Protein AF-A0A7S1YZ85-F1 (afdb_monomer)

Sequence (649 aa):
MCQRPRIKEAPLPTIPVNKAEPKKLIAPTHSHERNTDYDLLFFLAPALMWWATPVFPVYAVGIARILCTHLILTLHYIFVDKDNYHNKLSQKQLKREKDDYLVGTVLHMWSQVALQIIFPTMFFSDNSEIGSCALEAFIAHIAIVEPLYYAVHRWLHIPHQMKKMHGFHHLSINTLPSTSLVQNFHEHFIYIATFGPAFLVPFLLTQRQHWIVVGAYLVIFDAVNAWGHTNIKIRHWLFTHKYSPFTYLFYTPEFHLGHHAYFQANYGLFMPVWDHLLGTYREYKKPDLKLAPAKQQDFVFIGHNGGLGHILTCPEFSVYNVYDNYKRTFLPLEVEFLIMHILGNLAKIVMKWYRCSRFLVNDELVARIICTCRTPWDFGSPKSYGAMNKEIVELIKDQYKECGTRYFGLGNLNKMKQLNDGGAVVAKMVAEDPFLKDKNIRVWTGDTMTSASVYNQILDIPDLDELFYIGATGKIGVAVCEKLVQARPNLKIRIFSKNRAFNHPNISYSSDLKDITKYKVAVVGKILPERFYNKAFSGSAPCRTRYILDYTVPFIPITAAQKHRDPIQHIHIGLLRTNPNNTFLKGPFDVCMSHDQNHIYPCHFGCLMNAVAKRETNETGEVDQDDMDKMWKRAVSYGFENKLISYSL

Solvent-accessible surface area (backbone atoms only — not comparable to full-atom values): 35424 Å² total; per-residue (Å²): 136,83,87,80,85,83,82,84,80,79,82,79,87,79,77,84,75,80,76,73,73,81,78,79,76,76,77,89,75,81,84,73,84,78,83,66,90,52,51,68,53,62,62,55,50,59,60,78,44,50,90,72,38,82,38,62,65,43,51,54,35,41,50,50,40,52,52,50,55,51,50,51,46,23,50,45,35,69,76,59,46,35,72,42,30,64,87,71,80,50,62,70,56,35,52,56,43,61,76,30,45,56,51,54,51,47,52,48,35,54,52,48,54,55,47,39,60,78,40,46,56,50,40,63,43,63,80,86,47,44,66,60,36,42,52,42,26,51,51,30,31,63,74,45,26,37,61,50,37,24,54,52,46,54,53,34,58,38,71,70,39,16,61,73,32,45,41,64,39,66,69,48,82,75,52,43,33,57,48,64,43,26,62,27,80,70,39,50,56,54,47,49,68,42,52,46,48,22,53,51,52,42,22,75,75,69,70,44,22,32,45,67,46,55,36,51,49,52,42,49,48,51,51,55,44,16,50,32,21,50,67,49,88,73,80,52,60,62,52,64,31,91,87,32,66,41,35,32,63,35,62,43,18,32,42,44,49,27,16,77,72,61,69,77,33,42,50,34,66,53,34,37,43,58,14,61,75,70,72,31,60,58,96,43,80,80,78,84,80,91,70,76,59,92,54,60,36,51,34,38,37,37,37,59,50,82,39,55,30,40,55,61,14,30,45,70,78,29,67,59,27,20,51,40,62,68,42,79,64,99,60,56,69,71,56,40,34,49,53,37,40,54,52,26,57,58,44,52,77,81,36,77,61,49,74,55,42,32,22,36,37,66,82,76,40,31,32,32,42,37,23,45,53,53,32,60,53,48,79,74,32,77,86,43,32,66,57,51,48,50,51,54,52,49,51,51,51,49,41,30,73,69,38,64,31,34,39,37,26,33,34,71,78,69,29,30,60,91,60,27,44,21,33,41,52,48,47,49,51,41,59,68,30,91,81,44,45,87,60,70,64,35,44,27,37,16,51,34,29,30,24,28,44,41,37,50,62,59,67,69,47,78,91,67,54,53,38,28,27,34,35,39,81,39,62,46,30,42,50,28,49,57,53,44,45,70,76,36,78,77,38,33,39,38,30,54,40,89,72,86,81,74,92,49,96,49,55,46,74,34,83,56,67,47,58,50,32,74,23,47,34,33,39,33,58,50,92,72,65,66,70,56,48,39,67,33,60,73,59,91,65,84,65,49,39,36,37,37,40,29,51,36,88,77,76,72,88,59,62,46,49,67,70,38,92,62,79,40,47,78,40,86,38,48,38,31,34,42,55,93,81,46,67,48,63,36,38,64,76,32,52,53,66,50,36,50,78,52,32,43,48,26,33,60,51,33,32,52,51,36,56,77,66,61,54,90,62,69,45,46,49,73,61,54,70,79,51,14,60,55,44,45,55,50,41,45,76,68,54,36,42,70,67,88,78,85,88,84,122

Nearest PDB structures (foldseek):
  2fmu-assembly1_A  TM=5.540E-01  e=6.048E-02  Mus musculus
  5tx7-assembly1_B  TM=3.974E-01  e=7.385E-03  Nitratidesulfovibrio vulgaris
  3iup-assembly1_B  TM=4.482E-01  e=2.136E-01  Cupriavidus pinatubonensis JMP134
  2a35-assembly1_A  TM=4.084E-01  e=1.137E-01  Pseudomonas aeruginosa PAO1
  4mun-assembly2_A  TM=4.058E-01  e=7.624E+00  Mycobacterium tuberculosis

Foldseek 3Di:
DDDDDDDDDDDDDDDDDPPDDPPPPLPDPPPDDDDCPCVVVLQCVLVVCVVQAPLPLLNVLLVLQVVLLQQQQLVLCVPPAFADLPDDDALVRLQLLVSFLSVLSSVVSVVVSVCCNVQVQLADDDPVCAVVQLVQLVCQCVPQLFVLQLVVLLVCLPSVNVSVWVVQLLVCLQFALSSLRGTDPVVSVVVCVSSVSSRVVCCVVPVHHHSVSVSVVVSVLSNLSSQLRSCDFDDDCCCPPPPHLNVFQAHHVQLSNVCSVPVQANRTSGGCVVRVVVVRGDGGGDDDDPRDPPLAAQEEEEAADPWPQLVCQAVSRPVSSFQAARDDDPDDRVVRQVVLVVVLVVVVVPDQKDWGGWKDFPNPHIYTYIYGSDTPVLLVDLVNLVVLLVSVLVVVVVSCVRRVHQFYEYDDSSQDCSRQQRCVNSVVCQCPPPVRVPSLHAYEQLLLLLLLQVLVVVVPDPPAQEEEEEPLLDQSSVLSVVVCCVVPVRHAYEYQDPDDNDDDPRYHYDVQLLCNQVDQEYEAPDDDDLVSLCVSQVDPDHGNHAEYEYQDFPDDDNVSQVPHPDHHDYDDWQKKAADPPQPRMGRSQRTSRSHGPRIDHSRVVSSSVCSVVVPSHYHGRHHDSVVSVVSNVVCVVSRIHIPDDDPPD

Organism: Trieres chinensis (NCBI:txid1514140)

InterPro domains:
  IPR006694 Fatty acid hydroxylase [PF04116] (139-280)
  IPR050307 Sterol desaturase-related [PTHR11863] (63-289)

Radius of gyration: 29.99 Å; Cα contacts (8 Å, |Δi|>4): 1056; chains: 1; bounding box: 104×65×80 Å

Secondary structure (DSSP, 8-state):
--PPPPP-PPPPPPP-----------------PPP-TTHHHHHHGGGGGTTTS--HHHHHHHHHHHHHHHHHHHHHIIIIITT--SSPPPHHHHHHHHTTTTHHHHHHHHHHHHHHHH-GGGTB--GGGHHHHHHHHHHHIIIIIHHHHHHHHHHHTSHHHIIIIIHHHHT-SS--GGGGG---HHHHHHHHHHHTHHHHHHHHHHS--BHHHHHHHHHHHHHHHHHHHS------HHHH-TT-THHHHS--HHHHHHHHHHSSS---SS-THHHHHTT------PPPP-PPPTT---EEEEE----HHHHTTSTTT-GGGTTSPP---SS-HHHHHHHHHHHHHHHHHH-SEEEEEEEEETTTEEEEEEEES--HHHHT-GGGHHHHHHHHHHHHHHHHHHH---EEEEPGGGG-HHHHTTTHHHHHHHHH-TTTTTTT-EEE--HHHHHHHHHHHHHTSTT--EEEEESTTSHHHHHHHHHHHHH-TT-EEEEE-SS-----TTEEEES-GGGGGG-SEEEE-S---HHHHHHHH-SSS-----EEEE--SS----HHHHT-SS--EEEE-S-EEE-TT-SSEESSTTSSSSS-TTEE-HHHHHHHHHHHTT--S-B-SS--HHHHHHHHHHHHHTTEEEPP-----

Structure (mmCIF, N/CA/C/O backbone):
data_AF-A0A7S1YZ85-F1
#
_entry.id   AF-A0A7S1YZ85-F1
#
loop_
_atom_site.group_PDB
_atom_site.id
_atom_site.type_symbol
_atom_site.label_atom_id
_atom_site.label_alt_id
_atom_site.label_comp_id
_atom_site.label_asym_id
_atom_site.label_entity_id
_atom_site.label_seq_id
_atom_site.pdbx_PDB_ins_code
_atom_site.Cartn_x
_atom_site.Cartn_y
_atom_site.Cartn_z
_atom_site.occupancy
_atom_site.B_iso_or_equiv
_atom_site.auth_seq_id
_atom_site.auth_comp_id
_atom_site.auth_asym_id
_atom_site.auth_atom_id
_atom_site.pdbx_PDB_model_num
ATOM 1 N N . MET A 1 1 ? -62.776 -35.829 -33.913 1.00 34.84 1 MET A N 1
ATOM 2 C CA . MET A 1 1 ? -62.603 -34.933 -35.079 1.00 34.84 1 MET A CA 1
ATOM 3 C C . MET A 1 1 ? -62.452 -33.500 -34.588 1.00 34.84 1 MET A C 1
ATOM 5 O O . MET A 1 1 ? -63.159 -33.123 -33.666 1.00 34.84 1 MET A O 1
ATOM 9 N N . CYS A 1 2 ? -61.528 -32.754 -35.203 1.00 29.00 2 CYS A N 1
ATOM 10 C CA . CYS A 1 2 ? -61.259 -31.313 -35.049 1.00 29.00 2 CYS A CA 1
ATOM 11 C C . CYS A 1 2 ? -60.629 -30.815 -33.731 1.00 29.00 2 CYS A C 1
ATOM 13 O O . CYS A 1 2 ? -61.292 -30.216 -32.890 1.00 29.00 2 CYS A O 1
ATOM 15 N N . GLN A 1 3 ? -59.297 -30.931 -33.634 1.00 25.66 3 GLN A N 1
ATOM 16 C CA . GLN A 1 3 ? -58.480 -29.973 -32.878 1.00 25.66 3 GLN A CA 1
ATOM 17 C C . GLN A 1 3 ? -58.361 -28.664 -33.679 1.00 25.66 3 GLN A C 1
ATOM 19 O O . GLN A 1 3 ? -58.010 -28.684 -34.859 1.00 25.66 3 GLN A O 1
ATOM 24 N N . ARG A 1 4 ? -58.681 -27.533 -33.039 1.00 28.52 4 ARG A N 1
ATOM 25 C CA . ARG A 1 4 ? -58.482 -26.169 -33.562 1.00 28.52 4 ARG A CA 1
ATOM 26 C C . ARG A 1 4 ? -57.025 -25.702 -33.347 1.00 28.52 4 ARG A C 1
ATOM 28 O O . ARG A 1 4 ? -56.366 -26.204 -32.436 1.00 28.52 4 ARG A O 1
ATOM 35 N N . PRO A 1 5 ? -56.509 -24.771 -34.172 1.00 29.41 5 PRO A N 1
ATOM 36 C CA . PRO A 1 5 ? -55.077 -24.525 -34.337 1.00 29.41 5 PRO A CA 1
ATOM 37 C C . PRO A 1 5 ? -54.475 -23.631 -33.242 1.00 29.41 5 PRO A C 1
ATOM 39 O O . PRO A 1 5 ? -55.087 -22.651 -32.820 1.00 29.41 5 PRO A O 1
ATOM 42 N N . ARG A 1 6 ? -53.235 -23.944 -32.831 1.00 29.36 6 ARG A N 1
ATOM 43 C CA . ARG A 1 6 ? -52.387 -23.088 -31.983 1.00 29.36 6 ARG A CA 1
ATOM 44 C C . ARG A 1 6 ? -51.872 -21.890 -32.781 1.00 29.36 6 ARG A C 1
ATOM 46 O O . ARG A 1 6 ? -51.229 -22.055 -33.816 1.00 29.36 6 ARG A O 1
ATOM 53 N N . ILE A 1 7 ? -52.118 -20.701 -32.244 1.00 31.36 7 ILE A N 1
ATOM 54 C CA . ILE A 1 7 ? -51.520 -19.433 -32.663 1.00 31.36 7 ILE A CA 1
ATOM 55 C C . ILE A 1 7 ? -50.016 -19.492 -32.346 1.00 31.36 7 ILE A C 1
ATOM 57 O O . ILE A 1 7 ? -49.627 -19.859 -31.238 1.00 31.36 7 ILE A O 1
ATOM 61 N N . LYS A 1 8 ? -49.170 -19.187 -33.337 1.00 28.69 8 LYS A N 1
ATOM 62 C CA . LYS A 1 8 ? -47.716 -19.050 -33.171 1.00 28.69 8 LYS A CA 1
ATOM 63 C C . LYS A 1 8 ? -47.414 -17.680 -32.562 1.00 28.69 8 LYS A C 1
ATOM 65 O O . LYS A 1 8 ? -47.589 -16.671 -33.239 1.00 28.69 8 LYS A O 1
ATOM 70 N N . GLU A 1 9 ? -46.928 -17.650 -31.328 1.00 31.22 9 GLU A N 1
ATOM 71 C CA . GLU A 1 9 ? -46.241 -16.478 -30.779 1.00 31.22 9 GLU A CA 1
ATOM 72 C C . GLU A 1 9 ? -44.813 -16.430 -31.343 1.00 31.22 9 GLU A C 1
ATOM 74 O O . GLU A 1 9 ? -44.086 -17.427 -31.332 1.00 31.22 9 GLU A O 1
ATOM 79 N N . ALA A 1 10 ? -44.438 -15.285 -31.914 1.00 29.83 10 ALA A N 1
ATOM 80 C 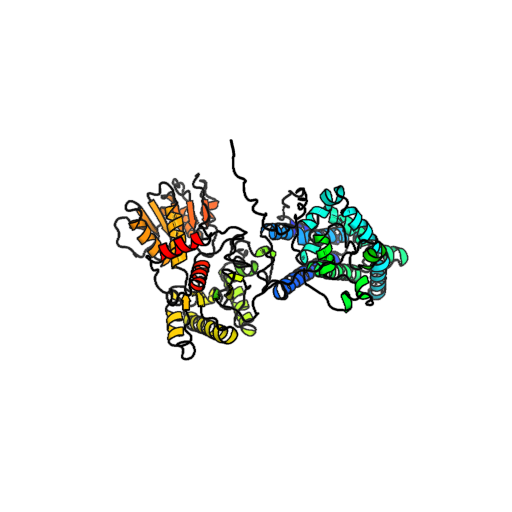CA . ALA A 1 10 ? -43.108 -15.048 -32.460 1.00 29.83 10 ALA A CA 1
ATOM 81 C C . ALA A 1 10 ? -42.075 -14.888 -31.322 1.00 29.83 10 ALA A C 1
ATOM 83 O O . ALA A 1 10 ? -42.393 -14.258 -30.311 1.00 29.83 10 ALA A O 1
ATOM 84 N N . PRO A 1 11 ? -40.838 -15.401 -31.460 1.00 30.34 11 PRO A N 1
ATOM 85 C CA . PRO A 1 11 ? -39.810 -15.211 -30.444 1.00 30.34 11 PRO A CA 1
ATOM 86 C C . PRO A 1 11 ? -39.319 -13.757 -30.415 1.00 30.34 11 PRO A C 1
ATOM 88 O O . PRO A 1 11 ? -39.037 -13.164 -31.457 1.00 30.34 11 PRO A O 1
ATOM 91 N N . LEU A 1 12 ? -39.170 -13.210 -29.206 1.00 31.20 12 LEU A N 1
ATOM 92 C CA . LEU A 1 12 ? -38.487 -11.942 -28.936 1.00 31.20 12 LEU A CA 1
ATOM 93 C C . LEU A 1 12 ? -37.037 -11.968 -29.469 1.00 31.20 12 LEU A C 1
ATOM 95 O O . LEU A 1 12 ? -36.371 -13.003 -29.370 1.00 31.20 12 LEU A O 1
ATOM 99 N N . PRO A 1 13 ? -36.513 -10.848 -30.001 1.00 28.09 13 PRO A N 1
ATOM 100 C CA . PRO A 1 13 ? -35.173 -10.801 -30.571 1.00 28.09 13 PRO A CA 1
ATOM 101 C C . PRO A 1 13 ? -34.106 -10.960 -29.481 1.00 28.09 13 PRO A C 1
ATOM 103 O O . PRO A 1 13 ? -34.002 -10.163 -28.549 1.00 28.09 13 PRO A O 1
ATOM 106 N N . THR A 1 14 ? -33.286 -12.000 -29.614 1.00 28.34 14 THR A N 1
ATOM 107 C CA . THR A 1 14 ? -32.110 -12.243 -28.776 1.00 28.34 14 THR A CA 1
ATOM 108 C C . THR A 1 14 ? -31.020 -11.219 -29.082 1.00 28.34 14 THR A C 1
ATOM 110 O O . THR A 1 14 ? -30.484 -11.184 -30.190 1.00 28.34 14 THR A O 1
ATOM 113 N N . ILE A 1 15 ? -30.666 -10.410 -28.084 1.00 31.84 15 ILE A N 1
ATOM 114 C CA . ILE A 1 15 ? -29.478 -9.549 -28.088 1.00 31.84 15 ILE A CA 1
ATOM 115 C C . ILE A 1 15 ? -28.237 -10.454 -28.226 1.00 31.84 15 ILE A C 1
ATOM 117 O O . ILE A 1 15 ? -28.118 -11.417 -27.462 1.00 31.84 15 ILE A O 1
ATOM 121 N N . PRO A 1 16 ? -27.307 -10.197 -29.164 1.00 25.59 16 PRO A N 1
ATOM 122 C CA . PRO A 1 16 ? -26.131 -11.037 -29.320 1.00 25.59 16 PRO A CA 1
ATOM 123 C C . PRO A 1 16 ? -25.209 -10.862 -28.110 1.00 25.59 16 PRO A C 1
ATOM 125 O O . PRO A 1 16 ? -24.559 -9.833 -27.929 1.00 25.59 16 PRO A O 1
ATOM 128 N N . VAL A 1 17 ? -25.151 -11.896 -27.271 1.00 30.33 17 VAL A N 1
ATOM 129 C CA . VAL A 1 17 ? -24.104 -12.060 -26.265 1.00 30.33 17 VAL A CA 1
ATOM 130 C C . VAL A 1 17 ? -22.805 -12.301 -27.026 1.00 30.33 17 VAL A C 1
ATOM 132 O O . VAL A 1 17 ? -22.602 -13.375 -27.595 1.00 30.33 17 VAL A O 1
ATOM 135 N N . ASN A 1 18 ? -21.927 -11.297 -27.056 1.00 29.25 18 ASN A N 1
ATOM 136 C CA . ASN A 1 18 ? -20.541 -11.484 -27.470 1.00 29.25 18 ASN A CA 1
ATOM 137 C C . ASN A 1 18 ? -19.943 -12.599 -26.605 1.00 29.25 18 ASN A C 1
ATOM 139 O O . ASN A 1 18 ? -19.711 -12.415 -25.409 1.00 29.25 18 ASN A O 1
ATOM 143 N N . LYS A 1 19 ? -19.719 -13.772 -27.207 1.00 27.80 19 LYS A N 1
ATOM 144 C CA . LYS A 1 19 ? -18.922 -14.838 -26.608 1.00 27.80 19 LYS A CA 1
ATOM 145 C C . LYS A 1 19 ? -17.517 -14.279 -26.413 1.00 27.80 19 LYS A C 1
ATOM 147 O O . LYS A 1 19 ? -16.758 -14.173 -27.370 1.00 27.80 19 LYS A O 1
ATOM 152 N N . ALA A 1 20 ? -17.194 -13.892 -25.184 1.00 33.44 20 ALA A N 1
ATOM 153 C CA . ALA A 1 20 ? -15.813 -13.701 -24.787 1.00 33.44 20 ALA A CA 1
ATOM 154 C C . ALA A 1 20 ? -15.076 -15.016 -25.072 1.00 33.44 20 ALA A C 1
ATOM 156 O O . ALA A 1 20 ? -15.474 -16.070 -24.569 1.00 33.44 20 ALA A O 1
ATOM 157 N N . GLU A 1 21 ? -14.049 -14.963 -25.918 1.00 29.39 21 GLU A N 1
ATOM 158 C CA . GLU A 1 21 ? -13.127 -16.081 -26.083 1.00 29.39 21 GLU A CA 1
ATOM 159 C C . GLU A 1 21 ? -12.620 -16.518 -24.701 1.00 29.39 21 GLU A C 1
ATOM 161 O O . GLU A 1 21 ? -12.354 -15.666 -23.841 1.00 29.39 21 GLU A O 1
ATOM 166 N N . PRO A 1 22 ? -12.495 -17.829 -24.441 1.00 30.97 22 PRO A N 1
ATOM 167 C CA . PRO A 1 22 ? -11.969 -18.293 -23.173 1.00 30.97 22 PRO A CA 1
ATOM 168 C C . PRO A 1 22 ? -10.540 -17.767 -23.032 1.00 30.97 22 PRO A C 1
ATOM 170 O O . PRO A 1 22 ? -9.657 -18.142 -23.805 1.00 30.97 22 PRO A O 1
ATOM 173 N N . LYS A 1 23 ? -10.309 -16.898 -22.037 1.00 34.41 23 LYS A N 1
ATOM 174 C CA . LYS A 1 23 ? -8.962 -16.530 -21.586 1.00 34.41 23 LYS A CA 1
ATOM 175 C C . LYS A 1 23 ? -8.194 -17.833 -21.370 1.00 34.41 23 LYS A C 1
ATOM 177 O O . LYS A 1 23 ? -8.490 -18.561 -20.422 1.00 34.41 23 LYS A O 1
ATOM 182 N N . LYS A 1 24 ? -7.242 -18.148 -22.255 1.00 33.16 24 LYS A N 1
ATOM 183 C CA . LYS A 1 24 ? -6.304 -19.255 -22.052 1.00 33.16 24 LYS A CA 1
ATOM 184 C C . LYS A 1 24 ? -5.557 -18.963 -20.755 1.00 33.16 24 LYS A C 1
ATOM 186 O O . LYS A 1 24 ? -4.674 -18.113 -20.720 1.00 33.16 24 LYS A O 1
ATOM 191 N N . LEU A 1 25 ? -5.966 -19.630 -19.680 1.00 36.09 25 LEU A N 1
ATOM 192 C CA . LEU A 1 25 ? -5.253 -19.641 -18.413 1.00 36.09 25 LEU A CA 1
ATOM 193 C C . LEU A 1 25 ? -3.856 -20.198 -18.687 1.00 36.09 25 LEU A C 1
ATOM 195 O O . LEU A 1 25 ? -3.692 -21.388 -18.958 1.00 36.09 25 LEU A O 1
ATOM 199 N N . ILE A 1 26 ? -2.859 -19.316 -18.665 1.00 40.31 26 ILE A N 1
ATOM 200 C CA . ILE A 1 26 ? -1.450 -19.697 -18.645 1.00 40.31 26 ILE A CA 1
ATOM 201 C C . ILE A 1 26 ? -1.274 -20.582 -17.405 1.00 40.31 26 ILE A C 1
ATOM 203 O O . ILE A 1 26 ? -1.572 -20.161 -16.286 1.00 40.31 26 ILE A O 1
ATOM 207 N N . ALA A 1 27 ? -0.873 -21.837 -17.611 1.00 33.56 27 ALA A N 1
ATOM 208 C CA . ALA A 1 27 ? -0.640 -22.778 -16.522 1.00 33.56 27 ALA A CA 1
ATOM 209 C C . ALA A 1 27 ? 0.416 -22.200 -15.556 1.00 33.56 27 ALA A C 1
ATOM 211 O O . ALA A 1 27 ? 1.459 -21.740 -16.025 1.00 33.56 27 ALA A O 1
ATOM 212 N N . PRO A 1 28 ? 0.189 -22.214 -14.231 1.00 40.53 28 PRO A N 1
ATOM 213 C CA . PRO A 1 28 ? 1.136 -21.652 -13.280 1.00 40.53 28 PRO A CA 1
ATOM 214 C C . PRO A 1 28 ? 2.352 -22.581 -13.162 1.00 40.53 28 PRO A C 1
ATOM 216 O O . PRO A 1 28 ? 2.259 -23.648 -12.567 1.00 40.53 28 PRO A O 1
ATOM 219 N N . THR A 1 29 ? 3.495 -22.193 -13.730 1.00 44.19 29 THR A N 1
ATOM 220 C CA . THR A 1 29 ? 4.779 -22.909 -13.565 1.00 44.19 29 THR A CA 1
ATOM 221 C C . THR A 1 29 ? 5.810 -22.171 -12.719 1.00 44.19 29 THR A C 1
ATOM 223 O O . THR A 1 29 ? 6.970 -22.562 -12.680 1.00 44.19 29 THR A O 1
ATOM 226 N N . HIS A 1 30 ? 5.406 -21.144 -11.976 1.00 51.44 30 HIS A N 1
ATOM 227 C CA . HIS A 1 30 ? 6.311 -20.414 -11.088 1.00 51.44 30 HIS A CA 1
ATOM 228 C C . HIS A 1 30 ? 5.813 -20.534 -9.647 1.00 51.44 30 HIS A C 1
ATOM 230 O O . HIS A 1 30 ? 5.169 -19.636 -9.116 1.00 51.44 30 HIS A O 1
ATOM 236 N N . SER A 1 31 ? 6.038 -21.710 -9.055 1.00 43.66 31 SER A N 1
ATOM 237 C CA . SER A 1 31 ? 5.624 -22.075 -7.693 1.00 43.66 31 SER A CA 1
ATOM 238 C C . SER A 1 31 ? 6.792 -22.152 -6.707 1.00 43.66 31 SER A C 1
ATOM 240 O O . SER A 1 31 ? 6.699 -22.862 -5.709 1.00 43.66 31 SER A O 1
ATOM 242 N N . HIS A 1 32 ? 7.903 -21.468 -6.975 1.00 54.94 32 HIS A N 1
ATOM 243 C CA . HIS A 1 32 ? 8.970 -21.347 -5.988 1.00 54.94 32 HIS A CA 1
ATOM 244 C C . HIS A 1 32 ? 8.793 -20.017 -5.261 1.00 54.94 32 HIS A C 1
ATOM 246 O O . HIS A 1 32 ? 9.018 -18.960 -5.845 1.00 54.94 32 HIS A O 1
ATOM 252 N N . GLU A 1 33 ? 8.340 -20.072 -4.005 1.00 64.00 33 GLU A N 1
ATOM 253 C CA . GLU A 1 33 ? 8.496 -18.937 -3.096 1.00 64.00 33 GLU A CA 1
ATOM 254 C C . GLU A 1 33 ? 10.002 -18.683 -2.942 1.00 64.00 33 GLU A C 1
ATOM 256 O O . GLU A 1 33 ? 10.757 -19.569 -2.534 1.00 64.00 33 GLU A O 1
ATOM 261 N N . ARG A 1 34 ? 10.455 -17.499 -3.359 1.00 75.31 34 ARG A N 1
ATOM 262 C CA . ARG A 1 34 ? 11.854 -17.091 -3.245 1.00 75.31 34 ARG A CA 1
ATOM 263 C C . ARG A 1 34 ? 12.166 -16.815 -1.776 1.00 75.31 34 ARG A C 1
ATOM 265 O O . ARG A 1 34 ? 11.424 -16.101 -1.111 1.00 75.31 34 ARG A O 1
ATOM 272 N N . ASN A 1 35 ? 13.285 -17.341 -1.284 1.00 80.69 35 ASN A N 1
ATOM 273 C CA . ASN A 1 35 ? 13.798 -16.955 0.025 1.00 80.69 35 ASN A CA 1
ATOM 274 C C . ASN A 1 35 ? 14.514 -15.596 -0.084 1.00 80.69 35 ASN A C 1
ATOM 276 O O . ASN A 1 35 ? 15.518 -15.490 -0.789 1.00 80.69 35 ASN A O 1
ATOM 280 N N . THR A 1 36 ? 13.998 -14.584 0.616 1.00 83.88 36 THR A N 1
ATOM 281 C CA . THR A 1 36 ? 14.533 -13.213 0.641 1.00 83.88 36 THR A CA 1
ATOM 282 C C . THR A 1 36 ? 15.493 -12.941 1.807 1.00 83.88 36 THR A C 1
ATOM 284 O O . THR A 1 36 ? 16.034 -11.841 1.913 1.00 83.88 36 THR A O 1
ATOM 287 N N . ASP A 1 37 ? 15.716 -13.908 2.704 1.00 85.44 37 ASP A N 1
ATOM 288 C CA . ASP A 1 37 ? 16.505 -13.738 3.938 1.00 85.44 37 ASP A CA 1
ATOM 289 C C . ASP A 1 37 ? 17.968 -13.352 3.663 1.00 85.44 37 ASP A C 1
ATOM 291 O O . ASP A 1 37 ? 18.637 -12.749 4.503 1.00 85.44 37 ASP A O 1
ATOM 295 N N . TYR A 1 38 ? 18.464 -13.674 2.467 1.00 88.62 38 TYR A N 1
ATOM 296 C CA . TYR A 1 38 ? 19.845 -13.440 2.053 1.00 88.62 38 TYR A CA 1
ATOM 297 C C . TYR A 1 38 ? 20.013 -12.225 1.133 1.00 88.62 38 TYR A C 1
ATOM 299 O O . TYR A 1 38 ? 21.132 -11.935 0.720 1.00 88.62 38 TYR A O 1
ATOM 307 N N . ASP A 1 39 ? 18.950 -11.484 0.816 1.00 90.06 39 ASP A N 1
ATOM 308 C CA . ASP A 1 39 ? 18.989 -10.397 -0.176 1.00 90.06 39 ASP A CA 1
ATOM 309 C C . ASP A 1 39 ? 19.996 -9.309 0.181 1.00 90.06 39 ASP A C 1
ATOM 311 O O . ASP A 1 39 ? 20.800 -8.888 -0.653 1.00 90.06 39 ASP A O 1
ATOM 315 N N . LEU A 1 40 ? 19.999 -8.897 1.451 1.00 91.50 40 LEU A N 1
ATOM 316 C CA . LEU A 1 40 ? 20.958 -7.919 1.950 1.00 91.50 40 LEU A CA 1
ATOM 317 C C . LEU A 1 40 ? 22.395 -8.449 1.850 1.00 91.50 40 LEU A C 1
ATOM 319 O O . LEU A 1 40 ? 23.302 -7.696 1.506 1.00 91.50 40 LEU A O 1
ATOM 323 N N . LEU A 1 41 ? 22.609 -9.743 2.101 1.00 93.56 41 LEU A N 1
ATOM 324 C CA . LEU A 1 41 ? 23.926 -10.363 1.960 1.00 93.56 41 LEU A CA 1
ATOM 325 C C . LEU A 1 41 ? 24.363 -10.394 0.494 1.00 93.56 41 LEU A C 1
ATOM 327 O O . LEU A 1 41 ? 25.490 -10.009 0.206 1.00 93.56 41 LEU A O 1
ATOM 331 N N . PHE A 1 42 ? 23.483 -10.760 -0.442 1.00 93.38 42 PHE A N 1
ATOM 332 C CA . PHE A 1 42 ? 23.790 -10.731 -1.876 1.00 93.38 42 PHE A CA 1
ATOM 333 C C . PHE A 1 42 ? 24.074 -9.321 -2.403 1.00 93.38 42 PHE A C 1
ATOM 335 O O . PHE A 1 42 ? 24.888 -9.176 -3.314 1.00 93.38 42 PHE A O 1
ATOM 342 N N . PHE A 1 43 ? 23.449 -8.296 -1.822 1.00 95.88 43 PHE A N 1
ATOM 343 C CA . PHE A 1 43 ? 23.749 -6.895 -2.112 1.00 95.88 43 PHE A CA 1
ATOM 344 C C . PHE A 1 43 ? 25.109 -6.450 -1.539 1.00 95.88 43 PHE A C 1
ATOM 346 O O . PHE A 1 43 ? 25.856 -5.728 -2.199 1.00 95.88 43 PHE A O 1
ATOM 353 N N . LEU A 1 44 ? 25.467 -6.877 -0.323 1.00 96.81 44 LEU A N 1
ATOM 354 C CA . LEU A 1 44 ? 26.720 -6.494 0.350 1.00 96.81 44 LEU A CA 1
ATOM 355 C C . LEU A 1 44 ? 27.942 -7.326 -0.075 1.00 96.81 44 LEU A C 1
ATOM 357 O O . LEU A 1 44 ? 29.075 -6.875 0.060 1.00 96.81 44 LEU A O 1
ATOM 361 N N . ALA A 1 45 ? 27.742 -8.535 -0.588 1.00 96.56 45 ALA A N 1
ATOM 362 C CA . ALA A 1 45 ? 28.822 -9.466 -0.896 1.00 96.56 45 ALA A CA 1
ATOM 363 C C . ALA A 1 45 ? 29.766 -9.054 -2.052 1.00 96.56 45 ALA A C 1
ATOM 365 O O . ALA A 1 45 ? 30.945 -9.398 -1.956 1.00 96.56 45 ALA A O 1
ATOM 366 N N . PRO A 1 46 ? 29.363 -8.272 -3.080 1.00 97.00 46 PRO A N 1
ATOM 367 C CA . PRO A 1 46 ? 30.300 -7.708 -4.056 1.00 97.00 46 PRO A CA 1
ATOM 368 C C . PRO A 1 46 ? 31.465 -6.931 -3.432 1.00 97.00 46 PRO A C 1
ATOM 370 O O . PRO A 1 46 ? 32.554 -6.919 -4.000 1.00 97.00 46 PRO A O 1
ATOM 373 N N . ALA A 1 47 ? 31.292 -6.344 -2.241 1.00 96.81 47 ALA A N 1
ATOM 374 C CA . ALA A 1 47 ? 32.368 -5.672 -1.514 1.00 96.81 47 ALA A CA 1
ATOM 375 C C . ALA A 1 47 ? 33.564 -6.592 -1.223 1.00 96.81 47 ALA A C 1
ATOM 377 O O . ALA A 1 47 ? 34.690 -6.109 -1.161 1.00 96.81 47 ALA A O 1
ATOM 378 N N . LEU A 1 48 ? 33.359 -7.909 -1.105 1.00 96.88 48 LEU A N 1
ATOM 379 C CA . LEU A 1 48 ? 34.434 -8.887 -0.891 1.00 96.88 48 LEU A CA 1
ATOM 380 C C . LEU A 1 48 ? 35.398 -8.991 -2.083 1.00 96.88 48 LEU A C 1
ATOM 382 O O . LEU A 1 48 ? 36.503 -9.503 -1.928 1.00 96.88 48 LEU A O 1
ATOM 386 N N . MET A 1 49 ? 35.007 -8.476 -3.251 1.00 97.31 49 MET A N 1
ATOM 387 C CA . MET A 1 49 ? 35.790 -8.509 -4.488 1.00 97.31 49 MET A CA 1
ATOM 388 C C . MET A 1 49 ? 36.668 -7.262 -4.680 1.00 97.31 49 MET A C 1
ATOM 390 O O . MET A 1 49 ? 37.261 -7.090 -5.743 1.00 97.31 49 MET A O 1
ATOM 394 N N . TRP A 1 50 ? 36.792 -6.411 -3.652 1.00 96.44 50 TRP A N 1
ATOM 395 C CA . TRP A 1 50 ? 37.579 -5.168 -3.681 1.00 96.44 50 TRP A CA 1
ATOM 396 C C . TRP A 1 50 ? 39.049 -5.362 -4.071 1.00 96.44 50 TRP A C 1
ATOM 398 O O . TRP A 1 50 ? 39.658 -4.455 -4.633 1.00 96.44 50 TRP A O 1
ATOM 408 N N . TRP A 1 51 ? 39.617 -6.534 -3.778 1.00 96.00 51 TRP A N 1
ATOM 409 C CA . TRP A 1 51 ? 40.999 -6.880 -4.110 1.00 96.00 51 TRP A CA 1
ATOM 410 C C . TRP A 1 51 ? 41.179 -7.271 -5.585 1.00 96.00 51 TRP A C 1
ATOM 412 O O . TRP A 1 51 ? 42.301 -7.247 -6.080 1.00 96.00 51 TRP A O 1
ATOM 422 N N . ALA A 1 52 ? 40.095 -7.631 -6.284 1.00 96.56 52 ALA A N 1
ATOM 423 C CA . ALA A 1 52 ? 40.118 -8.075 -7.678 1.00 96.56 52 ALA A CA 1
ATOM 424 C C . ALA A 1 52 ? 39.692 -6.974 -8.664 1.00 96.56 52 ALA A C 1
ATOM 426 O O . ALA A 1 52 ? 40.166 -6.946 -9.796 1.00 96.56 52 ALA A O 1
ATOM 427 N N . THR A 1 53 ? 38.789 -6.075 -8.258 1.00 96.94 53 THR A N 1
ATOM 428 C CA . THR A 1 53 ? 38.285 -4.978 -9.099 1.00 96.94 53 THR A CA 1
ATOM 429 C C . THR A 1 53 ? 37.766 -3.810 -8.249 1.00 96.94 53 THR A C 1
ATOM 431 O O . THR A 1 53 ? 37.308 -4.035 -7.123 1.00 96.94 53 THR A O 1
ATOM 434 N N . PRO A 1 54 ? 37.764 -2.556 -8.752 1.00 97.12 54 PRO A N 1
ATOM 435 C CA . PRO A 1 54 ? 37.073 -1.453 -8.093 1.00 97.12 54 PRO A CA 1
ATOM 436 C C . PRO A 1 54 ? 35.576 -1.742 -7.887 1.00 97.12 54 PRO A C 1
ATOM 438 O O . PRO A 1 54 ? 34.779 -1.738 -8.824 1.00 97.12 54 PRO A O 1
ATOM 441 N N . VAL A 1 55 ? 35.173 -1.926 -6.627 1.00 97.25 55 VAL A N 1
ATOM 442 C CA . VAL A 1 55 ? 33.775 -2.218 -6.247 1.00 97.25 55 VAL A CA 1
ATOM 443 C C . VAL A 1 55 ? 32.890 -0.974 -6.168 1.00 97.25 55 VAL A C 1
ATOM 445 O O . VAL A 1 55 ? 31.668 -1.082 -6.243 1.00 97.25 55 VAL A O 1
ATOM 448 N N . PHE A 1 56 ? 33.475 0.223 -6.052 1.00 97.56 56 PHE A N 1
ATOM 449 C CA . PHE A 1 56 ? 32.712 1.473 -5.967 1.00 97.56 56 PHE A CA 1
ATOM 450 C C . PHE A 1 56 ? 31.747 1.674 -7.156 1.00 97.56 56 PHE A C 1
ATOM 452 O O . PHE A 1 56 ? 30.563 1.889 -6.896 1.00 97.56 56 PHE A O 1
ATOM 459 N N . PRO A 1 57 ? 32.166 1.526 -8.432 1.00 97.56 57 PRO A N 1
ATOM 460 C CA . PRO A 1 57 ? 31.252 1.565 -9.576 1.00 97.56 57 PRO A CA 1
ATOM 461 C C . PRO A 1 57 ? 30.079 0.587 -9.477 1.00 97.56 57 PRO A C 1
ATOM 463 O O . PRO A 1 57 ? 28.972 0.922 -9.882 1.00 97.56 57 PRO A O 1
ATOM 466 N N . VAL A 1 58 ? 30.300 -0.616 -8.939 1.00 97.94 58 VAL A N 1
ATOM 467 C CA . VAL A 1 58 ? 29.255 -1.644 -8.801 1.00 97.94 58 VAL A CA 1
ATOM 468 C C . VAL A 1 58 ? 28.162 -1.158 -7.849 1.00 97.94 58 VAL A C 1
ATOM 470 O O . VAL A 1 58 ? 26.976 -1.209 -8.176 1.00 97.94 58 VAL A O 1
ATOM 473 N N . TYR A 1 59 ? 28.559 -0.616 -6.695 1.00 98.31 59 TYR A N 1
ATOM 474 C CA . TYR A 1 59 ? 27.626 -0.049 -5.722 1.00 98.31 59 TYR A CA 1
ATOM 475 C C . TYR A 1 59 ? 26.974 1.241 -6.207 1.00 98.31 59 TYR A C 1
ATOM 477 O O . TYR A 1 59 ? 25.769 1.402 -6.031 1.00 98.31 59 TYR A O 1
ATOM 485 N N . ALA A 1 60 ? 27.732 2.139 -6.839 1.00 98.25 60 ALA A N 1
ATOM 486 C CA . ALA A 1 60 ? 27.204 3.390 -7.371 1.00 98.25 60 ALA A CA 1
ATOM 487 C C . ALA A 1 60 ? 26.075 3.127 -8.380 1.00 98.25 60 ALA A C 1
ATOM 489 O O . ALA A 1 60 ? 24.999 3.711 -8.265 1.00 98.25 60 ALA A O 1
ATOM 490 N N . VAL A 1 61 ? 26.285 2.190 -9.311 1.00 97.69 61 VAL A N 1
ATOM 491 C CA . VAL A 1 61 ? 25.271 1.792 -10.296 1.00 97.69 61 VAL A CA 1
ATOM 492 C C . VAL A 1 61 ? 24.094 1.079 -9.630 1.00 97.69 61 VAL A C 1
ATOM 494 O O . VAL A 1 61 ? 22.949 1.465 -9.857 1.00 97.69 61 VAL A O 1
ATOM 497 N N . GLY A 1 62 ? 24.345 0.082 -8.774 1.00 97.50 62 GLY A N 1
ATOM 498 C CA . GLY A 1 62 ? 23.282 -0.659 -8.087 1.00 97.50 62 GLY A CA 1
ATOM 499 C C . GLY A 1 62 ? 22.371 0.245 -7.250 1.00 97.50 62 GLY A C 1
ATOM 500 O O . GLY A 1 62 ? 21.148 0.188 -7.377 1.00 97.50 62 GLY A O 1
ATOM 501 N N . ILE A 1 63 ? 22.955 1.140 -6.448 1.00 97.94 63 ILE A N 1
ATOM 502 C CA . ILE A 1 63 ? 22.211 2.103 -5.625 1.00 97.94 63 ILE A CA 1
ATOM 503 C C . ILE A 1 63 ? 21.444 3.092 -6.508 1.00 97.94 63 ILE A C 1
ATOM 505 O O . ILE A 1 63 ? 20.270 3.340 -6.241 1.00 97.94 63 ILE A O 1
ATOM 509 N N . ALA A 1 64 ? 22.054 3.623 -7.574 1.00 98.00 64 ALA A N 1
ATOM 510 C CA . ALA A 1 64 ? 21.375 4.550 -8.480 1.00 98.00 64 ALA A CA 1
ATOM 511 C C . ALA A 1 64 ? 20.128 3.922 -9.127 1.00 98.00 64 ALA A C 1
ATOM 513 O O . ALA A 1 64 ? 19.080 4.565 -9.187 1.00 98.00 64 ALA A O 1
ATOM 514 N N . ARG A 1 65 ? 20.202 2.650 -9.538 1.00 97.00 65 ARG A N 1
ATOM 515 C CA . ARG A 1 65 ? 19.058 1.899 -10.086 1.00 97.00 65 ARG A CA 1
ATOM 516 C C . ARG A 1 65 ? 17.949 1.680 -9.055 1.00 97.00 65 ARG A C 1
ATOM 518 O O . ARG A 1 65 ? 16.775 1.900 -9.361 1.00 97.00 65 ARG A O 1
ATOM 525 N N . ILE A 1 66 ? 18.307 1.310 -7.820 1.00 96.00 66 ILE A N 1
ATOM 526 C CA . ILE A 1 66 ? 17.349 1.164 -6.708 1.00 96.00 66 ILE A CA 1
ATOM 527 C C . ILE A 1 66 ? 16.646 2.502 -6.448 1.00 96.00 66 ILE A C 1
ATOM 529 O O . ILE A 1 66 ? 15.417 2.557 -6.429 1.00 96.00 66 ILE A O 1
ATOM 533 N N . LEU A 1 67 ? 17.406 3.591 -6.301 1.00 95.94 67 LEU A N 1
ATOM 534 C CA . LEU A 1 67 ? 16.856 4.927 -6.061 1.00 95.94 67 LEU A CA 1
ATOM 535 C C . LEU A 1 67 ? 15.950 5.387 -7.208 1.00 95.94 67 LEU A C 1
ATOM 537 O O . LEU A 1 67 ? 14.866 5.900 -6.942 1.00 95.94 67 LEU A O 1
ATOM 541 N N . CYS A 1 68 ? 16.355 5.159 -8.461 1.00 95.94 68 CYS A N 1
ATOM 542 C CA . CYS A 1 68 ? 15.545 5.455 -9.643 1.00 95.94 68 CYS A CA 1
ATOM 543 C C . CYS A 1 68 ? 14.204 4.707 -9.601 1.00 95.94 68 CYS A C 1
ATOM 545 O O . CYS A 1 68 ? 13.144 5.324 -9.701 1.00 95.94 68 CYS A O 1
ATOM 547 N N . THR A 1 69 ? 14.240 3.395 -9.353 1.00 94.81 69 THR A N 1
ATOM 548 C CA . THR A 1 69 ? 13.041 2.546 -9.276 1.00 94.81 69 THR A CA 1
ATOM 549 C C . THR A 1 69 ? 12.091 3.013 -8.175 1.00 94.81 69 THR A C 1
ATOM 551 O O . THR A 1 69 ? 10.895 3.186 -8.415 1.00 94.81 69 THR A O 1
ATOM 554 N N . HIS A 1 70 ? 12.615 3.262 -6.972 1.00 93.75 70 HIS A N 1
ATOM 555 C CA . HIS A 1 70 ? 11.817 3.752 -5.850 1.00 93.75 70 HIS A CA 1
ATOM 556 C C . HIS A 1 70 ? 11.219 5.132 -6.137 1.00 93.75 70 HIS A C 1
ATOM 558 O O . HIS A 1 70 ? 10.028 5.330 -5.909 1.00 93.75 70 HIS A O 1
ATOM 564 N N . LEU A 1 71 ? 12.003 6.061 -6.692 1.00 94.44 71 LEU A N 1
ATOM 565 C CA . LEU A 1 71 ? 11.523 7.394 -7.045 1.00 94.44 71 LEU A CA 1
ATOM 566 C C . LEU A 1 71 ? 10.391 7.324 -8.076 1.00 94.44 71 LEU A C 1
ATOM 568 O O . LEU A 1 71 ? 9.351 7.949 -7.878 1.00 94.44 71 LEU A O 1
ATOM 572 N N . ILE A 1 72 ? 10.554 6.539 -9.143 1.00 95.19 72 ILE A N 1
ATOM 573 C CA . ILE A 1 72 ? 9.522 6.376 -10.174 1.00 95.19 72 ILE A CA 1
ATOM 574 C C . ILE A 1 72 ? 8.255 5.762 -9.579 1.00 95.19 72 ILE A C 1
ATOM 576 O O . ILE A 1 72 ? 7.167 6.257 -9.861 1.00 95.19 72 ILE A O 1
ATOM 580 N N . LEU A 1 73 ? 8.368 4.735 -8.730 1.00 93.81 73 LEU A N 1
ATOM 581 C CA . LEU A 1 73 ? 7.210 4.139 -8.061 1.00 93.81 73 LEU A CA 1
ATOM 582 C C . LEU A 1 73 ? 6.478 5.131 -7.160 1.00 93.81 73 LEU A C 1
ATOM 584 O O . LEU A 1 73 ? 5.253 5.227 -7.226 1.00 93.81 73 LEU A O 1
ATOM 588 N N . THR A 1 74 ? 7.215 5.894 -6.353 1.00 92.81 74 THR A N 1
ATOM 589 C CA . THR A 1 74 ? 6.647 6.927 -5.484 1.00 92.81 74 THR A CA 1
ATOM 590 C C . THR A 1 74 ? 5.918 7.993 -6.300 1.00 92.81 74 THR A C 1
ATOM 592 O O . THR A 1 74 ? 4.769 8.317 -6.002 1.00 92.81 74 THR A O 1
ATOM 595 N N . LEU A 1 75 ? 6.551 8.524 -7.351 1.00 93.88 75 LEU A N 1
ATOM 596 C CA . LEU A 1 75 ? 5.945 9.544 -8.210 1.00 93.88 75 LEU A CA 1
ATOM 597 C C . LEU A 1 75 ? 4.726 8.987 -8.951 1.00 93.88 75 LEU A C 1
ATOM 599 O O . LEU A 1 75 ? 3.684 9.638 -8.997 1.00 93.88 75 LEU A O 1
ATOM 603 N N . HIS A 1 76 ? 4.828 7.769 -9.483 1.00 93.44 76 HIS A N 1
ATOM 604 C CA . HIS A 1 76 ? 3.722 7.095 -10.150 1.00 93.44 76 HIS A CA 1
ATOM 605 C C . HIS A 1 76 ? 2.525 6.935 -9.215 1.00 93.44 76 HIS A C 1
ATOM 607 O O . HIS A 1 76 ? 1.413 7.329 -9.564 1.00 93.44 76 HIS A O 1
ATOM 613 N N . TYR A 1 77 ? 2.758 6.460 -7.992 1.00 91.62 77 TYR A N 1
ATOM 614 C CA . TYR A 1 77 ? 1.699 6.344 -7.007 1.00 91.62 77 TYR A CA 1
ATOM 615 C C . TYR A 1 77 ? 1.054 7.705 -6.705 1.00 91.62 77 TYR A C 1
ATOM 617 O O . TYR A 1 77 ? -0.166 7.837 -6.786 1.00 91.62 77 TYR A O 1
ATOM 625 N N . ILE A 1 78 ? 1.858 8.734 -6.411 1.00 90.81 78 ILE A N 1
ATOM 626 C CA . ILE A 1 78 ? 1.368 10.071 -6.040 1.00 90.81 78 ILE A CA 1
ATOM 627 C C . ILE A 1 78 ? 0.521 10.702 -7.151 1.00 90.81 78 ILE A C 1
ATOM 629 O O . ILE A 1 78 ? -0.516 11.297 -6.851 1.00 90.81 78 ILE A O 1
ATOM 633 N N . PHE A 1 79 ? 0.957 10.598 -8.408 1.00 90.56 79 PHE A N 1
ATOM 634 C CA . PHE A 1 79 ? 0.348 11.323 -9.527 1.00 90.56 79 PHE A CA 1
ATOM 635 C C . PHE A 1 79 ? -0.657 10.508 -10.344 1.00 90.56 79 PHE A C 1
ATOM 637 O O . PHE A 1 79 ? -1.433 11.103 -11.091 1.00 90.56 79 PHE A O 1
ATOM 644 N N . VAL A 1 80 ? -0.659 9.178 -10.224 1.00 88.31 80 VAL A N 1
ATOM 645 C CA . VAL A 1 80 ? -1.499 8.296 -11.050 1.00 88.31 80 VAL A CA 1
ATOM 646 C C . VAL A 1 80 ? -2.438 7.449 -10.199 1.00 88.31 80 VAL A C 1
ATOM 648 O O . VAL A 1 80 ? -3.651 7.501 -10.403 1.00 88.31 80 VAL A O 1
ATOM 651 N N . ASP A 1 81 ? -1.910 6.701 -9.229 1.00 88.94 81 ASP A N 1
ATOM 652 C CA . ASP A 1 81 ? -2.703 5.677 -8.534 1.00 88.94 81 ASP A CA 1
ATOM 653 C C . ASP A 1 81 ? -3.462 6.193 -7.313 1.00 88.94 81 ASP A C 1
ATOM 655 O O . ASP A 1 81 ? -4.544 5.696 -7.006 1.00 88.94 81 ASP A O 1
ATOM 659 N N . LYS A 1 82 ? -2.932 7.201 -6.618 1.00 89.06 82 LYS A N 1
ATOM 660 C CA . LYS A 1 82 ? -3.458 7.677 -5.331 1.00 89.06 82 LYS A CA 1
ATOM 661 C C . LYS A 1 82 ? -4.954 7.998 -5.368 1.00 89.06 82 LYS A C 1
ATOM 663 O O . LYS A 1 82 ? -5.697 7.623 -4.467 1.00 89.06 82 LYS A O 1
ATOM 668 N N . ASP A 1 83 ? -5.419 8.653 -6.425 1.00 89.06 83 ASP A N 1
ATOM 669 C CA . ASP A 1 83 ? -6.832 9.023 -6.572 1.00 89.06 83 ASP A CA 1
ATOM 670 C C . ASP A 1 83 ? -7.614 8.089 -7.500 1.00 89.06 83 ASP A C 1
ATOM 672 O O . ASP A 1 83 ? -8.815 8.284 -7.715 1.00 89.06 83 ASP A O 1
ATOM 676 N N . ASN A 1 84 ? -6.951 7.051 -8.010 1.00 88.69 84 ASN A N 1
ATOM 677 C CA . ASN A 1 84 ? -7.549 6.027 -8.837 1.00 88.69 84 ASN A CA 1
ATOM 678 C C . ASN A 1 84 ? -8.062 4.870 -7.967 1.00 88.69 84 ASN A C 1
ATOM 680 O O . ASN A 1 84 ? -7.329 3.975 -7.557 1.00 88.69 84 ASN A O 1
ATOM 684 N N . TYR A 1 85 ? -9.370 4.856 -7.728 1.00 88.31 85 TYR A N 1
ATOM 685 C CA . TYR A 1 85 ? -10.043 3.766 -7.019 1.00 88.31 85 TYR A CA 1
ATOM 686 C C . TYR A 1 85 ? -10.487 2.609 -7.932 1.00 88.31 85 TYR A C 1
ATOM 688 O O . TYR A 1 85 ? -11.179 1.692 -7.486 1.00 88.31 85 TYR A O 1
ATOM 696 N N . HIS A 1 86 ? -10.073 2.629 -9.201 1.00 81.31 86 HIS A N 1
ATOM 697 C CA . HIS A 1 86 ? -10.183 1.513 -10.139 1.00 81.31 86 HIS A CA 1
ATOM 698 C C . HIS A 1 86 ? -8.810 0.846 -10.328 1.00 81.31 86 HIS A C 1
ATOM 700 O O . HIS A 1 86 ? -7.772 1.445 -10.071 1.00 81.31 86 HIS A O 1
ATOM 706 N N . ASN A 1 87 ? -8.781 -0.390 -10.830 1.00 70.56 87 ASN A N 1
ATOM 707 C CA . ASN A 1 87 ? -7.536 -1.127 -11.128 1.00 70.56 87 ASN A CA 1
ATOM 708 C C . ASN A 1 87 ? -6.645 -1.414 -9.907 1.00 70.56 87 ASN A C 1
ATOM 710 O O . ASN A 1 87 ? -5.421 -1.369 -9.990 1.00 70.56 87 ASN A O 1
ATOM 714 N N . LYS A 1 88 ? -7.263 -1.760 -8.775 1.00 77.62 88 LYS A N 1
ATOM 715 C CA . LYS A 1 88 ? -6.548 -2.180 -7.568 1.00 77.62 88 LYS A CA 1
ATOM 716 C C . LYS A 1 88 ? -5.640 -3.382 -7.848 1.00 77.62 88 LYS A C 1
ATOM 718 O O . LYS A 1 88 ? -6.100 -4.422 -8.326 1.00 77.62 88 LYS A O 1
ATOM 723 N N . LEU A 1 89 ? -4.367 -3.257 -7.486 1.00 83.75 89 LEU A N 1
ATOM 724 C CA . LEU A 1 89 ? -3.433 -4.378 -7.491 1.00 83.75 89 LEU A CA 1
ATOM 725 C C . LEU A 1 89 ? -3.765 -5.337 -6.351 1.00 83.75 89 LEU A C 1
ATOM 727 O O . LEU A 1 89 ? -4.018 -4.924 -5.215 1.00 83.75 89 LEU A O 1
ATOM 731 N N . SER A 1 90 ? -3.780 -6.633 -6.660 1.00 87.81 90 SER A N 1
ATOM 732 C CA . SER A 1 90 ? -4.020 -7.647 -5.635 1.00 87.81 90 SER A CA 1
ATOM 733 C C . SER A 1 90 ? -2.818 -7.766 -4.702 1.00 87.81 90 SER A C 1
ATOM 735 O O . SER A 1 90 ? -1.674 -7.674 -5.147 1.00 87.81 90 SER A O 1
ATOM 737 N N . GLN A 1 91 ? -3.062 -8.053 -3.421 1.00 89.62 91 GLN A N 1
ATOM 738 C CA . GLN A 1 91 ? -1.997 -8.351 -2.456 1.00 89.62 91 GLN A CA 1
ATOM 739 C C . GLN A 1 91 ? -1.125 -9.514 -2.937 1.00 89.62 91 GLN A C 1
ATOM 741 O O . GLN A 1 91 ? 0.088 -9.487 -2.761 1.00 89.62 91 GLN A O 1
ATOM 746 N N . LYS A 1 92 ? -1.724 -10.502 -3.619 1.00 88.81 92 LYS A N 1
ATOM 747 C CA . LYS A 1 92 ? -0.996 -11.616 -4.240 1.00 88.81 92 LYS A CA 1
ATOM 748 C C . LYS A 1 92 ? 0.014 -11.137 -5.287 1.00 88.81 92 LYS A C 1
ATOM 750 O O . LYS A 1 92 ? 1.141 -11.619 -5.297 1.00 88.81 92 LYS A O 1
ATOM 755 N N . GLN A 1 93 ? -0.385 -10.213 -6.161 1.00 89.94 93 GLN A N 1
ATOM 756 C CA . GLN A 1 93 ? 0.518 -9.637 -7.156 1.00 89.94 93 GLN A CA 1
ATOM 757 C C . GLN A 1 93 ? 1.601 -8.786 -6.489 1.00 89.94 93 GLN A C 1
ATOM 759 O O . GLN A 1 93 ? 2.773 -8.996 -6.776 1.00 89.94 93 GLN A O 1
ATOM 764 N N . LEU A 1 94 ? 1.231 -7.896 -5.560 1.00 90.94 94 LEU A N 1
ATOM 765 C CA . LEU A 1 94 ? 2.199 -7.056 -4.849 1.00 90.94 94 LEU A CA 1
ATOM 766 C C . LEU A 1 94 ? 3.242 -7.889 -4.099 1.00 90.94 94 LEU A C 1
ATOM 768 O O . LEU A 1 94 ? 4.420 -7.578 -4.200 1.00 90.94 94 LEU A O 1
ATOM 772 N N . LYS A 1 95 ? 2.837 -8.965 -3.407 1.00 89.88 95 LYS A N 1
ATOM 773 C CA . LYS A 1 95 ? 3.768 -9.877 -2.723 1.00 89.88 95 LYS A CA 1
ATOM 774 C C . LYS A 1 95 ? 4.737 -10.523 -3.717 1.00 89.88 95 LYS A C 1
ATOM 776 O O . LYS A 1 95 ? 5.939 -10.471 -3.510 1.00 89.88 95 LYS A O 1
ATOM 781 N N . ARG A 1 96 ? 4.223 -11.068 -4.825 1.00 89.56 96 ARG A N 1
ATOM 782 C CA . ARG A 1 96 ? 5.059 -11.688 -5.865 1.00 89.56 96 ARG A CA 1
ATOM 783 C C . ARG A 1 96 ? 6.077 -10.705 -6.450 1.00 89.56 96 ARG A C 1
ATOM 785 O O . ARG A 1 96 ? 7.236 -11.058 -6.597 1.00 89.56 96 ARG A O 1
ATOM 792 N N . GLU A 1 97 ? 5.640 -9.503 -6.821 1.00 91.62 97 GLU A N 1
ATOM 793 C CA . GLU A 1 97 ? 6.518 -8.498 -7.436 1.00 91.62 97 GLU A CA 1
ATOM 794 C C . GLU A 1 97 ? 7.531 -7.923 -6.439 1.00 91.62 97 GLU A C 1
ATOM 796 O O . GLU A 1 97 ? 8.681 -7.685 -6.802 1.00 91.62 97 GLU A O 1
ATOM 801 N N . LYS A 1 98 ? 7.135 -7.753 -5.171 1.00 90.75 98 LYS A N 1
ATOM 802 C CA . LYS A 1 98 ? 8.020 -7.339 -4.073 1.00 90.75 98 LYS A CA 1
ATOM 803 C C . LYS A 1 98 ? 9.221 -8.263 -3.922 1.00 90.75 98 LYS A C 1
ATOM 805 O O . LYS A 1 98 ? 10.324 -7.783 -3.680 1.00 90.75 98 LYS A O 1
ATOM 810 N N . ASP A 1 99 ? 8.994 -9.563 -4.072 1.00 88.88 99 ASP A N 1
ATOM 811 C CA . ASP A 1 99 ? 10.042 -10.565 -3.926 1.00 88.88 99 ASP A CA 1
ATOM 812 C C . ASP A 1 99 ? 11.011 -10.565 -5.119 1.00 88.88 99 ASP A C 1
ATOM 814 O O . ASP A 1 99 ? 12.040 -11.221 -5.036 1.00 88.88 99 ASP A O 1
ATOM 818 N N . ASP A 1 100 ? 10.738 -9.843 -6.211 1.00 89.50 100 ASP A N 1
ATOM 819 C CA . ASP A 1 100 ? 11.516 -9.970 -7.450 1.00 89.50 100 ASP A CA 1
ATOM 820 C C . ASP A 1 100 ? 12.067 -8.649 -8.010 1.00 89.50 100 ASP A C 1
ATOM 822 O O . ASP A 1 100 ? 13.139 -8.638 -8.606 1.00 89.50 100 ASP A O 1
ATOM 826 N N . TYR A 1 101 ? 11.419 -7.505 -7.764 1.00 91.00 101 TYR A N 1
ATOM 827 C CA . TYR A 1 101 ? 11.731 -6.243 -8.461 1.00 91.00 101 TYR A CA 1
ATOM 828 C C . TYR A 1 101 ? 13.174 -5.716 -8.297 1.00 91.00 101 TYR A C 1
ATOM 830 O O . TYR A 1 101 ? 13.592 -4.845 -9.059 1.00 91.00 101 TYR A O 1
ATOM 838 N N . LEU A 1 102 ? 13.939 -6.212 -7.314 1.00 92.12 102 LEU A N 1
ATOM 839 C CA . LEU A 1 102 ? 15.361 -5.886 -7.119 1.00 92.12 102 LEU A CA 1
ATOM 840 C C . LEU A 1 102 ? 16.328 -7.002 -7.536 1.00 92.12 102 LEU A C 1
ATOM 842 O O . LEU A 1 102 ? 17.537 -6.761 -7.578 1.00 92.12 102 LEU A O 1
ATOM 846 N N . VAL A 1 103 ? 15.831 -8.199 -7.861 1.00 91.56 103 VAL A N 1
ATOM 847 C CA . VAL A 1 103 ? 16.651 -9.365 -8.226 1.00 91.56 103 VAL A CA 1
ATOM 848 C C . VAL A 1 103 ? 17.525 -9.040 -9.424 1.00 91.56 103 VAL A C 1
ATOM 850 O O . VAL A 1 103 ? 18.741 -9.227 -9.362 1.00 91.56 103 VAL A O 1
ATOM 853 N N . GLY A 1 104 ? 16.932 -8.458 -10.470 1.00 90.62 104 GLY A N 1
ATOM 854 C CA . GLY A 1 104 ? 17.664 -7.981 -11.635 1.00 90.62 104 GLY A CA 1
ATOM 855 C C . GLY A 1 104 ? 18.820 -7.063 -11.235 1.00 90.62 104 GLY A C 1
ATOM 856 O O . GLY A 1 104 ? 19.960 -7.320 -11.610 1.00 90.62 104 GLY A O 1
ATOM 857 N N . THR A 1 105 ? 18.575 -6.037 -10.419 1.00 93.62 105 THR A N 1
ATOM 858 C CA . THR A 1 105 ? 19.620 -5.095 -9.983 1.00 93.62 105 THR A CA 1
ATOM 859 C C . THR A 1 105 ? 20.772 -5.787 -9.255 1.00 93.62 105 THR A C 1
ATOM 861 O O . THR A 1 105 ? 21.932 -5.542 -9.589 1.00 93.62 105 THR A O 1
ATOM 864 N N . VAL A 1 106 ? 20.473 -6.699 -8.326 1.00 94.00 106 VAL A N 1
ATOM 865 C CA . VAL A 1 106 ? 21.495 -7.451 -7.579 1.00 94.00 106 VAL A CA 1
ATOM 866 C C . VAL A 1 106 ? 22.285 -8.391 -8.498 1.00 94.00 106 VAL A C 1
ATOM 868 O O . VAL A 1 106 ? 23.511 -8.439 -8.418 1.00 94.00 106 VAL A O 1
ATOM 871 N N . LEU A 1 107 ? 21.632 -9.094 -9.428 1.00 92.94 107 LEU A N 1
ATOM 872 C CA . LEU A 1 107 ? 22.319 -9.961 -10.396 1.00 92.94 107 LEU A CA 1
ATOM 873 C C . LEU A 1 107 ? 23.235 -9.180 -11.343 1.00 92.94 107 LEU A C 1
ATOM 875 O O . LEU A 1 107 ? 24.323 -9.650 -11.688 1.00 92.94 107 LEU A O 1
ATOM 879 N N . HIS A 1 108 ? 22.832 -7.973 -11.738 1.00 92.25 108 HIS A N 1
ATOM 880 C CA . HIS A 1 108 ? 23.675 -7.105 -12.555 1.00 92.25 108 HIS A CA 1
ATOM 881 C C . HIS A 1 108 ? 24.914 -6.632 -11.791 1.00 92.25 108 HIS A C 1
ATOM 883 O O . HIS A 1 108 ? 25.970 -6.539 -12.405 1.00 92.25 108 HIS A O 1
ATOM 889 N N . MET A 1 109 ? 24.834 -6.401 -10.473 1.00 96.31 109 MET A N 1
ATOM 890 C CA . MET A 1 109 ? 26.023 -6.077 -9.670 1.00 96.31 109 MET A CA 1
ATOM 891 C C . MET A 1 109 ? 27.071 -7.195 -9.759 1.00 96.31 109 MET A C 1
ATOM 893 O O . MET A 1 109 ? 28.241 -6.929 -10.024 1.00 96.31 109 MET A O 1
ATOM 897 N N . TRP A 1 110 ? 26.650 -8.453 -9.621 1.00 95.75 110 TRP A N 1
ATOM 898 C CA . TRP A 1 110 ? 27.540 -9.611 -9.756 1.00 95.75 110 TRP A CA 1
ATOM 899 C C . TRP A 1 110 ? 28.066 -9.804 -11.177 1.00 95.75 110 TRP A C 1
ATOM 901 O O . TRP A 1 110 ? 29.248 -10.088 -11.371 1.00 95.75 110 TRP A O 1
ATOM 911 N N . SER A 1 111 ? 27.209 -9.597 -12.174 1.00 93.94 111 SER A N 1
ATOM 912 C CA . SER A 1 111 ? 27.610 -9.657 -13.582 1.00 93.94 111 SER A CA 1
ATOM 913 C C . SER A 1 111 ? 28.636 -8.570 -13.908 1.00 93.94 111 SER A C 1
ATOM 915 O O . SER A 1 111 ? 29.616 -8.834 -14.596 1.00 93.94 111 SER A O 1
ATOM 917 N N . GLN A 1 112 ? 28.467 -7.365 -13.357 1.00 95.06 112 GLN A N 1
ATOM 918 C CA . GLN A 1 112 ? 29.418 -6.269 -13.500 1.00 95.06 112 GLN A CA 1
ATOM 919 C C . GLN A 1 112 ? 30.759 -6.597 -12.837 1.00 95.06 112 GLN A C 1
ATOM 921 O O . GLN A 1 112 ? 31.788 -6.360 -13.458 1.00 95.06 112 GLN A O 1
ATOM 926 N N . VAL A 1 113 ? 30.772 -7.180 -11.632 1.00 97.12 113 VAL A N 1
ATOM 927 C CA . VAL A 1 113 ? 32.017 -7.650 -10.994 1.00 97.12 113 VAL A CA 1
ATOM 928 C C . VAL A 1 113 ? 32.751 -8.637 -11.902 1.00 97.12 113 VAL A C 1
ATOM 930 O O . VAL A 1 113 ? 33.934 -8.451 -12.177 1.00 97.12 113 VAL A O 1
ATOM 933 N N . ALA A 1 114 ? 32.054 -9.661 -12.403 1.00 95.81 114 ALA A N 1
ATOM 934 C CA . ALA A 1 114 ? 32.654 -10.659 -13.285 1.00 95.81 114 ALA A CA 1
ATOM 935 C C . ALA A 1 114 ? 33.215 -10.020 -14.566 1.00 95.81 114 ALA A C 1
ATOM 937 O O . ALA A 1 114 ? 34.354 -10.285 -14.948 1.00 95.81 114 ALA A O 1
ATOM 938 N N . LEU A 1 115 ? 32.449 -9.129 -15.200 1.00 94.44 115 LEU A N 1
ATOM 939 C CA . LEU A 1 115 ? 32.875 -8.441 -16.415 1.00 94.44 115 LEU A CA 1
ATOM 940 C C . LEU A 1 115 ? 34.037 -7.474 -16.172 1.00 94.44 115 LEU A C 1
ATOM 942 O O . LEU A 1 115 ? 34.888 -7.361 -17.043 1.00 94.44 115 LEU A O 1
ATOM 946 N N . GLN A 1 116 ? 34.116 -6.804 -15.021 1.00 96.25 116 GLN A N 1
ATOM 947 C CA . GLN A 1 116 ? 35.257 -5.942 -14.695 1.00 96.25 116 GLN A CA 1
ATOM 948 C C . GLN A 1 116 ? 36.551 -6.739 -14.509 1.00 96.25 116 GLN A C 1
ATOM 950 O O . GLN A 1 116 ? 37.615 -6.260 -14.885 1.00 96.25 116 GLN A O 1
ATOM 955 N N . ILE A 1 117 ? 36.462 -7.954 -13.960 1.00 96.25 117 ILE A N 1
ATOM 956 C CA . ILE A 1 117 ? 37.619 -8.845 -13.807 1.00 96.25 117 ILE A CA 1
ATOM 957 C C . ILE A 1 117 ? 38.089 -9.354 -15.176 1.00 96.25 117 ILE A C 1
ATOM 959 O O . ILE A 1 117 ? 39.288 -9.396 -15.437 1.00 96.25 117 ILE A O 1
ATOM 963 N N . ILE A 1 118 ? 37.155 -9.731 -16.054 1.00 95.06 118 ILE A N 1
ATOM 964 C CA . ILE A 1 118 ? 37.477 -10.289 -17.378 1.00 95.06 118 ILE A CA 1
ATOM 965 C C . ILE A 1 118 ? 37.905 -9.188 -18.366 1.00 95.06 118 ILE A C 1
ATOM 967 O O . ILE A 1 118 ? 38.826 -9.392 -19.154 1.00 95.06 118 ILE A O 1
ATOM 971 N N . PHE A 1 119 ? 37.259 -8.020 -18.322 1.00 94.50 119 PHE A N 1
ATOM 972 C CA . PHE A 1 119 ? 37.438 -6.905 -19.260 1.00 94.50 119 PHE A CA 1
ATOM 973 C C . PHE A 1 119 ? 37.635 -5.565 -18.526 1.00 94.50 119 PHE A C 1
ATOM 975 O O . PHE A 1 119 ? 36.811 -4.658 -18.664 1.00 94.50 119 PHE A O 1
ATOM 982 N N . PRO A 1 120 ? 38.719 -5.381 -17.752 1.00 93.75 120 PRO A N 1
ATOM 983 C CA . PRO A 1 120 ? 38.908 -4.169 -16.950 1.00 93.75 120 PRO A CA 1
ATOM 984 C C . PRO A 1 120 ? 38.930 -2.889 -17.801 1.00 93.75 120 PRO A C 1
ATOM 986 O O . PRO A 1 120 ? 38.331 -1.878 -17.433 1.00 93.75 120 PRO A O 1
ATOM 989 N N . THR A 1 121 ? 39.537 -2.936 -18.988 1.00 92.06 121 THR A N 1
ATOM 990 C CA . THR A 1 121 ? 39.617 -1.789 -19.909 1.00 92.06 121 THR A CA 1
ATOM 991 C C . THR A 1 121 ? 38.258 -1.358 -20.473 1.00 92.06 121 THR A C 1
ATOM 993 O O . THR A 1 121 ? 38.107 -0.201 -20.857 1.00 92.06 121 THR A O 1
ATOM 996 N N . MET A 1 122 ? 37.240 -2.229 -20.442 1.00 94.62 122 MET A N 1
ATOM 997 C CA . MET A 1 122 ? 35.864 -1.886 -20.830 1.00 94.62 122 MET A CA 1
ATOM 998 C C . MET A 1 122 ? 35.168 -0.982 -19.798 1.00 94.62 122 MET A C 1
ATOM 1000 O O . MET A 1 122 ? 34.169 -0.341 -20.106 1.00 94.62 122 MET A O 1
ATOM 1004 N N . PHE A 1 123 ? 35.649 -0.924 -18.557 1.00 96.62 123 PHE A N 1
ATOM 1005 C CA . PHE A 1 123 ? 35.010 -0.124 -17.506 1.00 96.62 123 PHE A CA 1
ATOM 1006 C C . PHE A 1 123 ? 35.810 1.120 -17.129 1.00 96.62 123 PHE A C 1
ATOM 1008 O O . PHE A 1 123 ? 35.229 2.071 -16.603 1.00 96.62 123 PHE A O 1
ATOM 1015 N N . PHE A 1 124 ? 37.118 1.120 -17.378 1.00 96.38 124 PHE A N 1
ATOM 1016 C CA . PHE A 1 124 ? 38.049 2.098 -16.818 1.00 96.38 124 PHE A CA 1
ATOM 1017 C C . PHE A 1 124 ? 38.869 2.818 -17.896 1.00 96.38 124 PHE A C 1
ATOM 1019 O O . PHE A 1 124 ? 40.079 2.975 -17.757 1.00 96.38 124 PHE A O 1
ATOM 1026 N N . SER A 1 125 ? 38.211 3.245 -18.980 1.00 95.69 125 SER A N 1
ATOM 1027 C CA . SER A 1 125 ? 38.796 4.222 -19.913 1.00 95.69 125 SER A CA 1
ATOM 1028 C C . SER A 1 125 ? 38.937 5.609 -19.264 1.00 95.69 125 SER A C 1
ATOM 1030 O O . SER A 1 125 ? 38.391 5.853 -18.190 1.00 95.69 125 SER A O 1
ATOM 1032 N N . ASP A 1 126 ? 39.667 6.525 -19.904 1.00 96.06 126 ASP A N 1
ATOM 1033 C CA . ASP A 1 126 ? 39.858 7.891 -19.399 1.00 96.06 126 ASP A CA 1
ATOM 1034 C C . ASP A 1 126 ? 38.535 8.686 -19.342 1.00 96.06 126 ASP A C 1
ATOM 1036 O O . ASP A 1 126 ? 37.638 8.499 -20.168 1.00 96.06 126 ASP A O 1
ATOM 1040 N N . ASN A 1 127 ? 38.414 9.612 -18.384 1.00 96.44 127 ASN A N 1
ATOM 1041 C CA . ASN A 1 127 ? 37.213 10.439 -18.213 1.00 96.44 127 ASN A CA 1
ATOM 1042 C C . ASN A 1 127 ? 36.900 11.315 -19.443 1.00 96.44 127 ASN A C 1
ATOM 1044 O O . ASN A 1 127 ? 35.737 11.644 -19.680 1.00 96.44 127 ASN A O 1
ATOM 1048 N N . SER A 1 128 ? 37.908 11.697 -20.231 1.00 97.12 128 SER A N 1
ATOM 1049 C CA . SER A 1 128 ? 37.724 12.457 -21.476 1.00 97.12 128 SER A CA 1
ATOM 1050 C C . SER A 1 128 ? 36.940 11.682 -22.545 1.00 97.12 128 SER A C 1
ATOM 1052 O O . SER A 1 128 ? 36.286 12.293 -23.389 1.00 97.12 128 SER A O 1
ATOM 1054 N N . GLU A 1 129 ? 36.913 10.349 -22.464 1.00 96.75 129 GLU A N 1
ATOM 1055 C CA . GLU A 1 129 ? 36.243 9.473 -23.431 1.00 96.75 129 GLU A CA 1
ATOM 1056 C C . GLU A 1 129 ? 34.753 9.248 -23.132 1.00 96.75 129 GLU A C 1
ATOM 1058 O O . GLU A 1 129 ? 34.046 8.653 -23.948 1.00 96.75 129 GLU A O 1
ATOM 1063 N N . ILE A 1 130 ? 34.239 9.734 -21.993 1.00 97.56 130 ILE A N 1
ATOM 1064 C CA . ILE A 1 130 ? 32.849 9.502 -21.555 1.00 97.56 130 ILE A CA 1
ATOM 1065 C C . ILE A 1 130 ? 31.835 9.933 -22.624 1.00 97.56 130 ILE A C 1
ATOM 1067 O O . ILE A 1 130 ? 30.875 9.207 -22.882 1.00 97.56 130 ILE A O 1
ATOM 1071 N N . GLY A 1 131 ? 32.044 11.089 -23.264 1.00 97.75 131 GLY A N 1
ATOM 1072 C CA . GLY A 1 131 ? 31.141 11.597 -24.302 1.00 97.75 131 GLY A CA 1
ATOM 1073 C C . GLY A 1 131 ? 31.087 10.691 -25.535 1.00 97.75 131 GLY A C 1
ATOM 1074 O O . GLY A 1 131 ? 29.999 10.340 -25.995 1.00 97.75 131 GLY A O 1
ATOM 1075 N N . SER A 1 132 ? 32.253 10.259 -26.025 1.00 97.56 132 SER A N 1
ATOM 1076 C CA . SER A 1 132 ? 32.370 9.321 -27.149 1.00 97.56 132 SER A CA 1
ATOM 1077 C C . SER A 1 132 ? 31.728 7.977 -26.813 1.00 97.56 132 SER A C 1
ATOM 1079 O O . SER A 1 132 ? 30.892 7.486 -27.565 1.00 97.56 132 SER A O 1
ATOM 1081 N N . CYS A 1 133 ? 32.040 7.430 -25.635 1.00 98.12 133 CYS A N 1
ATOM 1082 C CA . CYS A 1 133 ? 31.488 6.167 -25.153 1.00 98.12 133 CYS A CA 1
ATOM 1083 C C . CYS A 1 133 ? 29.953 6.215 -25.037 1.00 98.12 133 CYS A C 1
ATOM 1085 O O . CYS A 1 133 ? 29.277 5.246 -25.383 1.00 98.12 133 CYS A O 1
ATOM 1087 N N . ALA A 1 134 ? 29.389 7.341 -24.582 1.00 98.19 134 ALA A N 1
ATOM 1088 C CA . ALA A 1 134 ? 27.942 7.533 -24.488 1.00 98.19 134 ALA A CA 1
ATOM 1089 C C . ALA A 1 134 ? 27.267 7.561 -25.866 1.00 98.19 134 ALA A C 1
ATOM 1091 O O . ALA A 1 134 ? 26.237 6.912 -26.056 1.00 98.19 134 ALA A O 1
ATOM 1092 N N . LEU A 1 135 ? 27.856 8.270 -26.834 1.00 98.06 135 LEU A N 1
ATOM 1093 C CA . LEU A 1 135 ? 27.356 8.297 -28.209 1.00 98.06 135 LEU A CA 1
ATOM 1094 C C . LEU A 1 135 ? 27.430 6.908 -28.858 1.00 98.06 135 LEU A C 1
ATOM 1096 O O . LEU A 1 135 ? 26.462 6.462 -29.472 1.00 98.06 135 LEU A O 1
ATOM 1100 N N . GLU A 1 136 ? 28.551 6.209 -28.695 1.00 97.81 136 GLU A N 1
ATOM 1101 C CA . GLU A 1 136 ? 28.746 4.858 -29.225 1.00 97.81 136 GLU A CA 1
ATOM 1102 C C . GLU A 1 136 ? 27.748 3.862 -28.619 1.00 97.81 136 GLU A C 1
ATOM 1104 O O . GLU A 1 136 ? 27.133 3.090 -29.355 1.00 97.81 136 GLU A O 1
ATOM 1109 N N . ALA A 1 137 ? 27.518 3.918 -27.302 1.00 98.12 137 ALA A N 1
ATOM 1110 C CA . ALA A 1 137 ? 26.528 3.078 -26.630 1.00 98.12 137 ALA A CA 1
ATOM 1111 C C . ALA A 1 137 ? 25.095 3.375 -27.100 1.00 98.12 137 ALA A C 1
ATOM 1113 O O . ALA A 1 137 ? 24.302 2.454 -27.291 1.00 98.12 137 ALA A O 1
ATOM 1114 N N . PHE A 1 138 ? 24.762 4.647 -27.340 1.00 97.69 138 PHE A N 1
ATOM 1115 C CA . PHE A 1 138 ? 23.467 5.044 -27.895 1.00 97.69 138 PHE A CA 1
ATOM 1116 C C . PHE A 1 138 ? 23.263 4.527 -29.327 1.00 97.69 138 PHE A C 1
ATOM 1118 O O . PHE A 1 138 ? 22.206 3.980 -29.647 1.00 97.69 138 PHE A O 1
ATOM 1125 N N . ILE A 1 139 ? 24.284 4.631 -30.183 1.00 98.06 139 ILE A N 1
ATOM 1126 C CA . ILE A 1 139 ? 24.238 4.084 -31.546 1.00 98.06 139 ILE A CA 1
ATOM 1127 C C . ILE A 1 139 ? 24.094 2.558 -31.503 1.00 98.06 139 ILE A C 1
ATOM 1129 O O . ILE A 1 139 ? 23.241 2.006 -32.198 1.00 98.06 139 ILE A O 1
ATOM 1133 N N . ALA A 1 140 ? 24.879 1.875 -30.664 1.00 98.19 140 ALA A N 1
ATOM 1134 C CA . ALA A 1 140 ? 24.794 0.427 -30.493 1.00 98.19 140 ALA A CA 1
ATOM 1135 C C . ALA A 1 140 ? 23.422 -0.010 -29.956 1.00 98.19 140 ALA A C 1
ATOM 1137 O O . ALA A 1 140 ? 22.891 -1.034 -30.385 1.00 98.19 140 ALA A O 1
ATOM 1138 N N . HIS A 1 141 ? 22.804 0.777 -29.075 1.00 97.81 141 HIS A N 1
ATOM 1139 C CA . HIS A 1 141 ? 21.449 0.513 -28.604 1.00 97.81 141 HIS A CA 1
ATOM 1140 C C . HIS A 1 141 ? 20.441 0.478 -29.762 1.00 97.81 141 HIS A C 1
ATOM 1142 O O . HIS A 1 141 ? 19.742 -0.518 -29.946 1.00 97.81 141 HIS A O 1
ATOM 1148 N N . ILE A 1 142 ? 20.423 1.526 -30.589 1.00 97.00 142 ILE A N 1
ATOM 1149 C CA . ILE A 1 142 ? 19.488 1.643 -31.717 1.00 97.00 142 ILE A CA 1
ATOM 1150 C C . ILE A 1 142 ? 19.766 0.582 -32.788 1.00 97.00 142 ILE A C 1
ATOM 1152 O O . ILE A 1 142 ? 18.845 -0.058 -33.292 1.00 97.00 142 ILE A O 1
ATOM 1156 N N . ALA A 1 143 ? 21.033 0.411 -33.168 1.00 97.25 143 ALA A N 1
ATOM 1157 C CA . ALA A 1 143 ? 21.402 -0.412 -34.316 1.00 97.25 143 ALA A CA 1
ATOM 1158 C C . ALA A 1 143 ? 21.473 -1.913 -33.998 1.00 97.25 143 ALA A C 1
ATOM 1160 O O . ALA A 1 143 ? 21.337 -2.730 -34.907 1.00 97.25 143 ALA A O 1
ATOM 1161 N N . ILE A 1 144 ? 21.711 -2.281 -32.735 1.00 97.62 144 ILE A N 1
ATOM 1162 C CA . ILE A 1 144 ? 21.993 -3.666 -32.334 1.00 97.62 144 ILE A CA 1
ATOM 1163 C C . ILE A 1 144 ? 20.979 -4.145 -31.304 1.00 97.62 144 ILE A C 1
ATOM 1165 O O . ILE A 1 144 ? 20.325 -5.162 -31.526 1.00 97.62 144 ILE A O 1
ATOM 1169 N N . VAL A 1 145 ? 20.831 -3.429 -30.187 1.00 98.25 145 VAL A N 1
ATOM 1170 C CA . VAL A 1 145 ? 20.011 -3.908 -29.063 1.00 98.25 145 VAL A CA 1
ATOM 1171 C C . VAL A 1 145 ? 18.527 -3.937 -29.407 1.00 98.25 145 VAL A C 1
ATOM 1173 O O . VAL A 1 145 ? 17.877 -4.940 -29.139 1.00 98.25 145 VAL A O 1
ATOM 1176 N N . GLU A 1 146 ? 17.989 -2.888 -30.022 1.00 98.00 146 GLU A N 1
ATOM 1177 C CA . GLU A 1 146 ? 16.577 -2.813 -30.420 1.00 98.00 146 GLU A CA 1
ATOM 1178 C C . GLU A 1 146 ? 16.134 -3.972 -31.345 1.00 98.00 146 GLU A C 1
ATOM 1180 O O . GLU A 1 146 ? 15.206 -4.702 -30.975 1.00 98.00 146 GLU A O 1
ATOM 1185 N N . PRO A 1 147 ? 16.793 -4.238 -32.496 1.00 97.50 147 PRO A N 1
ATOM 1186 C CA . PRO A 1 147 ? 16.428 -5.380 -33.338 1.00 97.50 147 PRO A CA 1
ATOM 1187 C C . PRO A 1 147 ? 16.690 -6.733 -32.669 1.00 97.50 147 PRO A C 1
ATOM 1189 O O . PRO A 1 147 ? 15.901 -7.667 -32.843 1.00 97.50 147 PRO A O 1
ATOM 1192 N N . LEU A 1 148 ? 17.778 -6.858 -31.896 1.00 98.12 148 LEU A N 1
ATOM 1193 C CA . LEU A 1 148 ? 18.090 -8.092 -31.175 1.00 98.12 148 LEU A CA 1
ATOM 1194 C C . LEU A 1 148 ? 17.013 -8.402 -30.132 1.00 98.12 148 LEU A C 1
ATOM 1196 O O . LEU A 1 148 ? 16.518 -9.529 -30.084 1.00 98.12 148 LEU A O 1
ATOM 1200 N N . TYR A 1 149 ? 16.610 -7.408 -29.338 1.00 97.81 149 TYR A N 1
ATOM 1201 C CA . TYR A 1 149 ? 15.540 -7.558 -28.363 1.00 97.81 149 TYR A CA 1
ATOM 1202 C C . TYR A 1 149 ? 14.233 -7.933 -29.043 1.00 97.81 149 TYR A C 1
ATOM 1204 O O . TYR A 1 149 ? 13.599 -8.879 -28.595 1.00 97.81 149 TYR A O 1
ATOM 1212 N N . TYR A 1 150 ? 13.849 -7.274 -30.141 1.00 98.25 150 TYR A N 1
ATOM 1213 C CA . TYR A 1 150 ? 12.636 -7.639 -30.878 1.00 98.25 150 TYR A CA 1
ATOM 1214 C C . TYR A 1 150 ? 12.622 -9.139 -31.237 1.00 98.25 150 TYR A C 1
ATOM 1216 O O . TYR A 1 150 ? 11.638 -9.843 -30.987 1.00 98.25 150 TYR A O 1
ATOM 1224 N N . ALA A 1 151 ? 13.731 -9.654 -31.780 1.00 97.94 151 ALA A N 1
ATOM 1225 C CA . ALA A 1 151 ? 13.848 -11.061 -32.158 1.00 97.94 151 ALA A CA 1
ATOM 1226 C C . ALA A 1 151 ? 13.792 -12.001 -30.940 1.00 97.94 151 ALA A C 1
ATOM 1228 O O . ALA A 1 151 ? 13.052 -12.990 -30.951 1.00 97.94 151 ALA A O 1
ATOM 1229 N N . VAL A 1 152 ? 14.540 -11.681 -29.879 1.00 97.50 152 VAL A N 1
ATOM 1230 C CA . VAL A 1 152 ? 14.580 -12.459 -28.631 1.00 97.50 152 VAL A CA 1
ATOM 1231 C C . VAL A 1 152 ? 13.224 -12.450 -27.933 1.00 97.50 152 VAL A C 1
ATOM 1233 O O . VAL A 1 152 ? 12.747 -13.499 -27.509 1.00 97.50 152 VAL A O 1
ATOM 1236 N N . HIS A 1 153 ? 12.565 -11.299 -27.855 1.00 96.75 153 HIS A N 1
ATOM 1237 C CA . HIS A 1 153 ? 11.261 -11.149 -27.230 1.00 96.75 153 HIS A CA 1
ATOM 1238 C C . HIS A 1 153 ? 10.215 -11.973 -27.983 1.00 96.75 153 HIS A C 1
ATOM 1240 O O . HIS A 1 153 ? 9.514 -12.785 -27.384 1.00 96.75 153 HIS A O 1
ATOM 1246 N N . ARG A 1 154 ? 10.187 -11.906 -29.318 1.00 96.25 154 ARG A N 1
ATOM 1247 C CA . ARG A 1 154 ? 9.308 -12.767 -30.120 1.00 96.25 154 ARG A CA 1
ATOM 1248 C C . ARG A 1 154 ? 9.588 -14.263 -29.903 1.00 96.25 154 ARG A C 1
ATOM 1250 O O . ARG A 1 154 ? 8.645 -15.053 -29.843 1.00 96.25 154 ARG A O 1
ATOM 1257 N N . TRP A 1 155 ? 10.853 -14.660 -29.737 1.00 96.44 155 TRP A N 1
ATOM 1258 C CA . TRP A 1 155 ? 11.227 -16.034 -29.373 1.00 96.44 155 TRP A CA 1
ATOM 1259 C C . TRP A 1 155 ? 10.749 -16.428 -27.965 1.00 96.44 155 TRP A C 1
ATOM 1261 O O . TRP A 1 155 ? 10.229 -17.532 -27.787 1.00 96.44 155 TRP A O 1
ATOM 1271 N N . LEU A 1 156 ? 10.845 -15.526 -26.983 1.00 95.38 156 LEU A N 1
ATOM 1272 C CA . LEU A 1 156 ? 10.327 -15.727 -25.626 1.00 95.38 156 LEU A CA 1
ATOM 1273 C C . LEU A 1 156 ? 8.806 -15.936 -25.606 1.00 95.38 156 LEU A C 1
ATOM 1275 O O . LEU A 1 156 ? 8.302 -16.632 -24.730 1.00 95.38 156 LEU A O 1
ATOM 1279 N N . HIS A 1 157 ? 8.077 -15.415 -26.596 1.00 94.75 157 HIS A N 1
ATOM 1280 C CA . HIS A 1 157 ? 6.630 -15.618 -26.750 1.00 94.75 157 HIS A CA 1
ATOM 1281 C C . HIS A 1 157 ? 6.230 -16.926 -27.446 1.00 94.75 157 HIS A C 1
ATOM 1283 O O . HIS A 1 157 ? 5.041 -17.242 -27.539 1.00 94.75 157 HIS A O 1
ATOM 1289 N N . ILE A 1 158 ? 7.189 -17.749 -27.886 1.00 94.50 158 ILE A N 1
ATOM 1290 C CA . ILE A 1 158 ? 6.896 -19.122 -28.321 1.00 94.50 158 ILE A CA 1
ATOM 1291 C C . ILE A 1 158 ? 6.372 -19.907 -27.103 1.00 94.50 158 ILE A C 1
ATOM 1293 O O . ILE A 1 158 ? 7.021 -19.871 -26.057 1.00 94.50 158 ILE A O 1
ATOM 1297 N N . PRO A 1 159 ? 5.259 -20.670 -27.198 1.00 92.06 159 PRO A N 1
ATOM 1298 C CA . PRO A 1 159 ? 4.558 -21.228 -26.033 1.00 92.06 159 PRO A CA 1
ATOM 1299 C C . PRO A 1 159 ? 5.436 -21.960 -25.008 1.00 92.06 159 PRO A C 1
ATOM 1301 O O . PRO A 1 159 ? 5.220 -21.837 -23.803 1.00 92.06 159 PRO A O 1
ATOM 1304 N N . HIS A 1 160 ? 6.443 -22.702 -25.478 1.00 91.38 160 HIS A N 1
ATOM 1305 C CA . HIS A 1 160 ? 7.404 -23.384 -24.613 1.00 91.38 160 HIS A CA 1
ATOM 1306 C C . HIS A 1 160 ? 8.274 -22.402 -23.807 1.00 91.38 160 HIS A C 1
ATOM 1308 O O . HIS A 1 160 ? 8.406 -22.561 -22.594 1.00 91.38 160 HIS A O 1
ATOM 1314 N N . GLN A 1 161 ? 8.835 -21.377 -24.457 1.00 92.50 161 GLN A N 1
ATOM 1315 C CA . GLN A 1 161 ? 9.683 -20.379 -23.795 1.00 92.50 161 GLN A CA 1
ATOM 1316 C C . GLN A 1 161 ? 8.870 -19.426 -22.931 1.00 92.50 161 GLN A C 1
ATOM 1318 O O . GLN A 1 161 ? 9.293 -19.113 -21.820 1.00 92.50 161 GLN A O 1
ATOM 1323 N N . MET A 1 162 ? 7.662 -19.072 -23.373 1.00 90.44 162 MET A N 1
ATOM 1324 C CA . MET A 1 162 ? 6.722 -18.283 -22.587 1.00 90.44 162 MET A CA 1
ATOM 1325 C C . MET A 1 162 ? 6.473 -18.983 -21.255 1.00 90.44 162 MET A C 1
ATOM 1327 O O . MET A 1 162 ? 6.729 -18.427 -20.198 1.00 90.44 162 MET A O 1
ATOM 1331 N N . LYS A 1 163 ? 6.081 -20.259 -21.280 1.00 88.06 163 LYS A N 1
ATOM 1332 C CA . LYS A 1 163 ? 5.829 -21.021 -20.051 1.00 88.06 163 LYS A CA 1
ATOM 1333 C C . LYS A 1 163 ? 7.068 -21.153 -19.149 1.00 88.06 163 LYS A C 1
ATOM 1335 O O . LYS A 1 163 ? 6.928 -21.223 -17.929 1.00 88.06 163 LYS A O 1
ATOM 1340 N N . LYS A 1 164 ? 8.265 -21.235 -19.736 1.00 87.31 164 LYS A N 1
ATOM 1341 C CA . LYS A 1 164 ? 9.516 -21.467 -19.003 1.00 87.31 164 LYS A CA 1
ATOM 1342 C C . LYS A 1 164 ? 10.110 -20.190 -18.403 1.00 87.31 164 LYS A C 1
ATOM 1344 O O . LYS A 1 164 ? 10.642 -20.248 -17.299 1.00 87.31 164 LYS A O 1
ATOM 1349 N N . MET A 1 165 ? 10.074 -19.079 -19.135 1.00 87.88 165 MET A N 1
ATOM 1350 C CA . MET A 1 165 ? 10.906 -17.904 -18.858 1.00 87.88 165 MET A CA 1
ATOM 1351 C C . MET A 1 165 ? 10.105 -16.605 -18.805 1.00 87.88 165 MET A C 1
ATOM 1353 O O . MET A 1 165 ? 10.305 -15.843 -17.878 1.00 87.88 165 MET A O 1
ATOM 1357 N N . HIS A 1 166 ? 9.171 -16.366 -19.725 1.00 91.75 166 HIS A N 1
ATOM 1358 C CA . HIS A 1 166 ? 8.528 -15.047 -19.841 1.00 91.75 166 HIS A CA 1
ATOM 1359 C C . HIS A 1 166 ? 7.129 -14.967 -19.196 1.00 91.75 166 HIS A C 1
ATOM 1361 O O . HIS A 1 166 ? 6.586 -13.897 -18.939 1.00 91.75 166 HIS A O 1
ATOM 1367 N N . GLY A 1 167 ? 6.537 -16.113 -18.865 1.00 88.31 167 GLY A N 1
ATOM 1368 C CA . GLY A 1 167 ? 5.190 -16.217 -18.316 1.00 88.31 167 GLY A CA 1
ATOM 1369 C C . GLY A 1 167 ? 5.064 -15.562 -16.948 1.00 88.31 167 GLY A C 1
ATOM 1370 O O . GLY A 1 167 ? 4.015 -14.998 -16.661 1.00 88.31 167 GLY A O 1
ATOM 1371 N N . PHE A 1 168 ? 6.128 -15.586 -16.134 1.00 88.62 168 PHE A N 1
ATOM 1372 C CA . PHE A 1 168 ? 6.180 -14.911 -14.834 1.00 88.62 168 PHE A CA 1
ATOM 1373 C C . PHE A 1 168 ? 5.932 -13.403 -14.951 1.00 88.62 168 PHE A C 1
ATOM 1375 O O . PHE A 1 168 ? 5.097 -12.877 -14.215 1.00 88.62 168 PHE A O 1
ATOM 1382 N N . HIS A 1 169 ? 6.584 -12.745 -15.915 1.00 90.75 169 HIS A N 1
ATOM 1383 C CA . HIS A 1 169 ? 6.392 -11.328 -16.224 1.00 90.75 169 HIS A CA 1
ATOM 1384 C C . HIS A 1 169 ? 4.931 -11.032 -16.610 1.00 90.75 169 HIS A C 1
ATOM 1386 O O . HIS A 1 169 ? 4.294 -10.129 -16.071 1.00 90.75 169 HIS A O 1
ATOM 1392 N N . HIS A 1 170 ? 4.345 -11.883 -17.457 1.00 89.75 170 HIS A N 1
ATOM 1393 C CA . HIS A 1 170 ? 2.948 -11.770 -17.901 1.00 89.75 170 HIS A CA 1
ATOM 1394 C C . HIS A 1 170 ? 1.896 -12.137 -16.840 1.00 89.75 170 HIS A C 1
ATOM 1396 O O . HIS A 1 170 ? 0.698 -11.948 -17.058 1.00 89.75 170 HIS A O 1
ATOM 1402 N N . LEU A 1 171 ? 2.294 -12.627 -15.657 1.00 88.31 171 LEU A N 1
ATOM 1403 C CA . LEU A 1 171 ? 1.361 -12.766 -14.531 1.00 88.31 171 LEU A CA 1
ATOM 1404 C C . LEU A 1 171 ? 0.970 -11.402 -13.929 1.00 88.31 171 LEU A C 1
ATOM 1406 O O . LEU A 1 171 ? 0.102 -11.349 -13.046 1.00 88.31 171 LEU A O 1
ATOM 1410 N N . SER A 1 172 ? 1.628 -10.310 -14.322 1.00 85.44 172 SER A N 1
ATOM 1411 C CA . SER A 1 172 ? 1.309 -8.934 -13.929 1.00 85.44 172 SER A CA 1
ATOM 1412 C C . SER A 1 172 ? 0.298 -8.315 -14.892 1.00 85.44 172 SER A C 1
ATOM 1414 O O . SER A 1 172 ? 0.638 -7.526 -15.760 1.00 85.44 172 SER A O 1
ATOM 1416 N N . ILE A 1 173 ? -0.978 -8.671 -14.714 1.00 74.94 173 ILE A N 1
ATOM 1417 C CA . ILE A 1 173 ? -2.073 -8.237 -15.605 1.00 74.94 173 ILE A CA 1
ATOM 1418 C C . ILE A 1 173 ? -2.252 -6.709 -15.586 1.00 74.94 173 ILE A C 1
ATOM 1420 O O . ILE A 1 173 ? -2.522 -6.095 -16.613 1.00 74.94 173 ILE A O 1
ATOM 1424 N N . ASN A 1 174 ? -2.118 -6.099 -14.407 1.00 81.94 174 ASN A N 1
ATOM 1425 C CA . ASN A 1 174 ? -2.049 -4.649 -14.248 1.00 81.94 174 ASN A CA 1
ATOM 1426 C C . ASN A 1 174 ? -0.607 -4.302 -13.899 1.00 81.94 174 ASN A C 1
ATOM 1428 O O . ASN A 1 174 ? -0.155 -4.659 -12.815 1.00 81.94 174 ASN A O 1
ATOM 1432 N N . THR A 1 175 ? 0.115 -3.649 -14.799 1.00 87.62 175 THR A N 1
ATOM 1433 C CA . THR A 1 175 ? 1.529 -3.337 -14.584 1.00 87.62 175 THR A CA 1
ATOM 1434 C C . THR A 1 175 ? 1.708 -2.150 -13.636 1.00 87.62 175 THR A C 1
ATOM 1436 O O . THR A 1 175 ? 0.922 -1.201 -13.657 1.00 87.62 175 THR A O 1
ATOM 1439 N N . LEU A 1 176 ? 2.774 -2.205 -12.842 1.00 90.00 176 LEU A N 1
ATOM 1440 C CA . LEU A 1 176 ? 3.412 -1.073 -12.176 1.00 90.00 176 LEU A CA 1
ATOM 1441 C C . LEU A 1 176 ? 4.698 -0.709 -12.921 1.00 90.00 176 LEU A C 1
ATOM 1443 O O . LEU A 1 176 ? 5.281 -1.580 -13.565 1.00 90.00 176 LEU A O 1
ATOM 1447 N N . PRO A 1 177 ? 5.236 0.511 -12.754 1.00 93.81 177 PRO A N 1
ATOM 1448 C CA . PRO A 1 177 ? 6.542 0.863 -13.308 1.00 93.81 177 PRO A CA 1
ATOM 1449 C C . PRO A 1 177 ? 7.637 -0.174 -13.000 1.00 93.81 177 PRO A C 1
ATOM 1451 O O . PRO A 1 177 ? 8.436 -0.508 -13.867 1.00 93.81 177 PRO A O 1
ATOM 1454 N N . SER A 1 178 ? 7.639 -0.754 -11.800 1.00 93.00 178 SER A N 1
ATOM 1455 C CA . SER A 1 178 ? 8.583 -1.797 -11.376 1.00 93.00 178 SER A CA 1
ATOM 1456 C C . SER A 1 178 ? 8.333 -3.179 -11.967 1.00 93.00 178 SER A C 1
ATOM 1458 O O . SER A 1 178 ? 9.252 -3.991 -11.962 1.00 93.00 178 SER A O 1
ATOM 1460 N N . THR A 1 179 ? 7.143 -3.461 -12.507 1.00 92.69 179 THR A N 1
ATOM 1461 C CA . THR A 1 179 ? 6.869 -4.709 -13.238 1.00 92.69 179 THR A CA 1
ATOM 1462 C C . THR A 1 179 ? 7.842 -4.888 -14.410 1.00 92.69 179 THR A C 1
ATOM 1464 O O . THR A 1 179 ? 8.162 -6.013 -14.778 1.00 92.69 179 THR A O 1
ATOM 1467 N N . SER A 1 180 ? 8.385 -3.786 -14.938 1.00 92.38 180 SER A N 1
ATOM 1468 C CA . SER A 1 180 ? 9.461 -3.779 -15.938 1.00 92.38 180 SER A CA 1
ATOM 1469 C C . SER A 1 180 ? 10.718 -4.563 -15.529 1.00 92.38 180 SER A C 1
ATOM 1471 O O . SER A 1 180 ? 11.451 -5.041 -16.396 1.00 92.38 180 SER A O 1
ATOM 1473 N N . LEU A 1 181 ? 10.941 -4.725 -14.222 1.00 92.06 181 LEU A N 1
ATOM 1474 C CA . LEU A 1 181 ? 12.074 -5.429 -13.619 1.00 92.06 181 LEU A CA 1
ATOM 1475 C C . LEU A 1 181 ? 11.690 -6.797 -13.037 1.00 92.06 181 LEU A C 1
ATOM 1477 O O . LEU A 1 181 ? 12.569 -7.502 -12.550 1.00 92.06 181 LEU A O 1
ATOM 1481 N N . VAL A 1 182 ? 10.405 -7.165 -13.082 1.00 91.50 182 VAL A N 1
ATOM 1482 C CA . VAL A 1 182 ? 9.888 -8.430 -12.543 1.00 91.50 182 VAL A CA 1
ATOM 1483 C C . VAL A 1 182 ? 9.893 -9.483 -13.643 1.00 91.50 182 VAL A C 1
ATOM 1485 O O . VAL A 1 182 ? 9.108 -9.408 -14.595 1.00 91.50 182 VAL A O 1
ATOM 1488 N N . GLN A 1 183 ? 10.799 -10.447 -13.531 1.00 89.12 183 GLN A N 1
ATOM 1489 C CA . GLN A 1 183 ? 11.162 -11.382 -14.596 1.00 89.12 183 GLN A CA 1
ATOM 1490 C C . GLN A 1 183 ? 11.556 -12.730 -13.998 1.00 89.12 183 GLN A C 1
ATOM 1492 O O . GLN A 1 183 ? 11.879 -12.852 -12.823 1.00 89.12 183 GLN A O 1
ATOM 1497 N N . ASN A 1 184 ? 11.534 -13.793 -14.799 1.00 87.25 184 ASN A N 1
ATOM 1498 C CA . ASN A 1 184 ? 12.070 -15.054 -14.297 1.00 87.25 184 ASN A CA 1
ATOM 1499 C C . ASN A 1 184 ? 13.598 -14.964 -14.116 1.00 87.25 184 ASN A C 1
ATOM 1501 O O . ASN A 1 184 ? 14.291 -14.347 -14.921 1.00 87.25 184 ASN A O 1
ATOM 1505 N N . PHE A 1 185 ? 14.149 -15.687 -13.137 1.00 85.81 185 PHE A N 1
ATOM 1506 C CA . PHE A 1 185 ? 15.596 -15.762 -12.912 1.00 85.81 185 PHE A CA 1
ATOM 1507 C C . PHE A 1 185 ? 16.411 -16.050 -14.188 1.00 85.81 185 PHE A C 1
ATOM 1509 O O . PHE A 1 185 ? 17.426 -15.404 -14.436 1.00 85.81 185 PHE A O 1
ATOM 1516 N N . HIS A 1 186 ? 15.965 -16.987 -15.033 1.00 86.81 186 HIS A N 1
ATOM 1517 C CA . HIS A 1 186 ? 16.652 -17.298 -16.292 1.00 86.81 186 HIS A CA 1
ATOM 1518 C C . HIS A 1 186 ? 16.522 -16.184 -17.337 1.00 86.81 186 HIS A C 1
ATOM 1520 O O . HIS A 1 186 ? 17.414 -16.006 -18.165 1.00 86.81 186 HIS A O 1
ATOM 1526 N N . GLU A 1 187 ? 15.412 -15.450 -17.314 1.00 90.56 187 GLU A N 1
ATOM 1527 C CA . GLU A 1 187 ? 15.142 -14.345 -18.231 1.00 90.56 187 GLU A CA 1
ATOM 1528 C C . GLU A 1 187 ? 16.127 -13.189 -18.007 1.00 90.56 187 GLU A C 1
ATOM 1530 O O . GLU A 1 187 ? 16.606 -12.605 -18.978 1.00 90.56 187 GLU A O 1
ATOM 1535 N N . HIS A 1 188 ? 16.558 -12.948 -16.762 1.00 90.19 188 HIS A N 1
ATOM 1536 C CA . HIS A 1 188 ? 17.604 -11.961 -16.474 1.00 90.19 188 HIS A CA 1
ATOM 1537 C C . HIS A 1 188 ? 18.911 -12.225 -17.240 1.00 90.19 188 HIS A C 1
ATOM 1539 O O . HIS A 1 188 ? 19.518 -11.282 -17.742 1.00 90.19 188 HIS A O 1
ATOM 1545 N N . PHE A 1 189 ? 19.339 -13.484 -17.394 1.00 90.12 189 PHE A N 1
ATOM 1546 C CA . PHE A 1 189 ? 20.553 -13.809 -18.161 1.00 90.12 189 PHE A CA 1
ATOM 1547 C C . PHE A 1 189 ? 20.375 -13.585 -19.663 1.00 90.12 189 PHE A C 1
ATOM 1549 O O . PHE A 1 189 ? 21.305 -13.128 -20.328 1.00 90.12 189 PHE A O 1
ATOM 1556 N N . ILE A 1 190 ? 19.179 -13.857 -20.195 1.00 93.44 190 ILE A N 1
ATOM 1557 C CA . ILE A 1 190 ? 18.848 -13.536 -21.588 1.00 93.44 190 ILE A CA 1
ATOM 1558 C C . ILE A 1 190 ? 18.926 -12.028 -21.809 1.00 93.44 190 ILE A C 1
ATOM 1560 O O . ILE A 1 190 ? 19.511 -11.587 -22.797 1.00 93.44 190 ILE A O 1
ATOM 1564 N N . TYR A 1 191 ? 18.413 -11.227 -20.878 1.00 92.31 191 TYR A N 1
ATOM 1565 C CA . TYR A 1 191 ? 18.491 -9.775 -20.979 1.00 92.31 191 TYR A CA 1
ATOM 1566 C C . TYR A 1 191 ? 19.898 -9.218 -20.787 1.00 92.31 191 TYR A C 1
ATOM 1568 O O . TYR A 1 191 ? 20.275 -8.318 -21.530 1.00 92.31 191 TYR A O 1
ATOM 1576 N N . ILE A 1 192 ? 20.728 -9.795 -19.914 1.00 91.12 192 ILE A N 1
ATOM 1577 C CA . ILE A 1 192 ? 22.157 -9.446 -19.851 1.00 91.12 192 ILE A CA 1
ATOM 1578 C C . ILE A 1 192 ? 22.826 -9.691 -21.214 1.00 91.12 192 ILE A C 1
ATOM 1580 O O . ILE A 1 192 ? 23.521 -8.811 -21.721 1.00 91.12 192 ILE A O 1
ATOM 1584 N N . ALA A 1 193 ? 22.572 -10.842 -21.845 1.00 93.25 193 ALA A N 1
ATOM 1585 C CA . ALA A 1 193 ? 23.111 -11.160 -23.169 1.00 93.25 193 ALA A CA 1
ATOM 1586 C C . ALA A 1 193 ? 22.534 -10.273 -24.291 1.00 93.25 193 ALA A C 1
ATOM 1588 O O . ALA A 1 193 ? 23.219 -10.002 -25.273 1.00 93.25 193 ALA A O 1
ATOM 1589 N N . THR A 1 194 ? 21.294 -9.805 -24.141 1.00 95.44 194 THR A N 1
ATOM 1590 C CA . THR A 1 194 ? 20.600 -8.959 -25.126 1.00 95.44 194 THR A CA 1
ATOM 1591 C C . THR A 1 194 ? 21.017 -7.491 -25.025 1.00 95.44 194 THR A C 1
ATOM 1593 O O . THR A 1 194 ? 21.154 -6.821 -26.045 1.00 95.44 194 THR A O 1
ATOM 1596 N N . PHE A 1 195 ? 21.242 -6.979 -23.811 1.00 95.25 195 PHE A N 1
ATOM 1597 C CA . PHE A 1 195 ? 21.553 -5.567 -23.560 1.00 95.25 195 PHE A CA 1
ATOM 1598 C C . PHE A 1 195 ? 23.055 -5.285 -23.454 1.00 95.25 195 PHE A C 1
ATOM 1600 O O . PHE A 1 195 ? 23.490 -4.190 -23.801 1.00 95.25 195 PHE A O 1
ATOM 1607 N N . GLY A 1 196 ? 23.865 -6.270 -23.052 1.00 94.06 196 GLY A N 1
ATOM 1608 C CA . GLY A 1 196 ? 25.329 -6.175 -23.019 1.00 94.06 196 GLY A CA 1
ATOM 1609 C C . GLY A 1 196 ? 25.994 -5.703 -24.328 1.00 94.06 196 GLY A C 1
ATOM 1610 O O . GLY A 1 196 ? 26.960 -4.937 -24.245 1.00 94.06 196 GLY A O 1
ATOM 1611 N N . PRO A 1 197 ? 25.489 -6.063 -25.529 1.00 96.62 197 PRO A N 1
ATOM 1612 C CA . PRO A 1 197 ? 25.992 -5.551 -26.803 1.00 96.62 197 PRO A CA 1
ATOM 1613 C C . PRO A 1 197 ? 26.032 -4.022 -26.925 1.00 96.62 197 PRO A C 1
ATOM 1615 O O . PRO A 1 197 ? 26.882 -3.527 -27.662 1.00 96.62 197 PRO A O 1
ATOM 1618 N N . ALA A 1 198 ? 25.205 -3.276 -26.173 1.00 96.94 198 ALA A N 1
ATOM 1619 C CA . ALA A 1 198 ? 25.281 -1.809 -26.116 1.00 96.94 198 ALA A CA 1
ATOM 1620 C C . ALA A 1 198 ? 26.669 -1.302 -25.700 1.00 96.94 198 ALA A C 1
ATOM 1622 O O . ALA A 1 198 ? 27.063 -0.206 -26.079 1.00 96.94 198 ALA A O 1
ATOM 1623 N N . PHE A 1 199 ? 27.414 -2.093 -24.928 1.00 96.25 199 PHE A N 1
ATOM 1624 C CA . PHE A 1 199 ? 28.737 -1.725 -24.425 1.00 96.25 199 PHE A CA 1
ATOM 1625 C C . PHE A 1 199 ? 29.840 -2.551 -25.068 1.00 96.25 199 PHE A C 1
ATOM 1627 O O . PHE A 1 199 ? 30.885 -2.007 -25.420 1.00 96.25 199 PHE A O 1
ATOM 1634 N N . LEU A 1 200 ? 29.591 -3.853 -25.240 1.00 95.25 200 LEU A N 1
ATOM 1635 C CA . LEU A 1 200 ? 30.582 -4.791 -25.746 1.00 95.25 200 LEU A CA 1
ATOM 1636 C C . LEU A 1 200 ? 30.950 -4.493 -27.201 1.00 95.25 200 LEU A C 1
ATOM 1638 O O . LEU A 1 200 ? 32.126 -4.540 -27.541 1.00 95.25 200 LEU A O 1
ATOM 1642 N N . VAL A 1 201 ? 29.979 -4.166 -28.061 1.00 96.56 201 VAL A N 1
ATOM 1643 C CA . VAL A 1 201 ? 30.276 -3.905 -29.478 1.00 96.56 201 VAL A CA 1
ATOM 1644 C C . VAL A 1 201 ? 31.104 -2.630 -29.656 1.00 96.56 201 VAL A C 1
ATOM 1646 O O . VAL A 1 201 ? 32.155 -2.729 -30.288 1.00 96.56 201 VAL A O 1
ATOM 1649 N N . PRO A 1 202 ? 30.730 -1.471 -29.071 1.00 96.38 202 PRO A N 1
ATOM 1650 C CA . PRO A 1 202 ? 31.609 -0.306 -29.041 1.00 96.38 202 PRO A CA 1
ATOM 1651 C C . PRO A 1 202 ? 33.009 -0.628 -28.533 1.00 96.38 202 PRO A C 1
ATOM 1653 O O . PRO A 1 202 ? 33.980 -0.366 -29.233 1.00 96.38 202 PRO A O 1
ATOM 1656 N N . PHE A 1 203 ? 33.110 -1.298 -27.383 1.00 97.00 203 PHE A N 1
ATOM 1657 C CA . PHE A 1 203 ? 34.394 -1.651 -26.789 1.00 97.00 203 PHE A CA 1
ATOM 1658 C C . PHE A 1 203 ? 35.267 -2.499 -27.724 1.00 97.00 203 PHE A C 1
ATOM 1660 O O . PHE A 1 203 ? 36.454 -2.225 -27.865 1.00 97.00 203 PHE A O 1
ATOM 1667 N N . LEU A 1 204 ? 34.700 -3.490 -28.417 1.00 96.44 204 LEU A N 1
ATOM 1668 C CA . LEU A 1 204 ? 35.459 -4.304 -29.371 1.00 96.44 204 LEU A CA 1
ATOM 1669 C C . LEU A 1 204 ? 35.968 -3.488 -30.572 1.00 96.44 204 LEU A C 1
ATOM 1671 O O . LEU A 1 204 ? 37.042 -3.786 -31.092 1.00 96.44 204 LEU A O 1
ATOM 1675 N N . LEU A 1 205 ? 35.227 -2.463 -30.997 1.00 96.31 205 LEU A N 1
ATOM 1676 C CA . LEU A 1 205 ? 35.570 -1.633 -32.155 1.00 96.31 205 LEU A CA 1
ATOM 1677 C C . LEU A 1 205 ? 36.547 -0.503 -31.820 1.00 96.31 205 LEU A C 1
ATOM 1679 O O . LEU A 1 205 ? 37.428 -0.199 -32.619 1.00 96.31 205 LEU A O 1
ATOM 1683 N N . THR A 1 206 ? 36.381 0.131 -30.662 1.00 95.00 206 THR A N 1
ATOM 1684 C CA . THR A 1 206 ? 37.088 1.366 -30.299 1.00 95.00 206 THR A CA 1
ATOM 1685 C C . THR A 1 206 ? 38.091 1.166 -29.167 1.00 95.00 206 THR A C 1
ATOM 1687 O O . THR A 1 206 ? 38.904 2.050 -28.916 1.00 95.00 206 THR A O 1
ATOM 1690 N N . GLN A 1 207 ? 38.063 0.005 -28.500 1.00 94.19 207 GLN A N 1
ATOM 1691 C CA . GLN A 1 207 ? 38.886 -0.334 -27.332 1.00 94.19 207 GLN A CA 1
ATOM 1692 C C . GLN A 1 207 ? 38.709 0.636 -26.150 1.00 94.19 207 GLN A C 1
ATOM 1694 O O . GLN A 1 207 ? 39.540 0.667 -25.243 1.00 94.19 207 GLN A O 1
ATOM 1699 N N . ARG A 1 208 ? 37.605 1.398 -26.133 1.00 93.19 208 ARG A N 1
ATOM 1700 C CA . ARG A 1 208 ? 37.231 2.325 -25.060 1.00 93.19 208 ARG A CA 1
ATOM 1701 C C . ARG A 1 208 ? 35.791 2.091 -24.613 1.00 93.19 208 ARG A C 1
ATOM 1703 O O . ARG A 1 208 ? 34.908 1.852 -25.430 1.00 93.19 208 ARG A O 1
ATOM 1710 N N . GLN A 1 209 ? 35.572 2.134 -23.304 1.00 96.25 209 GLN A N 1
ATOM 1711 C CA . GLN A 1 209 ? 34.261 2.175 -22.655 1.00 96.25 209 GLN A CA 1
ATOM 1712 C C . GLN A 1 209 ? 34.432 2.585 -21.177 1.00 96.25 209 GLN A C 1
ATOM 1714 O O . GLN A 1 209 ? 35.493 2.394 -20.574 1.00 96.25 209 GLN A O 1
ATOM 1719 N N . HIS A 1 210 ? 33.397 3.189 -20.587 1.00 97.50 210 HIS A N 1
ATOM 1720 C CA . HIS A 1 210 ? 33.464 3.790 -19.258 1.00 97.50 210 HIS A CA 1
ATOM 1721 C C . HIS A 1 210 ? 32.303 3.352 -18.352 1.00 97.50 210 HIS A C 1
ATOM 1723 O O . HIS A 1 210 ? 31.135 3.392 -18.740 1.00 97.50 210 HIS A O 1
ATOM 1729 N N . TRP A 1 211 ? 32.593 3.009 -17.093 1.00 97.31 211 TRP A N 1
ATOM 1730 C CA . TRP A 1 211 ? 31.591 2.525 -16.133 1.00 97.31 211 TRP A CA 1
ATOM 1731 C C . TRP A 1 211 ? 30.461 3.534 -15.868 1.00 97.31 211 TRP A C 1
ATOM 1733 O O . TRP A 1 211 ? 29.325 3.123 -15.648 1.00 97.31 211 TRP A O 1
ATOM 1743 N N . ILE A 1 212 ? 30.745 4.844 -15.918 1.00 98.00 212 ILE A N 1
ATOM 1744 C CA . ILE A 1 212 ? 29.718 5.904 -15.822 1.00 98.00 212 ILE A CA 1
ATOM 1745 C C . ILE A 1 212 ? 28.696 5.776 -16.955 1.00 98.00 212 ILE A C 1
ATOM 1747 O O . ILE A 1 212 ? 27.504 5.914 -16.701 1.00 98.00 212 ILE A O 1
ATOM 1751 N N . VAL A 1 213 ? 29.137 5.481 -18.183 1.00 98.12 213 VAL A N 1
ATOM 1752 C CA . VAL A 1 213 ? 28.239 5.301 -19.334 1.00 98.12 213 VAL A CA 1
ATOM 1753 C C . VAL A 1 213 ? 27.400 4.040 -19.161 1.00 98.12 213 VAL A C 1
ATOM 1755 O O . VAL A 1 213 ? 26.188 4.095 -19.350 1.00 98.12 213 VAL A O 1
ATOM 1758 N N . VAL A 1 214 ? 28.010 2.936 -18.711 1.00 96.81 214 VAL A N 1
ATOM 1759 C CA . VAL A 1 214 ? 27.282 1.701 -18.365 1.00 96.81 214 VAL A CA 1
ATOM 1760 C C . VAL A 1 214 ? 26.214 1.978 -17.303 1.00 96.81 214 VAL A C 1
ATOM 1762 O O . VAL A 1 214 ? 25.054 1.601 -17.463 1.00 96.81 214 VAL A O 1
ATOM 1765 N N . GLY A 1 215 ? 26.585 2.691 -16.239 1.00 97.06 215 GLY A N 1
ATOM 1766 C CA . GLY A 1 215 ? 25.684 3.075 -15.159 1.00 97.06 215 GLY A CA 1
ATOM 1767 C C . GLY A 1 215 ? 24.530 3.962 -15.613 1.00 97.06 215 GLY A C 1
ATOM 1768 O O . GLY A 1 215 ? 23.372 3.661 -15.325 1.00 97.06 215 GLY A O 1
ATOM 1769 N N . ALA A 1 216 ? 24.838 5.032 -16.347 1.00 98.06 216 ALA A N 1
ATOM 1770 C CA . ALA A 1 216 ? 23.845 5.960 -16.877 1.00 98.06 216 ALA A CA 1
ATOM 1771 C C . ALA A 1 216 ? 22.879 5.254 -17.833 1.00 98.06 216 ALA A C 1
ATOM 1773 O O . ALA A 1 216 ? 21.668 5.427 -17.705 1.00 98.06 216 ALA A O 1
ATOM 1774 N N . TYR A 1 217 ? 23.393 4.408 -18.730 1.00 97.62 217 TYR A N 1
ATOM 1775 C CA . TYR A 1 217 ? 22.569 3.603 -19.626 1.00 97.62 217 TYR A CA 1
ATOM 1776 C C . TYR A 1 217 ? 21.600 2.716 -18.847 1.00 97.62 217 TYR A C 1
ATOM 1778 O O . TYR A 1 217 ? 20.416 2.732 -19.152 1.00 97.62 217 TYR A O 1
ATOM 1786 N N . LEU A 1 218 ? 22.057 1.975 -17.829 1.00 96.75 218 LEU A N 1
ATOM 1787 C CA . LEU A 1 218 ? 21.179 1.080 -17.064 1.00 96.75 218 LEU A CA 1
ATOM 1788 C C . LEU A 1 218 ? 20.090 1.847 -16.303 1.00 96.75 218 LEU A C 1
ATOM 1790 O O . LEU A 1 218 ? 18.943 1.415 -16.278 1.00 96.75 218 LEU A O 1
ATOM 1794 N N . VAL A 1 219 ? 20.421 3.003 -15.721 1.00 97.62 219 VAL A N 1
ATOM 1795 C CA . VAL A 1 219 ? 19.436 3.851 -15.029 1.00 97.62 219 VAL A CA 1
ATOM 1796 C C . VAL A 1 219 ? 18.410 4.431 -16.008 1.00 97.62 219 VAL A C 1
ATOM 1798 O O . VAL A 1 219 ? 17.216 4.428 -15.709 1.00 97.62 219 VAL A O 1
ATOM 1801 N N . ILE A 1 220 ? 18.851 4.909 -17.177 1.00 97.31 220 ILE A N 1
ATOM 1802 C CA . ILE A 1 220 ? 17.960 5.421 -18.230 1.00 97.31 220 ILE A CA 1
ATOM 1803 C C . ILE A 1 220 ? 17.096 4.288 -18.786 1.00 97.31 220 ILE A C 1
ATOM 1805 O O . ILE A 1 220 ? 15.894 4.468 -18.951 1.00 97.31 220 ILE A O 1
ATOM 1809 N N . PHE A 1 221 ? 17.684 3.118 -19.023 1.00 96.44 221 PHE A N 1
ATOM 1810 C CA . PHE A 1 221 ? 16.984 1.924 -19.476 1.00 96.44 221 PHE A CA 1
ATOM 1811 C C . PHE A 1 221 ? 15.866 1.547 -18.503 1.00 96.44 221 PHE A C 1
ATOM 1813 O O . PHE A 1 221 ? 14.723 1.399 -18.928 1.00 96.44 221 PHE A O 1
ATOM 1820 N N . ASP A 1 222 ? 16.168 1.443 -17.203 1.00 96.12 222 ASP A N 1
ATOM 1821 C CA . ASP A 1 222 ? 15.170 1.138 -16.175 1.00 96.12 222 ASP A CA 1
ATOM 1822 C C . ASP A 1 222 ? 14.056 2.196 -16.168 1.00 96.12 222 ASP A C 1
ATOM 1824 O O . ASP A 1 222 ? 12.880 1.849 -16.104 1.00 96.12 222 ASP A O 1
ATOM 1828 N N . ALA A 1 223 ? 14.401 3.482 -16.295 1.00 97.19 223 ALA A N 1
ATOM 1829 C CA . ALA A 1 223 ? 13.424 4.568 -16.308 1.00 97.19 223 ALA A CA 1
ATOM 1830 C C . ALA A 1 223 ? 12.499 4.533 -17.536 1.00 97.19 223 ALA A C 1
ATOM 1832 O O . ALA A 1 223 ? 11.283 4.694 -17.402 1.00 97.19 223 ALA A O 1
ATOM 1833 N N . VAL A 1 224 ? 13.054 4.300 -18.729 1.00 96.06 224 VAL A N 1
ATOM 1834 C CA . VAL A 1 224 ? 12.277 4.190 -19.971 1.00 96.06 224 VAL A CA 1
ATOM 1835 C C . VAL A 1 224 ? 11.436 2.916 -19.959 1.00 96.06 224 VAL A C 1
ATOM 1837 O O . VAL A 1 224 ? 10.261 2.962 -20.304 1.00 96.06 224 VAL A O 1
ATOM 1840 N N . ASN A 1 225 ? 11.976 1.793 -19.485 1.00 95.31 225 ASN A N 1
ATOM 1841 C CA . ASN A 1 225 ? 11.214 0.553 -19.369 1.00 95.31 225 ASN A CA 1
ATOM 1842 C C . ASN A 1 225 ? 10.065 0.688 -18.354 1.00 95.31 225 ASN A C 1
ATOM 1844 O O . ASN A 1 225 ? 8.930 0.277 -18.609 1.00 95.31 225 ASN A O 1
ATOM 1848 N N . ALA A 1 226 ? 10.326 1.350 -17.226 1.00 96.12 226 ALA A N 1
ATOM 1849 C CA . ALA A 1 226 ? 9.314 1.676 -16.235 1.00 96.12 226 ALA A CA 1
ATOM 1850 C C . ALA A 1 226 ? 8.215 2.576 -16.817 1.00 96.12 226 ALA A C 1
ATOM 1852 O O . ALA A 1 226 ? 7.039 2.339 -16.539 1.00 96.12 226 ALA A O 1
ATOM 1853 N N . TRP A 1 227 ? 8.567 3.540 -17.678 1.00 94.75 227 TRP A N 1
ATOM 1854 C CA . TRP A 1 227 ? 7.609 4.373 -18.411 1.00 94.75 227 TRP A CA 1
ATOM 1855 C C . TRP A 1 227 ? 6.581 3.536 -19.186 1.00 94.75 227 TRP A C 1
ATOM 1857 O O . TRP A 1 227 ? 5.380 3.782 -19.041 1.00 94.75 227 TRP A O 1
ATOM 1867 N N . GLY A 1 228 ? 7.003 2.495 -19.909 1.00 93.75 228 GLY A N 1
ATOM 1868 C CA . GLY A 1 228 ? 6.085 1.594 -20.625 1.00 93.75 228 GLY A CA 1
ATOM 1869 C C . GLY A 1 228 ? 5.122 0.833 -19.728 1.00 93.75 228 GLY A C 1
ATOM 1870 O O . GLY A 1 228 ? 4.000 0.536 -20.132 1.00 93.75 228 GLY A O 1
ATOM 1871 N N . HIS A 1 229 ? 5.522 0.588 -18.484 1.00 94.31 229 HIS A N 1
ATOM 1872 C CA . HIS A 1 229 ? 4.733 -0.142 -17.497 1.00 94.31 229 HIS A CA 1
ATOM 1873 C C . HIS A 1 229 ? 3.915 0.764 -16.568 1.00 94.31 229 HIS A C 1
ATOM 1875 O O . HIS A 1 229 ? 3.182 0.261 -15.716 1.00 94.31 229 HIS A O 1
ATOM 1881 N N . THR A 1 230 ? 3.969 2.089 -16.750 1.00 91.25 230 THR A N 1
ATOM 1882 C CA . THR A 1 230 ? 3.174 3.045 -15.959 1.00 91.25 230 THR A CA 1
ATOM 1883 C C . THR A 1 230 ? 1.672 2.893 -16.160 1.00 91.25 230 THR A C 1
ATOM 1885 O O . THR A 1 230 ? 0.903 3.481 -15.412 1.00 91.25 230 THR A O 1
ATOM 1888 N N . ASN A 1 231 ? 1.208 2.179 -17.192 1.00 86.62 231 ASN A N 1
ATOM 1889 C CA . ASN A 1 231 ? -0.223 2.041 -17.461 1.00 86.62 231 ASN A CA 1
ATOM 1890 C C . ASN A 1 231 ? -0.914 3.422 -17.677 1.00 86.62 231 ASN A C 1
ATOM 1892 O O . ASN A 1 231 ? -2.131 3.554 -17.535 1.00 86.62 231 ASN A O 1
ATOM 1896 N N . ILE A 1 232 ? -0.165 4.482 -18.014 1.00 88.81 232 ILE A N 1
ATOM 1897 C CA . ILE A 1 232 ? -0.706 5.824 -18.283 1.00 88.81 232 ILE A CA 1
ATOM 1898 C C . ILE A 1 232 ? -1.214 5.894 -19.726 1.00 88.81 232 ILE A C 1
ATOM 1900 O O . ILE A 1 232 ? -0.603 5.380 -20.658 1.00 88.81 232 ILE A O 1
ATOM 1904 N N . LYS A 1 233 ? -2.345 6.569 -19.934 1.00 89.75 233 LYS A N 1
ATOM 1905 C CA . LYS A 1 233 ? -2.898 6.807 -21.272 1.00 89.75 233 LYS A CA 1
ATOM 1906 C C . LYS A 1 233 ? -2.217 8.017 -21.916 1.00 89.75 233 LYS A C 1
ATOM 1908 O O . LYS A 1 233 ? -2.350 9.126 -21.399 1.00 89.75 233 LYS A O 1
ATOM 1913 N N . ILE A 1 234 ? -1.554 7.829 -23.059 1.00 89.38 234 ILE A N 1
ATOM 1914 C CA . ILE A 1 234 ? -0.838 8.898 -23.772 1.00 89.38 234 ILE A CA 1
ATOM 1915 C C . ILE A 1 234 ? -1.215 8.869 -25.245 1.00 89.38 234 ILE A C 1
ATOM 1917 O O . ILE A 1 234 ? -0.780 8.006 -25.998 1.00 89.38 234 ILE A O 1
ATOM 1921 N N . ARG A 1 235 ? -2.001 9.869 -25.657 1.00 89.38 235 ARG A N 1
ATOM 1922 C CA . ARG A 1 235 ? -2.514 10.005 -27.032 1.00 89.38 235 ARG A CA 1
ATOM 1923 C C . ARG A 1 235 ? -2.105 11.308 -27.705 1.00 89.38 235 ARG A C 1
ATOM 1925 O O . ARG A 1 235 ? -2.805 11.808 -28.581 1.00 89.38 235 ARG A O 1
ATOM 1932 N N . HIS A 1 236 ? -0.995 11.885 -27.263 1.00 91.75 236 HIS A N 1
ATOM 1933 C CA . HIS A 1 236 ? -0.480 13.115 -27.846 1.00 91.75 236 HIS A CA 1
ATOM 1934 C C . HIS A 1 236 ? 0.010 12.864 -29.279 1.00 91.75 236 HIS A C 1
ATOM 1936 O O . HIS A 1 236 ? 0.674 11.858 -29.527 1.00 91.75 236 HIS A O 1
ATOM 1942 N N . TRP A 1 237 ? -0.273 13.797 -30.196 1.00 92.69 237 TRP A N 1
ATOM 1943 C CA . TRP A 1 237 ? 0.025 13.666 -31.631 1.00 92.69 237 TRP A CA 1
ATOM 1944 C C . TRP A 1 237 ? 1.490 13.308 -31.914 1.00 92.69 237 TRP A C 1
ATOM 1946 O O . TRP A 1 237 ? 1.770 12.559 -32.846 1.00 92.69 237 TRP A O 1
ATOM 1956 N N . LEU A 1 238 ? 2.410 13.787 -31.068 1.00 93.00 238 LEU A N 1
ATOM 1957 C CA . LEU A 1 238 ? 3.833 13.468 -31.148 1.00 93.00 238 LEU A CA 1
ATOM 1958 C C . LEU A 1 238 ? 4.090 11.954 -31.144 1.00 93.00 238 LEU A C 1
ATOM 1960 O O . LEU A 1 238 ? 4.928 11.502 -31.902 1.00 93.00 238 LEU A O 1
ATOM 1964 N N . PHE A 1 239 ? 3.365 11.166 -30.350 1.00 91.62 239 PHE A N 1
ATOM 1965 C CA . PHE A 1 239 ? 3.623 9.728 -30.195 1.00 91.62 239 PHE A CA 1
ATOM 1966 C C . PHE A 1 239 ? 2.642 8.828 -30.956 1.00 91.62 239 PHE A C 1
ATOM 1968 O O . PHE A 1 239 ? 2.844 7.620 -31.014 1.00 91.62 239 PHE A O 1
ATOM 1975 N N . THR A 1 240 ? 1.547 9.381 -31.484 1.00 89.38 2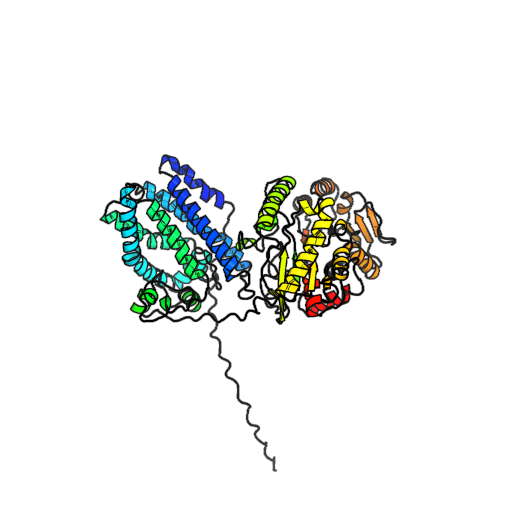40 THR A N 1
ATOM 1976 C CA . THR A 1 240 ? 0.468 8.582 -32.092 1.00 89.38 240 THR A CA 1
ATOM 1977 C C . THR A 1 240 ? 0.211 8.899 -33.558 1.00 89.38 240 THR A C 1
ATOM 1979 O O . THR A 1 240 ? -0.476 8.140 -34.241 1.00 89.38 240 THR A O 1
ATOM 1982 N N . HIS A 1 241 ? 0.732 10.011 -34.078 1.00 92.81 241 HIS A N 1
ATOM 1983 C CA . HIS A 1 241 ? 0.468 10.404 -35.453 1.00 92.81 241 HIS A CA 1
ATOM 1984 C C . HIS A 1 241 ? 1.409 9.697 -36.432 1.00 92.81 241 HIS A C 1
ATOM 1986 O O . HIS A 1 241 ? 2.626 9.726 -36.270 1.00 92.81 241 HIS A O 1
ATOM 1992 N N . LYS A 1 242 ? 0.866 9.129 -37.513 1.00 92.88 242 LYS A N 1
ATOM 1993 C CA . LYS A 1 242 ? 1.634 8.365 -38.517 1.00 92.88 242 LYS A CA 1
ATOM 1994 C C . LYS A 1 242 ? 2.782 9.130 -39.192 1.00 92.88 242 LYS A C 1
ATOM 1996 O O . LYS A 1 242 ? 3.703 8.497 -39.696 1.00 92.88 242 LYS A O 1
ATOM 2001 N N . TYR A 1 243 ? 2.717 10.465 -39.231 1.00 94.38 243 TYR A N 1
ATOM 2002 C CA . TYR A 1 243 ? 3.778 11.315 -39.793 1.00 94.38 243 TYR A CA 1
ATOM 2003 C C . TYR A 1 243 ? 4.792 11.795 -38.745 1.00 94.38 243 TYR A C 1
ATOM 2005 O O . TYR A 1 243 ? 5.760 12.455 -39.106 1.00 94.38 243 TYR A O 1
ATOM 2013 N N . SER A 1 244 ? 4.581 11.501 -37.459 1.00 95.88 244 SER A N 1
ATOM 2014 C CA . SER A 1 244 ? 5.571 11.797 -36.429 1.00 95.88 244 SER A CA 1
ATOM 2015 C C . SER A 1 244 ? 6.609 10.672 -36.363 1.00 95.88 244 SER A C 1
ATOM 2017 O O . SER A 1 244 ? 6.220 9.514 -36.189 1.00 95.88 244 SER A O 1
ATOM 2019 N N . PRO A 1 245 ? 7.918 10.974 -36.438 1.00 95.31 245 PRO A N 1
ATOM 2020 C CA . PRO A 1 245 ? 8.965 9.974 -36.246 1.00 95.31 245 PRO A CA 1
ATOM 2021 C C . PRO A 1 245 ? 8.883 9.282 -34.881 1.00 95.31 245 PRO A C 1
ATOM 2023 O O . PRO A 1 245 ? 9.116 8.082 -34.782 1.00 95.31 245 PRO A O 1
ATOM 2026 N N . PHE A 1 246 ? 8.487 10.010 -33.831 1.00 94.62 246 PHE A N 1
ATOM 2027 C CA . PHE A 1 246 ? 8.410 9.474 -32.4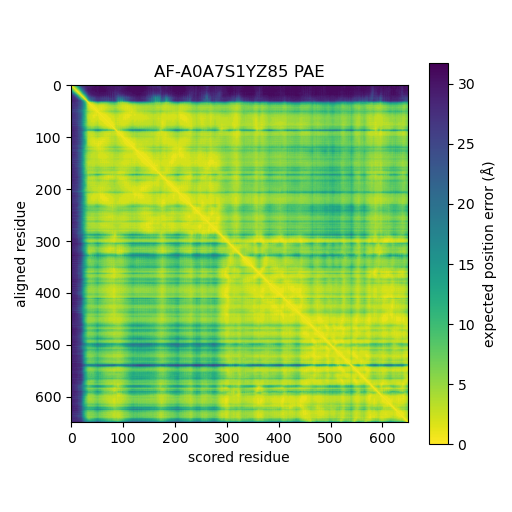68 1.00 94.62 246 PHE A CA 1
ATOM 2028 C C . PHE A 1 246 ? 7.417 8.321 -32.323 1.00 94.62 246 PHE A C 1
ATOM 2030 O O . PHE A 1 246 ? 7.642 7.463 -31.482 1.00 94.62 246 PHE A O 1
ATOM 2037 N N . THR A 1 247 ? 6.394 8.232 -33.179 1.00 94.56 247 THR A N 1
ATOM 2038 C CA . THR A 1 247 ? 5.492 7.068 -33.238 1.00 94.56 247 THR A CA 1
ATOM 2039 C C . THR A 1 247 ? 6.250 5.755 -33.459 1.00 94.56 247 THR A C 1
ATOM 2041 O O . THR A 1 247 ? 5.841 4.710 -32.963 1.00 94.56 247 THR A O 1
ATOM 2044 N N . TYR A 1 248 ? 7.369 5.810 -34.186 1.00 96.31 248 TYR A N 1
ATOM 2045 C CA . TYR A 1 248 ? 8.194 4.651 -34.528 1.00 96.31 248 TYR A CA 1
ATOM 2046 C C . TYR A 1 248 ? 9.458 4.549 -33.666 1.00 96.31 248 TYR A C 1
ATOM 2048 O O . TYR A 1 248 ? 9.981 3.453 -33.475 1.00 96.31 248 TYR A O 1
ATOM 2056 N N . LEU A 1 249 ? 9.958 5.682 -33.161 1.00 95.56 249 LEU A N 1
ATOM 2057 C CA . LEU A 1 249 ? 11.215 5.761 -32.411 1.00 95.56 249 LEU A CA 1
ATOM 2058 C C . LEU A 1 249 ? 11.035 5.681 -30.886 1.00 95.56 249 LEU A C 1
ATOM 2060 O O . LEU A 1 249 ? 12.027 5.520 -30.185 1.00 95.56 249 LEU A O 1
ATOM 2064 N N . PHE A 1 250 ? 9.818 5.826 -30.356 1.00 95.75 250 PHE A N 1
ATOM 2065 C CA . PHE A 1 250 ? 9.581 5.754 -28.914 1.00 95.75 250 PHE A CA 1
ATOM 2066 C C . PHE A 1 250 ? 8.174 5.244 -28.600 1.00 95.75 250 PHE A C 1
ATOM 2068 O O . PHE A 1 250 ? 7.178 5.863 -28.981 1.00 95.75 250 PHE A O 1
ATOM 2075 N N . TYR A 1 251 ? 8.069 4.119 -27.893 1.00 94.25 251 TYR A N 1
ATOM 2076 C CA . TYR A 1 251 ? 6.768 3.553 -27.567 1.00 94.25 251 TYR A CA 1
ATOM 2077 C C . TYR A 1 251 ? 5.972 4.452 -26.612 1.00 94.25 251 TYR A C 1
ATOM 2079 O O . TYR A 1 251 ? 6.497 5.275 -25.855 1.00 94.25 251 TYR A O 1
ATOM 2087 N N . THR A 1 252 ? 4.665 4.207 -26.562 1.00 94.94 252 THR A N 1
ATOM 2088 C CA . THR A 1 252 ? 3.790 4.724 -25.503 1.00 94.94 252 THR A CA 1
ATOM 2089 C C . THR A 1 252 ? 3.501 3.641 -24.459 1.00 94.94 252 THR A C 1
ATOM 2091 O O . THR A 1 252 ? 3.573 2.453 -24.779 1.00 94.94 252 THR A O 1
ATOM 2094 N N . PRO A 1 253 ? 3.088 3.997 -23.229 1.00 94.06 253 PRO A N 1
ATOM 2095 C CA . PRO A 1 253 ? 2.631 2.990 -22.276 1.00 94.06 253 PRO A CA 1
ATOM 2096 C C . PRO A 1 253 ? 1.408 2.206 -22.791 1.00 94.06 253 PRO A C 1
ATOM 2098 O O . PRO A 1 253 ? 1.233 1.045 -22.443 1.00 94.06 253 PRO A O 1
ATOM 2101 N N . GLU A 1 254 ? 0.580 2.789 -23.673 1.00 92.94 254 GLU A N 1
ATOM 2102 C CA . GLU A 1 254 ? -0.519 2.063 -24.333 1.00 92.94 254 GLU A CA 1
ATOM 2103 C C . GLU A 1 254 ? -0.018 0.996 -25.322 1.00 92.94 254 GLU A C 1
ATOM 2105 O O . GLU A 1 254 ? -0.643 -0.059 -25.423 1.00 92.94 254 GLU A O 1
ATOM 2110 N N . PHE A 1 255 ? 1.107 1.223 -26.011 1.00 94.62 255 PHE A N 1
ATOM 2111 C CA . PHE A 1 255 ? 1.727 0.221 -26.887 1.00 94.62 255 PHE A CA 1
ATOM 2112 C C . PHE A 1 255 ? 2.138 -1.028 -26.094 1.00 94.62 255 PHE A C 1
ATOM 2114 O O . PHE A 1 255 ? 1.735 -2.139 -26.453 1.00 94.62 255 PHE A O 1
ATOM 2121 N N . HIS A 1 256 ? 2.858 -0.835 -24.982 1.00 94.31 256 HIS A N 1
ATOM 2122 C CA . HIS A 1 256 ? 3.326 -1.936 -24.133 1.00 94.31 256 HIS A CA 1
ATOM 2123 C C . HIS A 1 256 ? 2.197 -2.587 -23.327 1.00 94.31 256 HIS A C 1
ATOM 2125 O O . HIS A 1 256 ? 2.130 -3.803 -23.184 1.00 94.31 256 HIS A O 1
ATOM 2131 N N . LEU A 1 257 ? 1.214 -1.814 -22.868 1.00 91.75 257 LEU A N 1
ATOM 2132 C CA . LEU A 1 257 ? 0.006 -2.395 -22.281 1.00 91.75 257 LEU A CA 1
ATOM 2133 C C . LEU A 1 257 ? -0.756 -3.263 -23.298 1.00 91.75 257 LEU A C 1
ATOM 2135 O O . LEU A 1 257 ? -1.294 -4.312 -22.947 1.00 91.75 257 LEU A O 1
ATOM 2139 N N . GLY A 1 258 ? -0.764 -2.856 -24.570 1.00 93.06 258 GLY A N 1
ATOM 2140 C CA . GLY A 1 258 ? -1.273 -3.665 -25.673 1.00 93.06 258 GLY A CA 1
ATOM 2141 C C . GLY A 1 258 ? -0.524 -4.986 -25.835 1.00 93.06 258 GLY A C 1
ATOM 2142 O O . GLY A 1 258 ? -1.157 -6.006 -26.097 1.00 93.06 258 GLY A O 1
ATOM 2143 N N . HIS A 1 259 ? 0.790 -4.998 -25.610 1.00 94.31 259 HIS A N 1
ATOM 2144 C CA . HIS A 1 259 ? 1.588 -6.222 -25.607 1.00 94.31 259 HIS A CA 1
ATOM 2145 C C . HIS A 1 259 ? 1.099 -7.222 -24.543 1.00 94.31 259 HIS A C 1
ATOM 2147 O O . HIS A 1 259 ? 0.785 -8.366 -24.873 1.00 94.31 259 HIS A O 1
ATOM 2153 N N . HIS A 1 260 ? 0.914 -6.767 -23.298 1.00 91.12 260 HIS A N 1
ATOM 2154 C CA . HIS A 1 260 ? 0.346 -7.570 -22.198 1.00 91.12 260 HIS A CA 1
ATOM 2155 C C . HIS A 1 260 ? -1.103 -8.023 -22.453 1.00 91.12 260 HIS A C 1
ATOM 2157 O O . HIS A 1 260 ? -1.549 -9.036 -21.917 1.00 91.12 260 HIS A O 1
ATOM 2163 N N . ALA A 1 261 ? -1.858 -7.293 -23.279 1.00 90.06 261 ALA A N 1
ATOM 2164 C CA . ALA A 1 261 ? -3.229 -7.652 -23.636 1.00 90.06 261 ALA A CA 1
ATOM 2165 C C . ALA A 1 261 ? -3.309 -8.669 -24.788 1.00 90.06 261 ALA A C 1
ATOM 2167 O O . ALA A 1 261 ? -4.166 -9.556 -24.776 1.00 90.06 261 ALA A O 1
ATOM 2168 N N . TYR A 1 262 ? -2.455 -8.527 -25.804 1.00 91.19 262 TYR A N 1
ATOM 2169 C CA . TYR A 1 262 ? -2.514 -9.325 -27.028 1.00 91.19 262 TYR A CA 1
ATOM 2170 C C . TYR A 1 262 ? -1.591 -10.541 -27.015 1.00 91.19 262 TYR A C 1
ATOM 2172 O O . TYR A 1 262 ? -1.893 -11.506 -27.717 1.00 91.19 262 TYR A O 1
ATOM 2180 N N . PHE A 1 263 ? -0.480 -10.502 -26.271 1.00 89.44 263 PHE A N 1
ATOM 2181 C CA . PHE A 1 263 ? 0.607 -11.497 -26.224 1.00 89.44 263 PHE A CA 1
ATOM 2182 C C . PHE A 1 263 ? 1.342 -11.748 -27.554 1.00 89.44 263 PHE A C 1
ATOM 2184 O O . PHE A 1 263 ? 2.481 -12.195 -27.564 1.00 89.44 263 PHE A O 1
ATOM 2191 N N . GLN A 1 264 ? 0.708 -11.487 -28.697 1.00 92.88 264 GLN A N 1
ATOM 2192 C CA . GLN A 1 264 ? 1.226 -11.814 -30.027 1.00 92.88 264 GLN A CA 1
ATOM 2193 C C . GLN A 1 264 ? 1.510 -10.585 -30.904 1.00 92.88 264 GLN A C 1
ATOM 2195 O O . GLN A 1 264 ? 1.539 -10.681 -32.129 1.00 92.88 264 GLN A O 1
ATOM 2200 N N . ALA A 1 265 ? 1.662 -9.416 -30.285 1.00 96.06 265 ALA A N 1
ATOM 2201 C CA . ALA A 1 265 ? 1.869 -8.139 -30.959 1.00 96.06 265 ALA A CA 1
ATOM 2202 C C . ALA A 1 265 ? 2.722 -7.208 -30.089 1.00 96.06 265 ALA A C 1
ATOM 2204 O O . ALA A 1 265 ? 2.815 -7.422 -28.878 1.00 96.06 265 ALA A O 1
ATOM 2205 N N . ASN A 1 266 ? 3.267 -6.152 -30.701 1.00 97.12 266 ASN A N 1
ATOM 2206 C CA . ASN A 1 266 ? 4.001 -5.073 -30.032 1.00 97.12 266 ASN A CA 1
ATOM 2207 C C . ASN A 1 266 ? 5.229 -5.586 -29.250 1.00 97.12 266 ASN A C 1
ATOM 2209 O O . ASN A 1 266 ? 5.275 -5.495 -28.028 1.00 97.12 266 ASN A O 1
ATOM 2213 N N . TYR A 1 267 ? 6.198 -6.182 -29.945 1.00 97.00 267 TYR A N 1
ATOM 2214 C CA . TYR A 1 267 ? 7.376 -6.824 -29.348 1.00 97.00 267 TYR A CA 1
ATOM 2215 C C . TYR A 1 267 ? 8.590 -5.906 -29.162 1.00 97.00 267 TYR A C 1
ATOM 2217 O O . TYR A 1 267 ? 9.536 -6.308 -28.485 1.00 97.00 267 TYR A O 1
ATOM 2225 N N . GLY A 1 268 ? 8.615 -4.732 -29.792 1.00 96.62 268 GLY A N 1
ATOM 2226 C CA . GLY A 1 268 ? 9.743 -3.804 -29.755 1.00 96.62 268 GLY A CA 1
ATOM 2227 C C . GLY A 1 268 ? 10.137 -3.412 -28.332 1.00 96.62 268 GLY A C 1
ATOM 2228 O O . GLY A 1 268 ? 9.277 -3.346 -27.453 1.00 96.62 268 GLY A O 1
ATOM 2229 N N . LEU A 1 269 ? 11.440 -3.162 -28.124 1.00 95.44 269 LEU A N 1
ATOM 2230 C CA . LEU A 1 269 ? 11.962 -2.734 -26.827 1.00 95.44 269 LEU A CA 1
ATOM 2231 C C . LEU A 1 269 ? 11.492 -1.323 -26.532 1.00 95.44 269 LEU A C 1
ATOM 2233 O O . LEU A 1 269 ? 10.552 -1.207 -25.777 1.00 95.44 269 LEU A O 1
ATOM 2237 N N . PHE A 1 270 ? 12.101 -0.279 -27.108 1.00 96.62 270 PHE A N 1
ATOM 2238 C CA . PHE A 1 270 ? 11.637 1.106 -26.990 1.00 96.62 270 PHE A CA 1
ATOM 2239 C C . PHE A 1 270 ? 11.161 1.665 -28.327 1.00 96.62 270 PHE A C 1
ATOM 2241 O O . PHE A 1 270 ? 10.395 2.627 -28.331 1.00 96.62 270 PHE A O 1
ATOM 2248 N N . MET A 1 271 ? 11.553 1.057 -29.453 1.00 97.31 271 MET A N 1
ATOM 2249 C CA . MET A 1 271 ? 11.263 1.554 -30.799 1.00 97.31 271 MET A CA 1
ATOM 2250 C C . MET A 1 271 ? 10.231 0.673 -31.535 1.00 97.31 271 MET A C 1
ATOM 2252 O O . MET A 1 271 ? 10.592 -0.382 -32.067 1.00 97.31 271 MET A O 1
ATOM 2256 N N . PRO A 1 272 ? 8.956 1.105 -31.664 1.00 97.06 272 PRO A N 1
ATOM 2257 C CA . PRO A 1 272 ? 7.925 0.377 -32.417 1.00 97.06 272 PRO A CA 1
ATOM 2258 C C . PRO A 1 272 ? 8.225 0.150 -33.905 1.00 97.06 272 PRO A C 1
ATOM 2260 O O . PRO A 1 272 ? 7.505 -0.598 -34.567 1.00 97.06 272 PRO A O 1
ATOM 2263 N N . VAL A 1 273 ? 9.255 0.795 -34.465 1.00 97.56 273 VAL A N 1
ATOM 2264 C CA . VAL A 1 273 ? 9.656 0.654 -35.874 1.00 97.56 273 VAL A CA 1
ATOM 2265 C C . VAL A 1 273 ? 9.756 -0.810 -36.314 1.00 97.56 273 VAL A C 1
ATOM 2267 O O . VAL A 1 273 ? 9.283 -1.148 -37.396 1.00 97.56 273 VAL A O 1
ATOM 2270 N N . TRP A 1 274 ? 10.279 -1.697 -35.465 1.00 97.25 274 TRP A N 1
ATOM 2271 C CA . TRP A 1 274 ? 10.429 -3.120 -35.781 1.00 97.25 274 TRP A CA 1
ATOM 2272 C C . TRP A 1 274 ? 9.084 -3.832 -35.924 1.00 97.25 274 TRP A C 1
ATOM 2274 O O . TRP A 1 274 ? 8.903 -4.624 -36.848 1.00 97.25 274 TRP A O 1
ATOM 2284 N N . ASP A 1 275 ? 8.105 -3.493 -35.086 1.00 98.12 275 ASP A N 1
ATOM 2285 C CA . ASP A 1 275 ? 6.745 -4.017 -35.194 1.00 98.12 275 ASP A CA 1
ATOM 2286 C C . ASP A 1 275 ? 6.018 -3.528 -36.442 1.00 98.12 275 ASP A C 1
ATOM 2288 O O . ASP A 1 275 ? 5.261 -4.282 -37.055 1.00 98.12 275 ASP A O 1
ATOM 2292 N N . HIS A 1 276 ? 6.254 -2.280 -36.842 1.00 96.62 276 HIS A N 1
ATOM 2293 C CA . HIS A 1 276 ? 5.705 -1.745 -38.084 1.00 96.62 276 HIS A CA 1
ATOM 2294 C C . HIS A 1 276 ? 6.336 -2.398 -39.317 1.00 96.62 276 HIS A C 1
ATOM 2296 O O . HIS A 1 276 ? 5.614 -2.775 -40.238 1.00 96.62 276 HIS A O 1
ATOM 2302 N N . LEU A 1 277 ? 7.662 -2.567 -39.328 1.00 97.19 277 LEU A N 1
ATOM 2303 C CA . LEU A 1 277 ? 8.389 -3.185 -40.440 1.00 97.19 277 LEU A CA 1
ATOM 2304 C C . LEU A 1 277 ? 8.052 -4.672 -40.603 1.00 97.19 277 LEU A C 1
ATOM 2306 O O . LEU A 1 277 ? 7.943 -5.156 -41.727 1.00 97.19 277 LEU A O 1
ATOM 2310 N N . LEU A 1 278 ? 7.881 -5.393 -39.493 1.00 97.44 278 LEU A N 1
ATOM 2311 C CA . LEU A 1 278 ? 7.690 -6.848 -39.485 1.00 97.44 278 LEU A CA 1
ATOM 2312 C C . LEU A 1 278 ? 6.227 -7.272 -39.291 1.00 97.44 278 LEU A C 1
ATOM 2314 O O . LEU A 1 278 ? 5.942 -8.462 -39.154 1.00 97.44 278 LEU A O 1
ATOM 2318 N N . GLY A 1 279 ? 5.295 -6.314 -39.315 1.00 96.81 279 GLY A N 1
ATOM 2319 C CA . GLY A 1 279 ? 3.854 -6.573 -39.324 1.00 96.81 279 GLY A CA 1
ATOM 2320 C C . GLY A 1 279 ? 3.285 -7.091 -38.000 1.00 96.81 279 GLY A C 1
ATOM 2321 O O . GLY A 1 279 ? 2.258 -7.766 -38.007 1.00 96.81 279 GLY A O 1
ATOM 2322 N N . THR A 1 280 ? 3.932 -6.795 -36.869 1.00 97.75 280 THR A N 1
ATOM 2323 C CA . THR A 1 280 ? 3.483 -7.190 -35.520 1.00 97.75 280 THR A CA 1
ATOM 2324 C C . THR A 1 280 ? 2.907 -6.032 -34.700 1.00 97.75 280 THR A C 1
ATOM 2326 O O . THR A 1 280 ? 2.540 -6.230 -33.542 1.00 97.75 280 THR A O 1
ATOM 2329 N N . TYR A 1 281 ? 2.772 -4.838 -35.287 1.00 97.44 281 TYR A N 1
ATOM 2330 C CA . TYR A 1 281 ? 2.127 -3.693 -34.641 1.00 97.44 281 TYR A CA 1
ATOM 2331 C C . TYR A 1 281 ? 0.610 -3.877 -34.533 1.00 97.44 281 TYR A C 1
ATOM 2333 O O . TYR A 1 281 ? -0.073 -4.169 -35.518 1.00 97.44 281 TYR A O 1
ATOM 2341 N N . ARG A 1 282 ? 0.058 -3.602 -33.349 1.00 96.12 282 ARG A N 1
ATOM 2342 C CA . ARG A 1 282 ? -1.384 -3.526 -33.116 1.00 96.12 282 ARG A CA 1
ATOM 2343 C C . ARG A 1 282 ? -1.731 -2.378 -32.176 1.00 96.12 282 ARG A C 1
ATOM 2345 O O . ARG A 1 282 ? -1.254 -2.313 -31.043 1.00 96.12 282 ARG A O 1
ATOM 2352 N N . GLU A 1 283 ? -2.639 -1.512 -32.622 1.00 93.25 283 GLU A N 1
ATOM 2353 C CA . GLU A 1 283 ? -3.156 -0.424 -31.792 1.00 93.25 283 GLU A CA 1
ATOM 2354 C C . GLU A 1 283 ? -3.907 -0.997 -30.576 1.00 93.25 283 GLU A C 1
ATOM 2356 O O . GLU A 1 283 ? -4.761 -1.884 -30.699 1.00 93.25 283 GLU A O 1
ATOM 2361 N N . TYR A 1 284 ? -3.599 -0.482 -29.388 1.00 91.69 284 TYR A N 1
ATOM 2362 C CA . TYR A 1 284 ? -4.341 -0.748 -28.163 1.00 91.69 284 TYR A CA 1
ATOM 2363 C C . TYR A 1 284 ? -4.836 0.571 -27.580 1.00 91.69 284 TYR A C 1
ATOM 2365 O O . TYR A 1 284 ? -4.079 1.532 -27.465 1.00 91.69 284 TYR A O 1
ATOM 2373 N N . LYS A 1 285 ? -6.120 0.617 -27.215 1.00 91.06 285 LYS A N 1
ATOM 2374 C CA . LYS A 1 285 ? -6.747 1.793 -26.605 1.00 91.06 285 LYS A CA 1
ATOM 2375 C C . LYS A 1 285 ? -7.170 1.449 -25.194 1.00 91.06 285 LYS A C 1
ATOM 2377 O O . LYS A 1 285 ? -8.168 0.756 -24.999 1.00 91.06 285 LYS A O 1
ATOM 2382 N N . LYS A 1 286 ? -6.448 1.980 -24.207 1.00 89.19 286 LYS A N 1
ATOM 2383 C CA . LYS A 1 286 ? -6.855 1.868 -22.808 1.00 89.19 286 LYS A CA 1
ATOM 2384 C C . LYS A 1 286 ? -8.214 2.570 -22.612 1.00 89.19 286 LYS A C 1
ATOM 2386 O O . LYS A 1 286 ? -8.355 3.728 -23.026 1.00 89.19 286 LYS A O 1
ATOM 2391 N N . PRO A 1 287 ? -9.220 1.907 -22.010 1.00 87.06 287 PRO A N 1
ATOM 2392 C CA . PRO A 1 287 ? -10.497 2.541 -21.696 1.00 87.06 287 PRO A CA 1
ATOM 2393 C C . PRO A 1 287 ? -10.344 3.701 -20.707 1.00 87.06 287 PRO A C 1
ATOM 2395 O O . PRO A 1 287 ? -9.479 3.673 -19.829 1.00 87.06 287 PRO A O 1
ATOM 2398 N N . ASP A 1 288 ? -11.220 4.699 -20.818 1.00 84.44 288 ASP A N 1
ATOM 2399 C CA . ASP A 1 288 ? -11.275 5.799 -19.858 1.00 84.44 288 ASP A CA 1
ATOM 2400 C C . ASP A 1 288 ? -11.855 5.336 -18.524 1.00 84.44 288 ASP A C 1
ATOM 2402 O O . ASP A 1 288 ? -12.924 4.723 -18.463 1.00 84.44 288 ASP A O 1
ATOM 2406 N N . LEU A 1 289 ? -11.154 5.664 -17.439 1.00 83.06 289 LEU A N 1
ATOM 2407 C CA . LEU A 1 289 ? -11.652 5.426 -16.092 1.00 83.06 289 LEU A CA 1
ATOM 2408 C C . LEU A 1 289 ? -12.681 6.500 -15.755 1.00 83.06 289 LEU A C 1
ATOM 2410 O O . LEU A 1 289 ? -12.373 7.692 -15.723 1.00 83.06 289 LEU A O 1
ATOM 2414 N N . LYS A 1 290 ? -13.911 6.069 -15.475 1.00 85.06 290 LYS A N 1
ATOM 2415 C CA . LYS A 1 290 ? -14.958 6.946 -14.950 1.00 85.06 290 LYS A CA 1
ATOM 2416 C C . LYS A 1 290 ? -14.701 7.174 -13.462 1.00 85.06 290 LYS A C 1
ATOM 2418 O O . LYS A 1 290 ? -15.180 6.421 -12.612 1.00 85.06 290 LYS A O 1
ATOM 2423 N N . LEU A 1 291 ? -13.880 8.179 -13.174 1.00 89.44 291 LEU A N 1
ATOM 2424 C CA . LEU A 1 291 ? -13.673 8.700 -11.828 1.00 89.44 291 LEU A CA 1
ATOM 2425 C C . LEU A 1 291 ? -14.685 9.814 -11.543 1.00 89.44 291 LEU A C 1
ATOM 2427 O O . LEU A 1 291 ? -15.060 10.585 -12.425 1.00 89.44 291 LEU A O 1
ATOM 2431 N N . ALA A 1 292 ? -15.101 9.901 -10.289 1.00 91.31 292 ALA A N 1
ATOM 2432 C CA . ALA A 1 292 ? -15.910 10.972 -9.755 1.00 91.31 292 ALA A CA 1
ATOM 2433 C C . ALA A 1 292 ? -15.099 12.278 -9.777 1.00 91.31 292 ALA A C 1
ATOM 2435 O O . ALA A 1 292 ? -13.864 12.232 -9.637 1.00 91.31 292 ALA A O 1
ATOM 2436 N N . PRO A 1 293 ? -15.765 13.443 -9.903 1.00 91.88 293 PRO A N 1
ATOM 2437 C CA . PRO A 1 293 ? -15.105 14.743 -9.936 1.00 91.88 293 PRO A CA 1
ATOM 2438 C C . PRO A 1 293 ? -14.057 14.884 -8.832 1.00 91.88 293 PRO A C 1
ATOM 2440 O O . PRO A 1 293 ? -14.273 14.436 -7.708 1.00 91.88 293 PRO A O 1
ATOM 2443 N N . ALA A 1 294 ? -12.924 15.525 -9.126 1.00 88.06 294 ALA A N 1
ATOM 2444 C CA . ALA A 1 294 ? -11.820 15.656 -8.167 1.00 88.06 294 ALA A CA 1
ATOM 2445 C C . ALA A 1 294 ? -12.235 16.340 -6.847 1.00 88.06 294 ALA A C 1
ATOM 2447 O O . ALA A 1 294 ? -11.674 16.037 -5.799 1.00 88.06 294 ALA A O 1
ATOM 2448 N N . LYS A 1 295 ? -13.242 17.225 -6.899 1.00 91.25 295 LYS A N 1
ATOM 2449 C CA . LYS A 1 295 ? -13.819 17.915 -5.732 1.00 91.25 295 LYS A CA 1
ATOM 2450 C C . LYS A 1 295 ? -14.921 17.131 -5.009 1.00 91.25 295 LYS A C 1
ATOM 2452 O O . LYS A 1 295 ? -15.369 17.578 -3.961 1.00 91.25 295 LYS A O 1
ATOM 2457 N N . GLN A 1 296 ? -15.389 16.003 -5.548 1.00 94.44 296 GLN A N 1
ATOM 2458 C CA . GLN A 1 296 ? -16.364 15.171 -4.848 1.00 94.44 296 GLN A CA 1
ATOM 2459 C C . GLN A 1 296 ? -15.646 14.383 -3.751 1.00 94.44 296 GLN A C 1
ATOM 2461 O O . GLN A 1 296 ? -14.787 13.539 -4.040 1.00 94.44 296 GLN A O 1
ATOM 2466 N N . GLN A 1 297 ? -16.021 14.671 -2.507 1.00 96.50 297 GLN A N 1
ATOM 2467 C CA . GLN A 1 297 ? -15.591 13.945 -1.323 1.00 96.50 297 GLN A CA 1
ATOM 2468 C C . GLN A 1 297 ? -16.700 14.006 -0.270 1.00 96.50 297 GLN A C 1
ATOM 2470 O O . GLN A 1 297 ? -16.846 14.983 0.462 1.00 96.50 297 GLN A O 1
ATOM 2475 N N . ASP A 1 298 ? -17.507 12.957 -0.229 1.00 97.69 298 ASP A N 1
ATOM 2476 C CA . ASP A 1 298 ? -18.738 12.877 0.557 1.00 97.69 298 ASP A CA 1
ATOM 2477 C C . ASP A 1 298 ? -18.472 12.504 2.021 1.00 97.69 298 ASP A C 1
ATOM 2479 O O . ASP A 1 298 ? -19.215 12.906 2.920 1.00 97.69 298 ASP A O 1
ATOM 2483 N N . PHE A 1 299 ? -17.381 11.774 2.271 1.00 98.12 299 PHE A N 1
ATOM 2484 C CA . PHE A 1 299 ? -16.980 11.322 3.600 1.00 98.12 299 PHE A CA 1
ATOM 2485 C C . PHE A 1 299 ? -15.466 11.429 3.816 1.00 98.12 299 PHE A C 1
ATOM 2487 O O . PHE A 1 299 ? -14.670 11.098 2.933 1.00 98.12 299 PHE A O 1
ATOM 2494 N N . VAL A 1 300 ? -15.062 11.835 5.023 1.00 98.06 300 VAL A N 1
ATOM 2495 C CA . VAL A 1 300 ? -13.654 11.853 5.441 1.00 98.06 300 VAL A CA 1
ATOM 2496 C C . VAL A 1 300 ? -13.456 11.076 6.733 1.00 98.06 300 VAL A C 1
ATOM 2498 O O . VAL A 1 300 ? -14.041 11.397 7.766 1.00 98.06 300 VAL A O 1
ATOM 2501 N N . PHE A 1 301 ? -12.557 10.095 6.703 1.00 96.88 301 PHE A N 1
ATOM 2502 C CA . PHE A 1 301 ? -12.055 9.454 7.914 1.00 96.88 301 PHE A CA 1
ATOM 2503 C C . PHE A 1 301 ? -10.788 10.174 8.382 1.00 96.88 301 PHE A C 1
ATOM 2505 O O . PHE A 1 301 ? -9.763 10.162 7.698 1.00 96.88 301 PHE A O 1
ATOM 2512 N N . ILE A 1 302 ? -10.847 10.832 9.535 1.00 96.62 302 ILE A N 1
ATOM 2513 C CA . ILE A 1 302 ? -9.735 11.605 10.083 1.00 96.62 302 ILE A CA 1
ATOM 2514 C C . ILE A 1 302 ? -8.787 10.652 10.810 1.00 96.62 302 ILE A C 1
ATOM 2516 O O . ILE A 1 302 ? -9.053 10.205 11.931 1.00 96.62 302 ILE A O 1
ATOM 2520 N N . GLY A 1 303 ? -7.680 10.334 10.147 1.00 92.50 303 GLY A N 1
ATOM 2521 C CA . GLY A 1 303 ? -6.623 9.460 10.640 1.00 92.50 303 GLY A CA 1
ATOM 2522 C C . GLY A 1 303 ? -5.510 10.210 11.372 1.00 92.50 303 GLY A C 1
ATOM 2523 O O . GLY A 1 303 ? -5.526 11.434 11.534 1.00 92.50 303 GLY A O 1
ATOM 2524 N N . HIS A 1 304 ? -4.512 9.457 11.811 1.00 88.00 304 HIS A N 1
ATOM 2525 C CA . HIS A 1 304 ? -3.285 9.977 12.403 1.00 88.00 304 HIS A CA 1
ATOM 2526 C C . HIS A 1 304 ? -2.125 9.051 12.045 1.00 88.00 304 HIS A C 1
ATOM 2528 O O . HIS A 1 304 ? -2.326 7.928 11.580 1.00 88.00 304 HIS A O 1
ATOM 2534 N N . ASN A 1 305 ? -0.899 9.499 12.291 1.00 80.12 305 ASN A N 1
ATOM 2535 C CA . ASN A 1 305 ? 0.258 8.643 12.104 1.00 80.12 305 ASN A CA 1
ATOM 2536 C C . ASN A 1 305 ? 0.418 7.665 13.286 1.00 80.12 305 ASN A C 1
ATOM 2538 O O . ASN A 1 305 ? 0.358 8.080 14.445 1.00 80.12 305 ASN A O 1
ATOM 2542 N N . GLY A 1 306 ? 0.598 6.373 12.999 1.00 75.56 306 GLY A N 1
ATOM 2543 C CA . GLY A 1 306 ? 0.806 5.316 13.995 1.00 75.56 306 GLY A CA 1
ATOM 2544 C C . GLY A 1 306 ? 2.252 5.132 14.470 1.00 75.56 306 GLY A C 1
ATOM 2545 O O . GLY A 1 306 ? 2.482 4.314 15.354 1.00 75.56 306 GLY A O 1
ATOM 2546 N N . GLY A 1 307 ? 3.219 5.865 13.909 1.00 80.56 307 GLY A N 1
ATOM 2547 C CA . GLY A 1 307 ? 4.645 5.717 14.214 1.00 80.56 307 GLY A CA 1
ATOM 2548 C C . GLY A 1 307 ? 5.479 5.369 12.980 1.00 80.56 307 GLY A C 1
ATOM 2549 O O . GLY A 1 307 ? 4.958 5.264 11.868 1.00 80.56 307 GLY A O 1
ATOM 2550 N N . LEU A 1 308 ? 6.786 5.174 13.179 1.00 82.12 308 LEU A N 1
ATOM 2551 C CA . LEU A 1 308 ? 7.724 4.918 12.083 1.00 82.12 308 LEU A CA 1
ATOM 2552 C C . LEU A 1 308 ? 7.377 3.620 11.342 1.00 82.12 308 LEU A C 1
ATOM 2554 O O . LEU A 1 308 ? 7.362 3.591 10.114 1.00 82.12 308 LEU A O 1
ATOM 2558 N N . GLY A 1 309 ? 6.987 2.582 12.083 1.00 78.88 309 GLY A N 1
ATOM 2559 C CA . GLY A 1 309 ? 6.558 1.310 11.508 1.00 78.88 309 GLY A CA 1
ATOM 2560 C C . GLY A 1 309 ? 5.338 1.398 10.596 1.00 78.88 309 GLY A C 1
ATOM 2561 O O . GLY A 1 309 ? 5.266 0.684 9.600 1.00 78.88 309 GLY A O 1
ATOM 2562 N N . HIS A 1 310 ? 4.407 2.305 10.897 1.00 79.50 310 HIS A N 1
ATOM 2563 C CA . HIS A 1 310 ? 3.231 2.555 10.066 1.00 79.50 310 HIS A CA 1
ATOM 2564 C C . HIS A 1 310 ? 3.598 3.335 8.797 1.00 79.50 310 HIS A C 1
ATOM 2566 O O . HIS A 1 310 ? 3.157 2.962 7.713 1.00 79.50 310 HIS A O 1
ATOM 2572 N N . ILE A 1 311 ? 4.469 4.349 8.894 1.00 82.06 311 ILE A N 1
ATOM 2573 C CA . ILE A 1 311 ? 4.974 5.079 7.715 1.00 82.06 311 ILE A CA 1
ATOM 2574 C C . ILE A 1 311 ? 5.588 4.139 6.674 1.00 82.06 311 ILE A C 1
ATOM 2576 O O . ILE A 1 311 ? 5.379 4.329 5.479 1.00 82.06 311 ILE A O 1
ATOM 2580 N N . LEU A 1 312 ? 6.311 3.102 7.107 1.00 82.56 312 LEU A N 1
ATOM 2581 C CA . LEU A 1 312 ? 6.946 2.135 6.203 1.00 82.56 312 LEU A CA 1
ATOM 2582 C C . LEU A 1 312 ? 5.945 1.240 5.446 1.00 82.56 312 LEU A C 1
ATOM 2584 O O . LEU A 1 312 ? 6.346 0.524 4.524 1.00 82.56 312 LEU A O 1
ATOM 2588 N N . THR A 1 313 ? 4.666 1.282 5.829 1.00 84.19 313 THR A N 1
ATOM 2589 C CA . THR A 1 313 ? 3.541 0.634 5.131 1.00 84.19 313 THR A CA 1
ATOM 2590 C C . THR A 1 313 ? 2.761 1.606 4.238 1.00 84.19 313 THR A C 1
ATOM 2592 O O . THR A 1 313 ? 1.819 1.199 3.558 1.00 84.19 313 THR A O 1
ATOM 2595 N N . CYS A 1 314 ? 3.146 2.889 4.203 1.00 86.56 314 CYS A N 1
ATOM 2596 C CA . CYS A 1 314 ? 2.543 3.863 3.302 1.00 86.56 314 CYS A CA 1
ATOM 2597 C C . CYS A 1 314 ? 3.063 3.681 1.859 1.00 86.56 314 CYS A C 1
ATOM 2599 O O . CYS A 1 314 ? 4.278 3.589 1.644 1.00 86.56 314 CYS A O 1
ATOM 2601 N N . PRO A 1 315 ? 2.173 3.680 0.853 1.00 88.12 315 PRO A N 1
ATOM 2602 C CA . PRO A 1 315 ? 2.509 3.430 -0.546 1.00 88.12 315 PRO A CA 1
ATOM 2603 C C . PRO A 1 315 ? 3.444 4.473 -1.155 1.00 88.12 315 PRO A C 1
ATOM 2605 O O . PRO A 1 315 ? 4.219 4.127 -2.040 1.00 88.12 315 PRO A O 1
ATOM 2608 N N . GLU A 1 316 ? 3.440 5.716 -0.662 1.00 87.94 316 GLU A N 1
ATOM 2609 C CA . GLU A 1 316 ? 4.401 6.740 -1.085 1.00 87.94 316 GLU A CA 1
ATOM 2610 C C . GLU A 1 316 ? 5.851 6.336 -0.798 1.00 87.94 316 GLU A C 1
A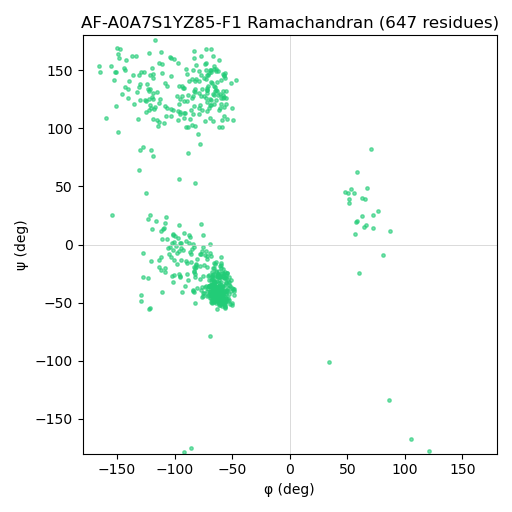TOM 2612 O O . GLU A 1 316 ? 6.747 6.770 -1.513 1.00 87.94 316 GLU A O 1
ATOM 2617 N N . PHE A 1 317 ? 6.095 5.509 0.221 1.00 86.31 317 PHE A N 1
ATOM 2618 C CA . PHE A 1 317 ? 7.428 4.980 0.516 1.00 86.31 317 PHE A CA 1
ATOM 2619 C C . PHE A 1 317 ? 7.650 3.621 -0.147 1.00 86.31 317 PHE A C 1
ATOM 2621 O O . PHE A 1 317 ? 8.734 3.342 -0.660 1.00 86.31 317 PHE A O 1
ATOM 2628 N N . SER A 1 318 ? 6.634 2.757 -0.120 1.00 87.56 318 SER A N 1
ATOM 2629 C CA . SER A 1 318 ? 6.671 1.467 -0.802 1.00 87.56 318 SER A CA 1
ATOM 2630 C C . SER A 1 318 ? 5.263 0.927 -1.040 1.00 87.56 318 SER A C 1
ATOM 2632 O O . SER A 1 318 ? 4.602 0.443 -0.119 1.00 87.56 318 SER A O 1
ATOM 2634 N N . VAL A 1 319 ? 4.834 0.929 -2.305 1.00 88.56 319 VAL A N 1
ATOM 2635 C CA . VAL A 1 319 ? 3.563 0.326 -2.753 1.00 88.56 319 VAL A CA 1
ATOM 2636 C C . VAL A 1 319 ? 3.459 -1.169 -2.435 1.00 88.56 319 VAL A C 1
ATOM 2638 O O . VAL A 1 319 ? 2.363 -1.711 -2.340 1.00 88.56 319 VAL A O 1
ATOM 2641 N N . TYR A 1 320 ? 4.588 -1.841 -2.214 1.00 89.38 320 TYR A N 1
ATOM 2642 C CA . TYR A 1 320 ? 4.637 -3.261 -1.883 1.00 89.38 320 TYR A CA 1
ATOM 2643 C C . TYR A 1 320 ? 4.366 -3.575 -0.408 1.00 89.38 320 TYR A C 1
ATOM 2645 O O . TYR A 1 320 ? 4.075 -4.721 -0.076 1.00 89.38 320 TYR A O 1
ATOM 2653 N N . ASN A 1 321 ? 4.450 -2.582 0.482 1.00 87.69 321 ASN A N 1
ATOM 2654 C CA . ASN A 1 321 ? 4.247 -2.776 1.920 1.00 87.69 321 ASN A CA 1
ATOM 2655 C C . ASN A 1 321 ? 2.823 -2.429 2.385 1.00 87.69 321 ASN A C 1
ATOM 2657 O O . ASN A 1 321 ? 2.553 -2.445 3.582 1.00 87.69 321 ASN A O 1
ATOM 2661 N N . VAL A 1 322 ? 1.906 -2.112 1.468 1.00 86.75 322 VAL A N 1
ATOM 2662 C CA . VAL A 1 322 ? 0.571 -1.580 1.801 1.00 86.75 322 VAL A CA 1
ATOM 2663 C C . VAL A 1 322 ? -0.329 -2.537 2.585 1.00 86.75 322 VAL A C 1
ATOM 2665 O O . VAL A 1 322 ? -1.218 -2.069 3.295 1.00 86.75 322 VAL A O 1
ATOM 2668 N N . TYR A 1 323 ? -0.083 -3.847 2.476 1.00 87.81 323 TYR A N 1
ATOM 2669 C CA . TYR A 1 323 ? -0.766 -4.909 3.228 1.00 87.81 323 TYR A CA 1
ATOM 2670 C C . TYR A 1 323 ? 0.164 -5.609 4.231 1.00 87.81 323 TYR A C 1
ATOM 2672 O O . TYR A 1 323 ? -0.167 -6.675 4.746 1.00 87.81 323 TYR A O 1
ATOM 2680 N N . ASP A 1 324 ? 1.355 -5.058 4.484 1.00 81.69 324 ASP A N 1
ATOM 2681 C CA . ASP A 1 324 ? 2.233 -5.609 5.510 1.00 81.69 324 ASP A CA 1
ATOM 2682 C C . ASP A 1 324 ? 1.676 -5.279 6.904 1.00 81.69 324 ASP A C 1
ATOM 2684 O O . ASP A 1 324 ? 1.064 -4.233 7.138 1.00 81.69 324 ASP A O 1
ATOM 2688 N N . ASN A 1 325 ? 1.948 -6.163 7.864 1.00 78.31 325 ASN A N 1
ATOM 2689 C CA . ASN A 1 325 ? 1.739 -5.862 9.277 1.00 78.31 325 ASN A CA 1
ATOM 2690 C C . ASN A 1 325 ? 2.607 -4.671 9.714 1.00 78.31 325 ASN A C 1
ATOM 2692 O O . ASN A 1 325 ? 3.649 -4.396 9.111 1.00 78.31 325 ASN A O 1
ATOM 2696 N N . TYR A 1 326 ? 2.220 -4.015 10.814 1.00 76.12 326 TYR A N 1
ATOM 2697 C CA . TYR A 1 326 ? 3.033 -2.967 11.434 1.00 76.12 326 TYR A CA 1
ATOM 2698 C C . TYR A 1 326 ? 4.474 -3.460 11.633 1.00 76.12 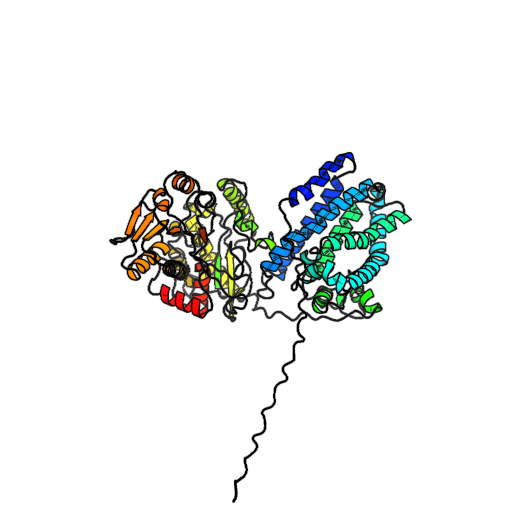326 TYR A C 1
ATOM 2700 O O . TYR A 1 326 ? 4.726 -4.415 12.376 1.00 76.12 326 TYR A O 1
ATOM 2708 N N . LYS A 1 327 ? 5.432 -2.797 10.981 1.00 73.69 327 LYS A N 1
ATOM 2709 C CA . LYS A 1 327 ? 6.849 -3.153 11.074 1.00 73.69 327 LYS A CA 1
ATOM 2710 C C . LYS A 1 327 ? 7.470 -2.451 12.267 1.00 73.69 327 LYS A C 1
ATOM 2712 O O . LYS A 1 327 ? 7.691 -1.249 12.226 1.00 73.69 327 LYS A O 1
ATOM 2717 N N . ARG A 1 328 ? 7.788 -3.185 13.332 1.00 68.56 328 ARG A N 1
ATOM 2718 C CA . ARG A 1 328 ? 8.659 -2.624 14.372 1.00 68.56 328 ARG A CA 1
ATOM 2719 C C . ARG A 1 328 ? 10.034 -2.374 13.777 1.00 68.56 328 ARG A C 1
ATOM 2721 O O . ARG A 1 328 ? 10.581 -3.262 13.123 1.00 68.56 328 ARG A O 1
ATOM 2728 N N . THR A 1 329 ? 10.590 -1.190 14.005 1.00 71.94 329 THR A N 1
ATOM 2729 C CA . THR A 1 329 ? 12.014 -1.010 13.747 1.00 71.94 329 THR A CA 1
ATOM 2730 C C . THR A 1 329 ? 12.794 -1.658 14.892 1.00 71.94 329 THR A C 1
ATOM 2732 O O . THR A 1 329 ? 12.250 -1.955 15.956 1.00 71.94 329 THR A O 1
ATOM 2735 N N . PHE A 1 330 ? 14.081 -1.917 14.683 1.00 78.94 330 PHE A N 1
ATOM 2736 C CA . PHE A 1 330 ? 14.974 -2.394 15.744 1.00 78.94 330 PHE A CA 1
ATOM 2737 C C . PHE A 1 330 ? 15.258 -1.311 16.807 1.00 78.94 330 PHE A C 1
ATOM 2739 O O . PHE A 1 330 ? 16.016 -1.556 17.744 1.00 78.94 330 PHE A O 1
ATOM 2746 N N . LEU A 1 331 ? 14.680 -0.111 16.662 1.00 81.94 331 LEU A N 1
ATOM 2747 C CA . LEU A 1 331 ? 14.858 1.004 17.581 1.00 81.94 331 LEU A CA 1
ATOM 2748 C C . LEU A 1 331 ? 13.894 0.903 18.778 1.00 81.94 331 LEU A C 1
ATOM 2750 O O . LEU A 1 331 ? 12.772 0.412 18.639 1.00 81.94 331 LEU A O 1
ATOM 2754 N N . PRO A 1 332 ? 14.284 1.420 19.957 1.00 82.69 332 PRO A N 1
ATOM 2755 C CA . PRO A 1 332 ? 13.349 1.632 21.060 1.00 82.69 332 PRO A CA 1
ATOM 2756 C C . PRO A 1 332 ? 12.170 2.530 20.645 1.00 82.69 332 PRO A C 1
ATOM 2758 O O . PRO A 1 332 ? 12.347 3.475 19.872 1.00 82.69 332 PRO A O 1
ATOM 2761 N N . LEU A 1 333 ? 10.972 2.283 21.192 1.00 78.94 333 LEU A N 1
ATOM 2762 C CA . LEU A 1 333 ? 9.751 3.030 20.843 1.00 78.94 333 LEU A CA 1
ATOM 2763 C C . LEU A 1 333 ? 9.879 4.533 21.114 1.00 78.94 333 LEU A C 1
ATOM 2765 O O . LEU A 1 333 ? 9.365 5.348 20.354 1.00 78.94 333 LEU A O 1
ATOM 2769 N N . GLU A 1 334 ? 10.583 4.908 22.177 1.00 82.12 334 GLU A N 1
ATOM 2770 C CA . GLU A 1 334 ? 10.848 6.299 22.533 1.00 82.12 334 GLU A CA 1
ATOM 2771 C C . GLU A 1 334 ? 11.657 7.006 21.437 1.00 82.12 334 GLU A C 1
ATOM 2773 O O . GLU A 1 334 ? 11.376 8.156 21.098 1.00 82.12 334 GLU A O 1
ATOM 2778 N N . VAL A 1 335 ? 12.618 6.294 20.839 1.00 86.00 335 VAL A N 1
ATOM 2779 C CA . VAL A 1 335 ? 13.432 6.793 19.726 1.00 86.00 335 VAL A CA 1
ATOM 2780 C C . VAL A 1 335 ? 12.592 6.880 18.455 1.00 86.00 335 VAL A C 1
ATOM 2782 O O . VAL A 1 335 ? 12.623 7.913 17.787 1.00 86.00 335 VAL A O 1
ATOM 2785 N N . GLU A 1 336 ? 11.786 5.857 18.145 1.00 85.31 336 GLU A N 1
ATOM 2786 C CA . GLU A 1 336 ? 10.848 5.917 17.014 1.00 85.31 336 GLU A CA 1
ATOM 2787 C C . GLU A 1 336 ? 9.916 7.131 17.133 1.00 85.31 336 GLU A C 1
ATOM 2789 O O . GLU A 1 336 ? 9.728 7.875 16.169 1.00 85.31 336 GLU A O 1
ATOM 2794 N N . PHE A 1 337 ? 9.348 7.365 18.318 1.00 87.00 337 PHE A N 1
ATOM 2795 C CA . PHE A 1 337 ? 8.426 8.473 18.556 1.00 87.00 337 PHE A CA 1
ATOM 2796 C C . PHE A 1 337 ? 9.119 9.830 18.476 1.00 87.00 337 PHE A C 1
ATOM 2798 O O . PHE A 1 337 ? 8.514 10.769 17.959 1.00 87.00 337 PHE A O 1
ATOM 2805 N N . LEU A 1 338 ? 10.374 9.936 18.921 1.00 88.25 338 LEU A N 1
ATOM 2806 C CA . LEU A 1 338 ? 11.173 11.151 18.776 1.00 88.25 338 LEU A CA 1
ATOM 2807 C C . LEU A 1 338 ? 11.473 11.460 17.304 1.00 88.25 338 LEU A C 1
ATOM 2809 O O . LEU A 1 338 ? 11.216 12.579 16.860 1.00 88.25 338 LEU A O 1
ATOM 2813 N N . ILE A 1 339 ? 11.952 10.474 16.534 1.00 89.06 339 ILE A N 1
ATOM 2814 C CA . ILE A 1 339 ? 12.194 10.619 15.087 1.00 89.06 339 ILE A CA 1
ATOM 2815 C C . ILE A 1 339 ? 10.906 11.073 14.403 1.00 89.06 339 ILE A C 1
ATOM 2817 O O . ILE A 1 339 ? 10.892 12.061 13.669 1.00 89.06 339 ILE A O 1
ATOM 2821 N N . MET A 1 340 ? 9.799 10.399 14.706 1.00 88.75 340 MET A N 1
ATOM 2822 C CA . MET A 1 340 ? 8.490 10.749 14.175 1.00 88.75 340 MET A CA 1
ATOM 2823 C C . MET A 1 340 ? 8.053 12.152 14.567 1.00 88.75 340 MET A C 1
ATOM 2825 O O . MET A 1 340 ? 7.476 12.847 13.739 1.00 88.75 340 MET A O 1
ATOM 2829 N N . HIS A 1 341 ? 8.320 12.587 15.796 1.00 90.12 341 HIS A N 1
ATOM 2830 C CA . HIS A 1 341 ? 8.001 13.936 16.242 1.00 90.12 341 HIS A CA 1
ATOM 2831 C C . HIS A 1 341 ? 8.792 14.993 15.463 1.00 90.12 341 HIS A C 1
ATOM 2833 O O . HIS A 1 341 ? 8.204 15.976 15.015 1.00 90.12 341 HIS A O 1
ATOM 2839 N N . ILE A 1 342 ? 10.086 14.768 15.221 1.00 90.50 342 ILE A N 1
ATOM 2840 C CA . ILE A 1 342 ? 10.917 15.651 14.389 1.00 90.50 342 ILE A CA 1
ATOM 2841 C C . ILE A 1 342 ? 10.363 15.705 12.961 1.00 90.50 342 ILE A C 1
ATOM 2843 O O . ILE A 1 342 ? 10.065 16.789 12.460 1.00 90.50 342 ILE A O 1
ATOM 2847 N N . LEU A 1 343 ? 10.143 14.545 12.332 1.00 88.69 343 LEU A N 1
ATOM 2848 C CA . LEU A 1 343 ? 9.598 14.459 10.974 1.00 88.69 343 LEU A CA 1
ATOM 2849 C C . LEU A 1 343 ? 8.209 15.096 10.866 1.00 88.69 343 LEU A C 1
ATOM 2851 O O . LEU A 1 343 ? 7.932 15.806 9.906 1.00 88.69 343 LEU A O 1
ATOM 2855 N N . GLY A 1 344 ? 7.344 14.886 11.858 1.00 88.44 344 GLY A N 1
ATOM 2856 C CA . GLY A 1 344 ? 6.009 15.474 11.908 1.00 88.44 344 GLY A CA 1
ATOM 2857 C C . GLY A 1 344 ? 6.046 16.996 12.026 1.00 88.44 344 GLY A C 1
ATOM 2858 O O . GLY A 1 344 ? 5.270 17.675 11.359 1.00 88.44 344 GLY A O 1
ATOM 2859 N N . ASN A 1 345 ? 6.965 17.552 12.820 1.00 89.00 345 ASN A N 1
ATOM 2860 C CA . ASN A 1 345 ? 7.142 19.003 12.912 1.00 89.00 345 ASN A CA 1
ATOM 2861 C C . ASN A 1 345 ? 7.702 19.598 11.614 1.00 89.00 345 ASN A C 1
ATOM 2863 O O . ASN A 1 345 ? 7.229 20.649 11.192 1.00 89.00 345 ASN A O 1
ATOM 2867 N N . LEU A 1 346 ? 8.634 18.913 10.943 1.00 90.56 346 LEU A N 1
ATOM 2868 C CA . LEU A 1 346 ? 9.119 19.324 9.621 1.00 90.56 346 LEU A CA 1
ATOM 2869 C C . LEU A 1 346 ? 8.006 19.262 8.567 1.00 90.56 346 LEU A C 1
ATOM 2871 O O . LEU A 1 346 ? 7.832 20.201 7.795 1.00 90.56 346 LEU A O 1
ATOM 2875 N N . ALA A 1 347 ? 7.201 18.197 8.569 1.00 88.38 347 ALA A N 1
ATOM 2876 C CA . ALA A 1 347 ? 6.073 18.050 7.655 1.00 88.38 347 ALA A CA 1
ATOM 2877 C C . ALA A 1 347 ? 5.053 19.187 7.823 1.00 88.38 347 ALA A C 1
ATOM 2879 O O . ALA A 1 347 ? 4.588 19.733 6.825 1.00 88.38 347 ALA A O 1
ATOM 2880 N N . LYS A 1 348 ? 4.770 19.615 9.062 1.00 88.19 348 LYS A N 1
ATOM 2881 C CA . LYS A 1 348 ? 3.850 20.732 9.354 1.00 88.19 348 LYS A CA 1
ATOM 2882 C C . LYS A 1 348 ? 4.269 22.071 8.735 1.00 88.19 348 LYS A C 1
ATOM 2884 O O . LYS A 1 348 ? 3.413 22.934 8.568 1.00 88.19 348 LYS A O 1
ATOM 2889 N N . ILE A 1 349 ? 5.544 22.246 8.372 1.00 90.06 349 ILE A N 1
ATOM 2890 C CA . ILE A 1 349 ? 6.030 23.454 7.681 1.00 90.06 349 ILE A CA 1
ATOM 2891 C C . ILE A 1 349 ? 5.459 23.533 6.258 1.00 90.06 349 ILE A C 1
ATOM 2893 O O . ILE A 1 349 ? 5.165 24.621 5.771 1.00 90.06 349 ILE A O 1
ATOM 2897 N N . VAL A 1 350 ? 5.284 22.385 5.595 1.00 90.38 350 VAL A N 1
ATOM 2898 C CA . VAL A 1 350 ? 4.898 22.307 4.175 1.00 90.38 350 VAL A CA 1
ATOM 2899 C C . VAL A 1 350 ? 3.491 21.752 3.951 1.00 90.38 350 VAL A C 1
ATOM 2901 O O . VAL A 1 350 ? 2.889 22.004 2.910 1.00 90.38 350 VAL A O 1
ATOM 2904 N N . MET A 1 351 ? 2.939 21.008 4.913 1.00 89.38 351 MET A N 1
ATOM 2905 C CA . MET A 1 351 ? 1.607 20.417 4.823 1.00 89.38 351 MET A CA 1
ATOM 2906 C C . MET A 1 351 ? 0.846 20.484 6.145 1.00 89.38 351 MET A C 1
ATOM 2908 O O . MET A 1 351 ? 1.349 20.107 7.197 1.00 89.38 351 MET A O 1
ATOM 2912 N N . LYS A 1 352 ? -0.424 20.898 6.082 1.00 87.19 352 LYS A N 1
ATOM 2913 C CA . LYS A 1 352 ? -1.333 20.835 7.239 1.00 87.19 352 LYS A CA 1
ATOM 2914 C C . LYS A 1 352 ? -1.829 19.411 7.488 1.00 87.19 352 LYS A C 1
ATOM 2916 O O . LYS A 1 352 ? -1.816 18.920 8.615 1.00 87.19 352 LYS A O 1
ATOM 2921 N N . TRP A 1 353 ? -2.228 18.740 6.410 1.00 91.25 353 TRP A N 1
ATOM 2922 C CA . TRP A 1 353 ? -2.851 17.422 6.429 1.00 91.25 353 TRP A CA 1
ATOM 2923 C C . TRP A 1 353 ? -2.246 16.546 5.344 1.00 91.25 353 TRP A C 1
ATOM 2925 O O . TRP A 1 353 ? -1.958 17.018 4.241 1.00 91.25 353 TRP A O 1
ATOM 2935 N N . TYR A 1 354 ? -2.139 15.256 5.628 1.00 89.25 354 TYR A N 1
ATOM 2936 C CA . TYR A 1 354 ? -1.733 14.263 4.650 1.00 89.25 354 TYR A CA 1
ATOM 2937 C C . TYR A 1 354 ? -2.971 13.514 4.143 1.00 89.25 354 TYR A C 1
ATOM 2939 O O . TYR A 1 354 ? -3.681 12.850 4.898 1.00 89.25 354 TYR A O 1
ATOM 2947 N N . ARG A 1 355 ? -3.264 13.655 2.848 1.00 91.00 355 ARG A N 1
ATOM 2948 C CA . ARG A 1 355 ? -4.393 12.985 2.188 1.00 91.00 355 ARG A CA 1
ATOM 2949 C C . ARG A 1 355 ? -3.960 11.588 1.756 1.00 91.00 355 ARG A C 1
ATOM 2951 O O . ARG A 1 355 ? -2.970 11.476 1.040 1.00 91.00 355 ARG A O 1
ATOM 2958 N N . CYS A 1 356 ? -4.698 10.556 2.148 1.00 90.44 356 CYS A N 1
ATOM 2959 C CA . CYS A 1 356 ? -4.547 9.207 1.603 1.00 90.44 356 CYS A CA 1
ATOM 2960 C C . CYS A 1 356 ? -5.378 9.065 0.319 1.00 90.44 356 CYS A C 1
ATOM 2962 O O . CYS A 1 356 ? -5.986 10.028 -0.166 1.00 90.44 356 CYS A O 1
ATOM 2964 N N . SER A 1 357 ? -5.415 7.855 -0.226 1.00 90.12 357 SER A N 1
ATOM 2965 C CA . SER A 1 357 ? -6.154 7.557 -1.445 1.00 90.12 357 SER A CA 1
ATOM 2966 C C . SER A 1 357 ? -7.662 7.738 -1.328 1.00 90.12 357 SER A C 1
ATOM 2968 O O . SER A 1 357 ? -8.253 7.569 -0.256 1.00 90.12 357 SER A O 1
ATOM 2970 N N . ARG A 1 358 ? -8.287 8.062 -2.464 1.00 93.06 358 ARG A N 1
ATOM 2971 C CA . ARG A 1 358 ? -9.750 8.054 -2.612 1.00 93.06 358 ARG A CA 1
ATOM 2972 C C . ARG A 1 358 ? -10.239 6.625 -2.805 1.00 93.06 358 ARG A C 1
ATOM 2974 O O . ARG A 1 358 ? -9.554 5.813 -3.420 1.00 93.06 358 ARG A O 1
ATOM 2981 N N . PHE A 1 359 ? -11.446 6.345 -2.338 1.00 93.69 359 PHE A N 1
ATOM 2982 C CA . PHE A 1 359 ? -12.151 5.098 -2.612 1.00 93.69 359 PHE A CA 1
ATOM 2983 C C . PHE A 1 359 ? -13.651 5.360 -2.763 1.00 93.69 359 PHE A C 1
ATOM 2985 O O . PHE A 1 359 ? -14.188 6.330 -2.227 1.00 93.69 359 PHE A O 1
ATOM 2992 N N . LEU A 1 360 ? -14.311 4.514 -3.546 1.00 94.19 360 LEU A N 1
ATOM 2993 C CA . LEU A 1 360 ? -15.736 4.606 -3.838 1.00 94.19 360 LEU A CA 1
ATOM 2994 C C . LEU A 1 360 ? -16.506 3.690 -2.885 1.00 94.19 360 LEU A C 1
ATOM 2996 O O . LEU A 1 360 ? -16.105 2.550 -2.643 1.00 94.19 360 LEU A O 1
ATOM 3000 N N . VAL A 1 361 ? -17.609 4.208 -2.357 1.00 95.31 361 VAL A N 1
ATOM 3001 C CA . VAL A 1 361 ? -18.471 3.553 -1.379 1.00 95.31 361 VAL A CA 1
ATOM 3002 C C . VAL A 1 361 ? -19.877 3.474 -1.955 1.00 95.31 361 VAL A C 1
ATOM 3004 O O . VAL A 1 361 ? -20.458 4.488 -2.344 1.00 95.31 361 VAL A O 1
ATOM 3007 N N . ASN A 1 362 ? -20.422 2.262 -2.005 1.00 94.12 362 ASN A N 1
ATOM 3008 C CA . ASN A 1 362 ? -21.755 1.961 -2.518 1.00 94.12 362 ASN A CA 1
ATOM 3009 C C . ASN A 1 362 ? -22.022 2.535 -3.925 1.00 94.12 362 ASN A C 1
ATOM 3011 O O . ASN A 1 362 ? -23.115 3.011 -4.206 1.00 94.12 362 ASN A O 1
ATOM 3015 N N . ASP A 1 363 ? -20.999 2.544 -4.785 1.00 91.12 363 ASP A N 1
ATOM 3016 C CA . ASP A 1 363 ? -21.046 3.065 -6.161 1.00 91.12 363 ASP A CA 1
ATOM 3017 C C . ASP A 1 363 ? -21.480 4.533 -6.345 1.00 91.12 363 ASP A C 1
ATOM 3019 O O . ASP A 1 363 ? -21.613 5.001 -7.475 1.00 91.12 363 ASP A O 1
ATOM 3023 N N . GLU A 1 364 ? -21.613 5.286 -5.253 1.00 91.31 364 GLU A N 1
ATOM 3024 C CA . GLU A 1 364 ? -22.148 6.652 -5.253 1.00 91.31 364 GLU A CA 1
ATOM 3025 C C . GLU A 1 364 ? -21.220 7.627 -4.522 1.00 91.31 364 GLU A C 1
ATOM 3027 O O . GLU A 1 364 ? -20.892 8.691 -5.049 1.00 91.31 364 GLU A O 1
ATOM 3032 N N . LEU A 1 365 ? -20.781 7.261 -3.314 1.00 96.06 365 LEU A N 1
ATOM 3033 C CA . LEU A 1 365 ? -20.079 8.167 -2.410 1.00 96.06 365 LEU A CA 1
ATOM 3034 C C . LEU A 1 365 ? -18.566 8.050 -2.569 1.00 96.06 365 LEU A C 1
ATOM 3036 O O . LEU A 1 365 ? -18.010 6.952 -2.577 1.00 96.06 365 LEU A O 1
ATOM 3040 N N . VAL A 1 366 ? -17.873 9.182 -2.600 1.00 96.50 366 VAL A N 1
ATOM 3041 C CA . VAL A 1 366 ? -16.412 9.225 -2.566 1.00 96.50 366 VAL A CA 1
ATOM 3042 C C . VAL A 1 366 ? -15.940 9.455 -1.140 1.00 96.50 366 VAL A C 1
ATOM 3044 O O . VAL A 1 366 ? -16.228 10.484 -0.529 1.00 96.50 366 VAL A O 1
ATOM 3047 N N . ALA A 1 367 ? -15.145 8.521 -0.636 1.00 96.50 367 ALA A N 1
ATOM 3048 C CA . ALA A 1 367 ? -14.528 8.594 0.674 1.00 96.50 367 ALA A CA 1
ATOM 3049 C C . ALA A 1 367 ? -13.004 8.721 0.576 1.00 96.50 367 ALA A C 1
ATOM 3051 O O . ALA A 1 367 ? -12.379 8.338 -0.419 1.00 96.50 367 ALA A O 1
ATOM 3052 N N . ARG A 1 368 ? -12.396 9.276 1.627 1.00 94.69 368 ARG A N 1
ATOM 3053 C CA . ARG A 1 368 ? -10.940 9.389 1.763 1.00 94.69 368 ARG A CA 1
ATOM 3054 C C . ARG A 1 368 ? -10.528 9.394 3.233 1.00 94.69 368 ARG A C 1
ATOM 3056 O O . ARG A 1 368 ? -11.229 9.942 4.083 1.00 94.69 368 ARG A O 1
ATOM 3063 N N . ILE A 1 369 ? -9.347 8.850 3.521 1.00 93.94 369 ILE A N 1
ATOM 3064 C CA . ILE A 1 369 ? -8.676 9.046 4.812 1.00 93.94 369 ILE A CA 1
ATOM 3065 C C . ILE A 1 369 ? -7.808 10.310 4.734 1.00 93.94 369 ILE A C 1
ATOM 3067 O O . ILE A 1 369 ? -6.999 10.457 3.815 1.00 93.94 369 ILE A O 1
ATOM 3071 N N . ILE A 1 370 ? -7.949 11.226 5.690 1.00 94.50 370 ILE A N 1
ATOM 3072 C CA . ILE A 1 370 ? -7.059 12.387 5.833 1.00 94.50 370 ILE A CA 1
ATOM 3073 C C . ILE A 1 370 ? -6.407 12.321 7.205 1.00 94.50 370 ILE A C 1
ATOM 3075 O O . ILE A 1 370 ? -7.086 12.372 8.227 1.00 94.50 370 ILE A O 1
ATOM 3079 N N . CYS A 1 371 ? -5.085 12.207 7.230 1.00 92.25 371 CYS A N 1
ATOM 3080 C CA . CYS A 1 371 ? -4.322 12.135 8.462 1.00 92.25 371 CYS A CA 1
ATOM 3081 C C . CYS A 1 371 ? -3.879 13.524 8.910 1.00 92.25 371 CYS A C 1
ATOM 3083 O O . CYS A 1 371 ? -3.346 14.314 8.124 1.00 92.25 371 CYS A O 1
ATOM 3085 N N . THR A 1 372 ? -4.040 13.795 10.202 1.00 91.25 372 THR A N 1
ATOM 3086 C CA . THR A 1 372 ? -3.364 14.927 10.833 1.00 91.25 372 THR A CA 1
ATOM 3087 C C . THR A 1 372 ? -1.859 14.664 10.876 1.00 91.25 372 THR A C 1
ATOM 3089 O O . THR A 1 372 ? -1.415 13.518 10.989 1.00 91.25 372 THR A O 1
ATOM 3092 N N . CYS A 1 373 ? -1.048 15.722 10.835 1.00 89.44 373 CYS A N 1
ATOM 3093 C CA . CYS A 1 373 ? 0.404 15.604 11.010 1.00 89.44 373 CYS A CA 1
ATOM 3094 C C . CYS A 1 373 ? 0.806 15.400 12.488 1.00 89.44 373 CYS A C 1
ATOM 3096 O O . CYS A 1 373 ? 1.949 15.654 12.870 1.00 89.44 373 CYS A O 1
ATOM 3098 N N . ARG A 1 374 ? -0.139 14.995 13.350 1.00 89.31 374 ARG A N 1
ATOM 3099 C CA . ARG A 1 374 ? 0.099 14.700 14.765 1.00 89.31 374 ARG A CA 1
ATOM 3100 C C . ARG A 1 374 ? 0.731 13.324 14.915 1.00 89.31 374 ARG A C 1
ATOM 3102 O O . ARG A 1 374 ? 0.387 12.378 14.205 1.00 89.31 374 ARG A O 1
ATOM 3109 N N . THR A 1 375 ? 1.675 13.229 15.841 1.00 88.81 375 THR A N 1
ATOM 3110 C CA . THR A 1 375 ? 2.507 12.037 16.035 1.00 88.81 375 THR A CA 1
ATOM 3111 C C . THR A 1 375 ? 2.171 11.365 17.364 1.00 88.81 375 THR A C 1
ATOM 3113 O O . THR A 1 375 ? 1.537 11.996 18.213 1.00 88.81 375 THR A O 1
ATOM 3116 N N . PRO A 1 376 ? 2.594 10.109 17.607 1.00 87.31 376 PRO A N 1
ATOM 3117 C CA . PRO A 1 376 ? 2.363 9.446 18.895 1.00 87.31 376 PRO A CA 1
ATOM 3118 C C . PRO A 1 376 ? 2.799 10.277 20.117 1.00 87.31 376 PRO A C 1
ATOM 3120 O O . PRO A 1 376 ? 2.156 10.216 21.164 1.00 87.31 376 PRO A O 1
ATOM 3123 N N . TRP A 1 377 ? 3.828 11.120 19.963 1.00 89.00 377 TRP A N 1
ATOM 3124 C CA . TRP A 1 377 ? 4.278 12.066 20.988 1.00 89.00 377 TRP A CA 1
ATOM 3125 C C . TRP A 1 377 ? 3.200 13.088 21.382 1.00 89.00 377 TRP A C 1
ATOM 3127 O O . TRP A 1 377 ? 3.015 13.372 22.564 1.00 89.00 377 TRP A O 1
ATOM 3137 N N . ASP A 1 378 ? 2.448 13.616 20.411 1.00 90.75 378 ASP A N 1
ATOM 3138 C CA . ASP A 1 378 ? 1.355 14.561 20.664 1.00 90.75 378 ASP A CA 1
ATOM 3139 C C . ASP A 1 378 ? 0.229 13.906 21.481 1.00 90.75 378 ASP A C 1
ATOM 3141 O O . ASP A 1 378 ? -0.259 14.490 22.447 1.00 90.75 378 ASP A O 1
ATOM 3145 N N . PHE A 1 379 ? -0.146 12.666 21.147 1.00 90.19 379 PHE A N 1
ATOM 3146 C CA . PHE A 1 379 ? -1.188 11.919 21.865 1.00 90.19 379 PHE A CA 1
ATOM 3147 C C . PHE A 1 379 ? -0.774 11.544 23.297 1.00 90.19 379 PHE A C 1
ATOM 3149 O O . PHE A 1 379 ? -1.632 11.424 24.177 1.00 90.19 379 PHE A O 1
ATOM 3156 N N . GLY A 1 380 ? 0.531 11.411 23.551 1.00 88.88 380 GLY A N 1
ATOM 3157 C CA . GLY A 1 380 ? 1.098 11.240 24.890 1.00 88.88 380 GLY A CA 1
ATOM 3158 C C . GLY A 1 380 ? 1.174 12.527 25.722 1.00 88.88 380 GLY A C 1
ATOM 3159 O O . GLY A 1 380 ? 1.487 12.452 26.908 1.00 88.88 380 GLY A O 1
ATOM 3160 N N . SER A 1 381 ? 0.883 13.697 25.139 1.00 91.12 381 SER A N 1
ATOM 3161 C CA . SER A 1 381 ? 1.027 15.006 25.784 1.00 91.12 381 SER A CA 1
ATOM 3162 C C . SER A 1 381 ? -0.331 15.692 25.991 1.00 91.12 381 SER A C 1
ATOM 3164 O O . SER A 1 381 ? -0.853 16.317 25.065 1.00 91.12 381 SER A O 1
ATOM 3166 N N . PRO A 1 382 ? -0.902 15.681 27.214 1.00 94.00 382 PRO A N 1
ATOM 3167 C CA . PRO A 1 382 ? -2.189 16.328 27.495 1.00 94.00 382 PRO A CA 1
ATOM 3168 C C . PRO A 1 382 ? -2.242 17.820 27.143 1.00 94.00 382 PRO A C 1
ATOM 3170 O O . PRO A 1 382 ? -3.293 18.340 26.776 1.00 94.00 382 PRO A O 1
ATOM 3173 N N . LYS A 1 383 ? -1.097 18.516 27.193 1.00 94.94 383 LYS A N 1
ATOM 3174 C CA . LYS A 1 383 ? -0.984 19.931 26.798 1.00 94.94 383 LYS A CA 1
ATOM 3175 C C . LYS A 1 383 ? -1.327 20.155 25.319 1.00 94.94 383 LYS A C 1
ATOM 3177 O O . LYS A 1 383 ? -1.781 21.237 24.958 1.00 94.94 383 LYS A O 1
ATOM 3182 N N . SER A 1 384 ? -1.139 19.142 24.473 1.00 92.75 384 SER A N 1
ATOM 3183 C CA . SER A 1 384 ? -1.421 19.209 23.037 1.00 92.75 384 SER A CA 1
ATOM 3184 C C . SER A 1 384 ? -2.902 19.003 22.702 1.00 92.75 3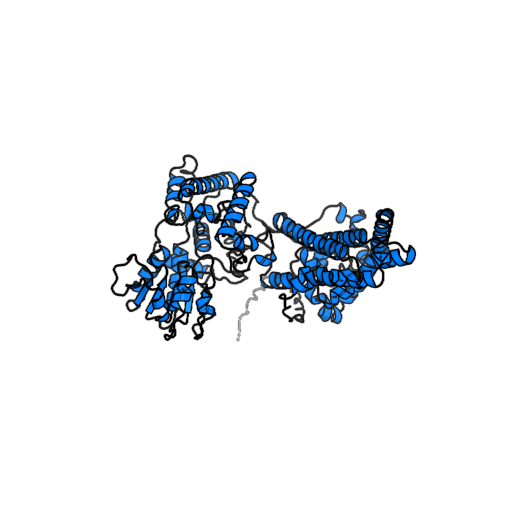84 SER A C 1
ATOM 3186 O O . SER A 1 384 ? -3.329 19.391 21.616 1.00 92.75 384 SER A O 1
ATOM 3188 N N . TYR A 1 385 ? -3.711 18.445 23.610 1.00 95.69 385 TYR A N 1
ATOM 3189 C CA . TYR A 1 385 ? -5.078 17.989 23.310 1.00 95.69 385 TYR A CA 1
ATOM 3190 C C . TYR A 1 385 ? -6.000 19.103 22.806 1.00 95.69 385 TYR A C 1
ATOM 3192 O O . TYR A 1 385 ? -6.737 18.910 21.839 1.00 95.69 385 TYR A O 1
ATOM 3200 N N . GLY A 1 386 ? -5.916 20.299 23.396 1.00 96.00 386 GLY A N 1
ATOM 3201 C CA . GLY A 1 386 ? -6.691 21.453 22.937 1.00 96.00 386 GLY A CA 1
ATOM 3202 C C . GLY A 1 386 ? -6.342 21.872 21.505 1.00 96.00 386 GLY A C 1
ATOM 3203 O O . GLY A 1 386 ? -7.238 22.147 20.710 1.00 96.00 386 GLY A O 1
ATOM 3204 N N . ALA A 1 387 ? -5.052 21.878 21.155 1.00 94.81 387 ALA A N 1
ATOM 3205 C CA . ALA A 1 387 ? -4.598 22.203 19.803 1.00 94.81 387 ALA A CA 1
ATOM 3206 C C . ALA A 1 387 ? -5.005 21.122 18.791 1.00 94.81 387 ALA A C 1
ATOM 3208 O O . ALA A 1 387 ? -5.456 21.446 17.699 1.00 94.81 387 ALA A O 1
ATOM 3209 N N . MET A 1 388 ? -4.924 19.847 19.175 1.00 94.94 388 MET A N 1
ATOM 3210 C CA . MET A 1 388 ? -5.328 18.720 18.328 1.00 94.94 388 MET A CA 1
ATOM 3211 C C . MET A 1 388 ? -6.825 18.744 18.004 1.00 94.94 388 MET A C 1
ATOM 3213 O O . MET A 1 388 ? -7.206 18.563 16.852 1.00 94.94 388 MET A O 1
ATOM 3217 N N . ASN A 1 389 ? -7.684 19.014 18.992 1.00 97.31 389 ASN A N 1
ATOM 3218 C CA . ASN A 1 389 ? -9.124 19.127 18.751 1.00 97.31 389 ASN A CA 1
ATOM 3219 C C . ASN A 1 389 ? -9.462 20.330 17.855 1.00 97.31 389 ASN A C 1
ATOM 3221 O O . ASN A 1 389 ? -10.308 20.206 16.972 1.00 97.31 389 ASN A O 1
ATOM 3225 N N . LYS A 1 390 ? -8.774 21.470 18.027 1.00 97.00 390 LYS A N 1
ATOM 3226 C CA . LYS A 1 390 ? -8.913 22.629 17.125 1.00 97.00 390 LYS A CA 1
ATOM 3227 C C . LYS A 1 390 ? -8.509 22.283 15.695 1.00 97.00 390 LYS A C 1
ATOM 3229 O O . LYS A 1 390 ? -9.267 22.568 14.779 1.00 97.00 390 LYS A O 1
ATOM 3234 N N . GLU A 1 391 ? -7.380 21.602 15.516 1.00 95.81 391 GLU A N 1
ATOM 3235 C CA . GLU A 1 391 ? -6.922 21.131 14.207 1.00 95.81 391 GLU A CA 1
ATOM 3236 C C . GLU A 1 391 ? -7.938 20.199 13.532 1.00 95.81 391 GLU A C 1
ATOM 3238 O O . GLU A 1 391 ? -8.228 20.361 12.352 1.00 95.81 391 GLU A O 1
ATOM 3243 N N . ILE A 1 392 ? -8.541 19.261 14.268 1.00 97.62 392 ILE A N 1
ATOM 3244 C CA . ILE A 1 392 ? -9.601 18.398 13.719 1.00 97.62 392 ILE A CA 1
ATOM 3245 C C . ILE A 1 392 ? -10.782 19.241 13.204 1.00 97.62 392 ILE A C 1
ATOM 3247 O O . ILE A 1 392 ? -11.282 18.994 12.107 1.00 97.62 392 ILE A O 1
ATOM 3251 N N . VAL A 1 393 ? -11.216 20.256 13.959 1.00 98.31 393 VAL A N 1
ATOM 3252 C CA . VAL A 1 393 ? -12.312 21.155 13.550 1.00 98.31 393 VAL A CA 1
ATOM 3253 C C . VAL A 1 393 ? -11.914 22.044 12.365 1.00 98.31 393 VAL A C 1
ATOM 3255 O O . VAL A 1 393 ? -12.733 22.291 11.478 1.00 98.31 393 VAL A O 1
ATOM 3258 N N . GLU A 1 394 ? -10.658 22.487 12.296 1.00 97.88 394 GLU A N 1
ATOM 3259 C CA . GLU A 1 394 ? -10.115 23.206 11.139 1.00 97.88 394 GLU A CA 1
ATOM 3260 C C . GLU A 1 394 ? -10.105 22.334 9.880 1.00 97.88 394 GLU A C 1
ATOM 3262 O O . GLU A 1 394 ? -10.558 22.789 8.832 1.00 97.88 394 GLU A O 1
ATOM 3267 N N . LEU A 1 395 ? -9.688 21.067 9.982 1.00 97.81 395 LEU A N 1
ATOM 3268 C CA . LEU A 1 395 ? -9.760 20.107 8.878 1.00 97.81 395 LEU A CA 1
ATOM 3269 C C . LEU A 1 395 ? -11.205 19.946 8.392 1.00 97.81 395 LEU A C 1
ATOM 3271 O O . LEU A 1 395 ? -11.454 20.028 7.190 1.00 97.81 395 LEU A O 1
ATOM 3275 N N . ILE A 1 396 ? -12.164 19.765 9.307 1.00 98.50 396 ILE A N 1
ATOM 3276 C CA . ILE A 1 396 ? -13.599 19.678 8.981 1.00 98.50 396 ILE A CA 1
ATOM 3277 C C . ILE A 1 396 ? -14.053 20.920 8.201 1.00 98.50 396 ILE A C 1
ATOM 3279 O O . ILE A 1 396 ? -14.716 20.810 7.168 1.00 98.50 396 ILE A O 1
ATOM 3283 N N . LYS A 1 397 ? -13.655 22.109 8.666 1.00 98.38 397 LYS A N 1
ATOM 3284 C CA . LYS A 1 397 ? -13.967 23.388 8.021 1.00 98.38 397 LYS A CA 1
ATOM 3285 C C . LYS A 1 397 ? -13.360 23.512 6.629 1.00 98.38 397 LYS A C 1
ATOM 3287 O O . LYS A 1 397 ? -14.065 23.937 5.713 1.00 98.38 397 LYS A O 1
ATOM 3292 N N . ASP A 1 398 ? -12.103 23.125 6.457 1.00 97.44 398 ASP A N 1
ATOM 3293 C CA . ASP A 1 398 ? -11.428 23.143 5.160 1.00 97.44 398 ASP A CA 1
ATOM 3294 C C . ASP A 1 398 ? -12.095 22.168 4.182 1.00 97.44 398 ASP A C 1
ATOM 3296 O O . ASP A 1 398 ? -12.393 22.546 3.053 1.00 97.44 398 ASP A O 1
ATOM 3300 N N . GLN A 1 399 ? -12.430 20.948 4.616 1.00 97.62 399 GLN A N 1
ATOM 3301 C CA . GLN A 1 399 ? -13.093 19.964 3.750 1.00 97.62 399 GLN A CA 1
ATOM 3302 C C . GLN A 1 399 ? -14.517 20.375 3.360 1.00 97.62 399 GLN A C 1
ATOM 3304 O O . GLN A 1 399 ? -14.912 20.189 2.207 1.00 97.62 399 GLN A O 1
ATOM 3309 N N . TYR A 1 400 ? -15.268 21.016 4.260 1.00 98.06 400 TYR A N 1
ATOM 3310 C CA . TYR A 1 400 ? -16.557 21.600 3.893 1.00 98.06 400 TYR A CA 1
ATOM 3311 C C . TYR A 1 400 ? -16.400 22.719 2.849 1.00 98.06 400 TYR A C 1
ATOM 3313 O O . TYR A 1 400 ? -17.154 22.766 1.882 1.00 98.06 400 TYR A O 1
ATOM 3321 N N . LYS A 1 401 ? -15.410 23.609 2.998 1.00 97.19 401 LYS A N 1
ATOM 3322 C CA . LYS A 1 401 ? -15.162 24.693 2.028 1.00 97.19 401 LYS A CA 1
ATOM 3323 C C . LYS A 1 401 ? -14.685 24.180 0.668 1.00 97.19 401 LYS A C 1
ATOM 3325 O O . LYS A 1 401 ? -15.100 24.712 -0.356 1.00 97.19 401 LYS A O 1
ATOM 3330 N N . GLU A 1 402 ? -13.800 23.185 0.657 1.00 95.62 402 GLU A N 1
ATOM 3331 C CA . GLU A 1 402 ? -13.199 22.642 -0.566 1.00 95.62 402 GLU A CA 1
ATOM 3332 C C . GLU A 1 402 ? -14.172 21.751 -1.351 1.00 95.62 402 GLU A C 1
ATOM 3334 O O . GLU A 1 402 ? -14.246 21.855 -2.579 1.00 95.62 402 GLU A O 1
ATOM 3339 N N . CYS A 1 403 ? -14.889 20.870 -0.645 1.00 96.62 403 CYS A N 1
ATOM 3340 C CA . CYS A 1 403 ? -15.630 19.751 -1.237 1.00 96.62 403 CYS A CA 1
ATOM 3341 C C . CYS A 1 403 ? -17.109 19.690 -0.817 1.00 96.62 403 CYS A C 1
ATOM 3343 O O . CYS A 1 403 ? -17.852 18.860 -1.333 1.00 96.62 403 CYS A O 1
ATOM 3345 N N . GLY A 1 404 ? -17.554 20.518 0.133 1.00 97.00 404 GLY A N 1
ATOM 3346 C CA . GLY A 1 404 ? -18.899 20.415 0.712 1.00 97.00 404 GLY A CA 1
ATOM 3347 C C . GLY A 1 404 ? -19.087 19.218 1.650 1.00 97.00 404 GLY A C 1
ATOM 3348 O O . GLY A 1 404 ? -20.225 18.883 1.975 1.00 97.00 404 GLY A O 1
ATOM 3349 N N . THR A 1 405 ? -18.004 18.566 2.092 1.00 98.19 405 THR A N 1
ATOM 3350 C CA . THR A 1 405 ? -18.056 17.361 2.933 1.00 98.19 405 THR A CA 1
ATOM 3351 C C . THR A 1 405 ? -18.789 17.627 4.246 1.00 98.19 405 THR A C 1
ATOM 3353 O O . THR A 1 405 ? -18.409 18.519 5.006 1.00 98.19 405 THR A O 1
ATOM 3356 N N . ARG A 1 406 ? -19.811 16.818 4.547 1.00 98.00 406 ARG A N 1
ATOM 3357 C CA . ARG A 1 406 ? -20.605 16.924 5.784 1.00 98.00 406 ARG A CA 1
ATOM 3358 C C . ARG A 1 406 ? -20.352 15.801 6.788 1.00 98.00 406 ARG A C 1
ATOM 3360 O O . ARG A 1 406 ? -20.651 15.983 7.967 1.00 98.00 406 ARG A O 1
ATOM 3367 N N . TYR A 1 407 ? -19.818 14.663 6.352 1.00 98.62 407 TYR A N 1
ATOM 3368 C CA . TYR A 1 407 ? -19.712 13.458 7.173 1.00 98.62 407 TYR A CA 1
ATOM 3369 C C . TYR A 1 407 ? -18.256 13.122 7.503 1.00 98.62 407 TYR A C 1
ATOM 3371 O O . TYR A 1 407 ? -17.424 12.976 6.605 1.00 98.62 407 TYR A O 1
ATOM 3379 N N . PHE A 1 408 ? -17.958 12.981 8.798 1.00 98.56 408 PHE A N 1
ATOM 3380 C CA . PHE A 1 408 ? -16.603 12.767 9.299 1.00 98.56 408 PHE A CA 1
ATOM 3381 C C . PHE A 1 408 ? -16.544 11.621 10.310 1.00 98.56 408 PHE A C 1
ATOM 3383 O O . PHE A 1 408 ? -17.311 11.576 11.270 1.00 98.56 408 PHE A O 1
ATOM 3390 N N . GLY A 1 409 ? -15.596 10.707 10.113 1.00 98.06 409 GLY A N 1
ATOM 3391 C CA . GLY A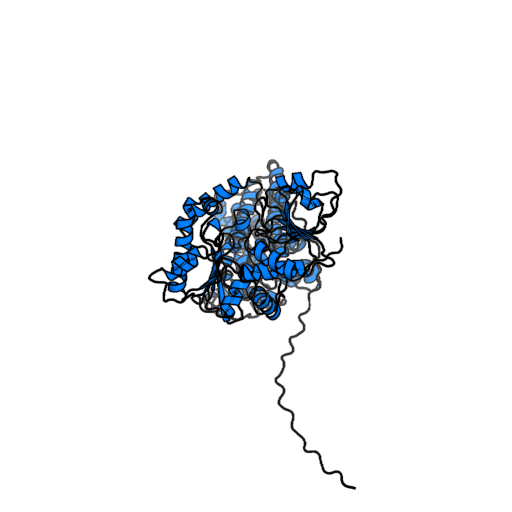 1 409 ? -15.243 9.672 11.083 1.00 98.06 409 GLY A CA 1
ATOM 3392 C C . GLY A 1 409 ? -13.943 10.009 11.814 1.00 98.06 409 GLY A C 1
ATOM 3393 O O . GLY A 1 409 ? -13.028 10.560 11.206 1.00 98.06 409 GLY A O 1
ATOM 3394 N N . LEU A 1 410 ? -13.825 9.667 13.096 1.00 96.88 410 LEU A N 1
ATOM 3395 C CA . LEU A 1 410 ? -12.601 9.844 13.885 1.00 96.88 410 LEU A CA 1
ATOM 3396 C C . LEU A 1 410 ? -11.871 8.507 14.069 1.00 96.88 410 LEU A C 1
ATOM 3398 O O . LEU A 1 410 ? -12.375 7.580 14.706 1.00 96.88 410 LEU A O 1
ATOM 3402 N N . GLY A 1 411 ? -10.656 8.412 13.529 1.00 91.12 411 GLY A N 1
ATOM 3403 C CA . GLY A 1 411 ? -9.832 7.208 13.591 1.00 91.12 411 GLY A CA 1
ATOM 3404 C C . GLY A 1 411 ? -9.053 7.059 14.898 1.00 91.12 411 GLY A C 1
ATOM 3405 O O . GLY A 1 411 ? -8.365 7.984 15.320 1.00 91.12 411 GLY A O 1
ATOM 3406 N N . ASN A 1 412 ? -9.132 5.870 15.503 1.00 87.44 412 ASN A N 1
ATOM 3407 C CA . ASN A 1 412 ? -8.340 5.397 16.649 1.00 87.44 412 ASN A CA 1
ATOM 3408 C C . ASN A 1 412 ? -7.967 6.481 17.691 1.00 87.44 412 ASN A C 1
ATOM 3410 O O . ASN A 1 412 ? -8.814 6.865 18.496 1.00 87.44 412 ASN A O 1
ATOM 3414 N N . LEU A 1 413 ? -6.737 7.012 17.692 1.00 90.00 413 LEU A N 1
ATOM 3415 C CA . LEU A 1 413 ? -6.301 7.971 18.716 1.00 90.00 413 LEU A CA 1
ATOM 3416 C C . LEU A 1 413 ? -7.030 9.325 18.641 1.00 90.00 413 LEU A C 1
ATOM 3418 O O . LEU A 1 413 ? -7.165 9.994 19.666 1.00 90.00 413 LEU A O 1
ATOM 3422 N N . ASN A 1 414 ? -7.582 9.702 17.481 1.00 93.56 414 ASN A N 1
ATOM 3423 C CA . ASN A 1 414 ? -8.385 10.924 17.318 1.00 93.56 414 ASN A CA 1
ATOM 3424 C C . ASN A 1 414 ? -9.742 10.862 18.038 1.00 93.56 414 ASN A C 1
ATOM 3426 O O . ASN A 1 414 ? -10.438 11.871 18.096 1.00 93.56 414 ASN A O 1
ATOM 3430 N N . LYS A 1 415 ? -10.123 9.709 18.595 1.00 92.12 415 LYS A N 1
ATOM 3431 C CA . LYS A 1 415 ? -11.322 9.513 19.429 1.00 92.12 415 LYS A CA 1
ATOM 3432 C C . LYS A 1 415 ? -10.984 8.952 20.815 1.00 92.12 415 LYS A C 1
ATOM 3434 O O . LYS A 1 415 ? -11.816 8.335 21.476 1.00 92.12 415 LYS A O 1
ATOM 3439 N N . MET A 1 416 ? -9.747 9.123 21.275 1.00 90.81 416 MET A N 1
ATOM 3440 C CA . MET A 1 416 ? -9.343 8.666 22.602 1.00 90.81 416 MET A CA 1
ATOM 3441 C C . MET A 1 416 ? -10.137 9.397 23.701 1.00 90.81 416 MET A C 1
ATOM 3443 O O . MET A 1 416 ? -10.335 10.613 23.637 1.00 90.81 416 MET A O 1
ATOM 3447 N N . LY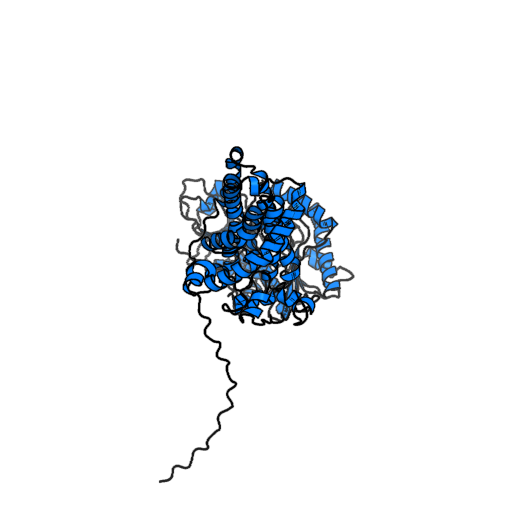S A 1 417 ? -10.551 8.673 24.753 1.00 89.69 417 LYS A N 1
ATOM 3448 C CA . LYS A 1 417 ? -11.351 9.240 25.856 1.00 89.69 417 LYS A CA 1
ATOM 3449 C C . LYS A 1 417 ? -10.660 10.440 26.516 1.00 89.69 417 LYS A C 1
ATOM 3451 O O . LYS A 1 417 ? -11.294 11.464 26.730 1.00 89.69 417 LYS A O 1
ATOM 3456 N N . GLN A 1 418 ? -9.352 10.350 26.752 1.00 91.56 418 GLN A N 1
ATOM 3457 C CA . GLN A 1 418 ? -8.556 11.431 27.343 1.00 91.56 418 GLN A CA 1
ATOM 3458 C C . GLN A 1 418 ? -8.427 12.669 26.440 1.00 91.56 418 GLN A C 1
ATOM 3460 O O . GLN A 1 418 ? -8.228 13.764 26.956 1.00 91.56 418 GLN A O 1
ATOM 3465 N N . LEU A 1 419 ? -8.523 12.506 25.116 1.00 93.38 419 LEU A N 1
ATOM 3466 C CA . LEU A 1 419 ? -8.364 13.597 24.152 1.00 93.38 419 LEU A CA 1
ATOM 3467 C C . LEU A 1 419 ? -9.657 14.406 23.990 1.00 93.38 419 LEU A C 1
ATOM 3469 O O . LEU A 1 419 ? -9.629 15.636 24.014 1.00 93.38 419 LEU A O 1
ATOM 3473 N N . ASN A 1 420 ? -10.782 13.724 23.762 1.00 94.12 420 ASN A N 1
ATOM 3474 C CA . ASN A 1 420 ? -12.051 14.370 23.408 1.00 94.12 420 ASN A CA 1
ATOM 3475 C C . ASN A 1 420 ? -13.295 13.562 23.792 1.00 94.12 420 ASN A C 1
ATOM 3477 O O . ASN A 1 420 ? -14.346 13.713 23.168 1.00 94.12 420 ASN A O 1
ATOM 3481 N N . ASP A 1 421 ? -13.165 12.701 24.801 1.00 93.62 421 ASP A N 1
ATOM 3482 C CA . ASP A 1 421 ? -14.231 11.835 25.297 1.00 93.62 421 ASP A CA 1
ATOM 3483 C C . ASP A 1 421 ? -14.934 11.029 24.188 1.00 93.62 421 ASP A C 1
ATOM 3485 O O . ASP A 1 421 ? -16.154 10.899 24.137 1.00 93.62 421 ASP A O 1
ATOM 3489 N N . GLY A 1 422 ? -14.161 10.452 23.260 1.00 91.94 422 GLY A N 1
ATOM 3490 C CA . GLY A 1 422 ? -14.712 9.722 22.108 1.00 91.94 422 GLY A CA 1
ATOM 3491 C C . GLY A 1 422 ? -15.448 10.621 21.131 1.00 91.94 422 GLY A C 1
ATOM 3492 O O . GLY A 1 422 ? -16.580 10.328 20.761 1.00 91.94 422 GLY A O 1
ATOM 3493 N N . GLY A 1 423 ? -14.821 11.729 20.746 1.00 96.00 423 GLY A N 1
ATOM 3494 C CA . GLY A 1 423 ? -15.338 12.663 19.751 1.00 96.00 423 GLY A CA 1
ATOM 3495 C C . GLY A 1 423 ? -16.379 13.659 20.263 1.00 96.00 423 GLY A C 1
ATOM 3496 O O . GLY A 1 423 ? -16.686 14.602 19.538 1.00 96.00 423 GLY A O 1
ATOM 3497 N N . ALA A 1 424 ? -16.883 13.520 21.494 1.00 96.56 424 ALA A N 1
ATOM 3498 C CA . ALA A 1 424 ? -17.923 14.395 22.037 1.00 96.56 424 ALA A CA 1
ATOM 3499 C C . ALA A 1 424 ? -17.473 15.865 22.101 1.00 96.56 424 ALA A C 1
ATOM 3501 O O . ALA A 1 424 ? -18.230 16.766 21.737 1.00 96.56 424 ALA A O 1
ATOM 3502 N N . VAL A 1 425 ? -16.212 16.117 22.478 1.00 97.44 425 VAL A N 1
ATOM 3503 C CA . VAL A 1 425 ? -15.653 17.482 22.488 1.00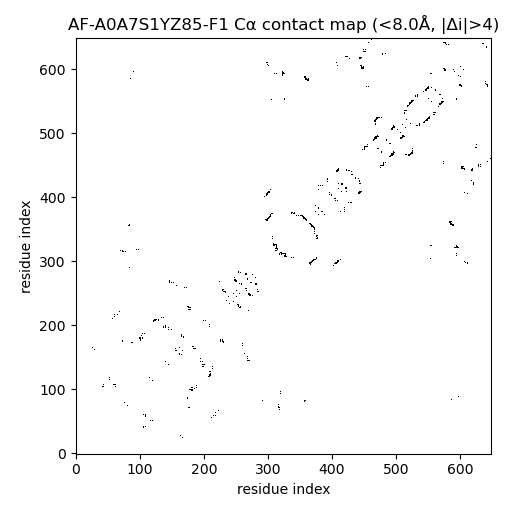 97.44 425 VAL A CA 1
ATOM 3504 C C . VAL A 1 425 ? -15.573 18.057 21.071 1.00 97.44 425 VAL A C 1
ATOM 3506 O O . VAL A 1 425 ? -15.929 19.212 20.869 1.00 97.44 425 VAL A O 1
ATOM 3509 N N . VAL A 1 426 ? -15.171 17.260 20.075 1.00 98.06 426 VAL A N 1
ATOM 3510 C CA . VAL A 1 426 ? -15.113 17.702 18.669 1.00 98.06 426 VAL A CA 1
ATOM 3511 C C . VAL A 1 426 ? -16.515 18.005 18.141 1.00 98.06 426 VAL A C 1
ATOM 3513 O O . VAL A 1 426 ? -16.722 19.061 17.552 1.00 98.06 426 VAL A O 1
ATOM 3516 N N . ALA A 1 427 ? -17.490 17.127 18.390 1.00 97.81 427 ALA A N 1
ATOM 3517 C CA . ALA A 1 427 ? -18.880 17.343 17.990 1.00 97.81 427 ALA A CA 1
ATOM 3518 C C . ALA A 1 427 ? -19.460 18.628 18.605 1.00 97.81 427 ALA A C 1
ATOM 3520 O O . ALA A 1 427 ? -20.111 19.404 17.906 1.00 97.81 427 ALA A O 1
ATOM 3521 N N . LYS A 1 428 ? -19.164 18.892 19.886 1.00 97.94 428 LYS A N 1
ATOM 3522 C CA . LYS A 1 428 ? -19.534 20.141 20.561 1.00 97.94 428 LYS A CA 1
ATOM 3523 C C . LYS A 1 428 ? -18.871 21.357 19.910 1.00 97.94 428 LYS A C 1
ATOM 3525 O O . LYS A 1 428 ? -19.563 22.307 19.566 1.00 97.94 428 LYS A O 1
ATOM 3530 N N . MET A 1 429 ? -17.559 21.307 19.671 1.00 98.31 429 MET A N 1
ATOM 3531 C CA . MET A 1 429 ? -16.832 22.400 19.015 1.00 98.31 429 MET A CA 1
ATOM 3532 C C . MET A 1 429 ? -17.370 22.696 17.610 1.00 98.31 429 MET A C 1
ATOM 3534 O O . MET A 1 429 ? -17.445 23.855 17.225 1.00 98.31 429 MET A O 1
ATOM 3538 N N . VAL A 1 430 ? -17.775 21.674 16.850 1.00 98.25 430 VAL A N 1
ATOM 3539 C CA . VAL A 1 430 ? -18.422 21.844 15.539 1.00 98.25 430 VAL A CA 1
ATOM 3540 C C . VAL A 1 430 ? -19.787 22.526 15.668 1.00 98.25 430 VAL A C 1
ATOM 3542 O O . VAL A 1 430 ? -20.098 23.403 14.866 1.00 98.25 430 VAL A O 1
ATOM 3545 N N . ALA A 1 431 ? -20.592 22.148 16.665 1.00 97.31 431 ALA A N 1
ATOM 3546 C CA . ALA A 1 431 ? -21.906 22.747 16.909 1.00 97.31 431 ALA A CA 1
ATOM 3547 C C . ALA A 1 431 ? -21.821 24.209 17.387 1.00 97.31 431 ALA A C 1
ATOM 3549 O O . ALA A 1 431 ? -22.711 25.005 17.099 1.00 97.31 431 ALA A O 1
ATOM 3550 N N . GLU A 1 432 ? -20.753 24.564 18.101 1.00 97.62 432 GLU A N 1
ATOM 3551 C CA . GLU A 1 432 ? -20.506 25.917 18.615 1.00 97.62 432 GLU A CA 1
ATOM 3552 C C . GLU A 1 432 ? -19.740 26.808 17.619 1.00 97.62 432 GLU A C 1
ATOM 3554 O O . GLU A 1 432 ? -19.723 28.031 17.769 1.00 97.62 432 GLU A O 1
ATOM 3559 N N . ASP A 1 433 ? -19.115 26.230 16.588 1.00 98.12 433 ASP A N 1
ATOM 3560 C CA . ASP A 1 433 ? -18.337 26.986 15.608 1.00 98.12 433 ASP A CA 1
ATOM 3561 C C . ASP A 1 433 ? -19.248 27.873 14.732 1.00 98.12 433 ASP A C 1
ATOM 3563 O O . ASP A 1 433 ? -20.142 27.359 14.049 1.00 98.12 433 ASP A O 1
ATOM 3567 N N . PRO A 1 434 ? -19.001 29.199 14.660 1.00 97.38 434 PRO A N 1
ATOM 3568 C CA . PRO A 1 434 ? -19.871 30.132 13.941 1.00 97.38 434 PRO A CA 1
ATOM 3569 C C . PRO A 1 434 ? -20.076 29.819 12.457 1.00 97.38 434 PRO A C 1
ATOM 3571 O O . PRO A 1 434 ? -21.100 30.203 11.897 1.00 97.38 434 PRO A O 1
ATOM 3574 N N . PHE A 1 435 ? -19.112 29.156 11.811 1.00 98.31 435 PHE A N 1
ATOM 3575 C CA . PHE A 1 435 ? -19.192 28.803 10.396 1.00 98.31 435 PHE A CA 1
ATOM 3576 C C . PHE A 1 435 ? -19.820 27.423 10.175 1.00 98.31 435 PHE A C 1
ATOM 3578 O O . PHE A 1 435 ? -20.511 27.246 9.173 1.00 98.31 435 PHE A O 1
ATOM 3585 N N . LEU A 1 436 ? -19.572 26.453 11.066 1.00 98.06 436 LEU A N 1
ATOM 3586 C CA . LEU A 1 436 ? -20.005 25.058 10.891 1.00 98.06 436 LEU A CA 1
ATOM 3587 C C . LEU A 1 436 ? -21.394 24.750 11.452 1.00 98.06 436 LEU A C 1
ATOM 3589 O O . LEU A 1 436 ? -22.033 23.822 10.951 1.00 98.06 436 LEU A O 1
ATOM 3593 N N . LYS A 1 437 ? -21.868 25.510 12.448 1.00 96.44 437 LYS A N 1
ATOM 3594 C CA . LYS A 1 437 ? -23.116 25.233 13.180 1.00 96.44 437 LYS A CA 1
ATOM 3595 C C . LYS A 1 437 ? -24.337 24.979 12.280 1.00 96.44 437 LYS A C 1
ATOM 3597 O O . LYS A 1 437 ? -25.102 24.056 12.535 1.00 96.44 437 LYS A O 1
ATOM 3602 N N . ASP A 1 438 ? -24.450 25.704 11.164 1.00 96.12 438 ASP A N 1
ATOM 3603 C CA . ASP A 1 438 ? -25.584 25.614 10.228 1.00 96.12 438 ASP A CA 1
ATOM 3604 C C . ASP A 1 438 ? -25.283 24.738 8.995 1.00 96.12 438 ASP A C 1
ATOM 3606 O O . ASP A 1 438 ? -26.048 24.701 8.032 1.00 96.12 438 ASP A O 1
ATOM 3610 N N . LYS A 1 439 ? -24.137 24.042 8.971 1.00 97.19 439 LYS A N 1
ATOM 3611 C CA . LYS A 1 439 ? -23.684 23.222 7.825 1.00 97.19 439 LYS A CA 1
ATOM 3612 C C . LYS A 1 439 ? -24.058 21.751 7.942 1.00 97.19 439 LYS A C 1
ATOM 3614 O O . LYS A 1 439 ? -23.737 20.950 7.063 1.00 97.19 439 LYS A O 1
ATOM 3619 N N . ASN A 1 440 ? -24.760 21.408 9.019 1.00 96.00 440 ASN A N 1
ATOM 3620 C CA . ASN A 1 440 ? -25.274 20.077 9.287 1.00 96.00 440 ASN A CA 1
ATOM 3621 C C . ASN A 1 440 ? -24.179 18.991 9.213 1.00 96.00 440 ASN A C 1
ATOM 3623 O O . ASN A 1 440 ? -24.330 17.973 8.530 1.00 96.00 440 ASN A O 1
ATOM 3627 N N . ILE A 1 441 ? -23.049 19.270 9.873 1.00 98.38 441 ILE A N 1
ATOM 3628 C CA . ILE A 1 441 ? -21.879 18.389 9.968 1.00 98.38 441 ILE A CA 1
ATOM 3629 C C . ILE A 1 441 ? -22.166 17.240 10.940 1.00 98.38 441 ILE A C 1
ATOM 3631 O O . ILE A 1 441 ? -22.818 17.450 11.968 1.00 98.38 441 ILE A O 1
ATOM 3635 N N . ARG A 1 442 ? -21.661 16.036 10.642 1.00 98.25 442 ARG A N 1
ATOM 3636 C CA . ARG A 1 442 ? -21.741 14.868 11.531 1.00 98.25 442 ARG A CA 1
ATOM 3637 C C . ARG A 1 442 ? -20.378 14.282 11.831 1.00 98.25 442 ARG A C 1
ATOM 3639 O O . ARG A 1 442 ? -19.542 14.152 10.938 1.00 98.25 442 ARG A O 1
ATOM 3646 N N . VAL A 1 443 ? -20.202 13.917 13.096 1.00 98.25 443 VAL A N 1
ATOM 3647 C CA . VAL A 1 443 ? -18.988 13.311 13.638 1.00 98.25 443 VAL A CA 1
ATOM 3648 C C . VAL A 1 443 ? -19.336 11.938 14.210 1.00 98.25 443 VAL A C 1
ATOM 3650 O O . VAL A 1 443 ? -20.250 11.812 15.030 1.00 98.25 443 VAL A O 1
ATOM 3653 N N . TRP A 1 444 ? -18.599 10.916 13.777 1.00 97.88 444 TRP A N 1
ATOM 3654 C CA . TRP A 1 444 ? -18.785 9.525 14.191 1.00 97.88 444 TRP A CA 1
ATOM 3655 C C . TRP A 1 444 ? -17.476 8.890 14.655 1.00 97.88 444 TRP A C 1
ATOM 3657 O O . TRP A 1 444 ? -16.402 9.204 14.142 1.00 97.88 444 TRP A O 1
ATOM 3667 N N . THR A 1 445 ? -17.553 7.956 15.599 1.00 95.81 445 THR A N 1
ATOM 3668 C CA . THR A 1 445 ? -16.410 7.130 16.013 1.00 95.81 445 THR A CA 1
ATOM 3669 C C . THR A 1 445 ? -16.424 5.736 15.388 1.00 95.81 445 THR A C 1
ATOM 3671 O O . THR A 1 445 ? -15.360 5.124 15.253 1.00 95.81 445 THR A O 1
ATOM 3674 N N . GLY A 1 446 ? -17.602 5.213 15.030 1.00 95.88 446 GLY A N 1
ATOM 3675 C CA . GLY A 1 446 ? -17.793 3.823 14.604 1.00 95.88 446 GLY A CA 1
ATOM 3676 C C . GLY A 1 446 ? -17.532 2.801 15.720 1.00 95.88 446 GLY A C 1
ATOM 3677 O O . GLY A 1 446 ? -17.307 1.614 15.453 1.00 95.88 446 GLY A O 1
ATOM 3678 N N . ASP A 1 447 ? -17.514 3.239 16.981 1.00 95.62 447 ASP A N 1
ATOM 3679 C CA . ASP A 1 447 ? -17.333 2.344 18.129 1.00 95.62 447 ASP A CA 1
ATOM 3680 C C . ASP A 1 447 ? -18.521 1.389 18.286 1.00 95.62 447 ASP A C 1
ATOM 3682 O O . ASP A 1 447 ? -18.337 0.268 18.764 1.00 95.62 447 ASP A O 1
ATOM 3686 N N . THR A 1 448 ? -19.707 1.771 17.803 1.00 96.50 448 THR A N 1
ATOM 3687 C CA . THR A 1 448 ? -20.900 0.913 17.793 1.00 96.50 448 THR A CA 1
ATOM 3688 C C . THR A 1 448 ? -20.688 -0.312 16.910 1.00 96.50 448 THR A C 1
ATOM 3690 O O . THR A 1 448 ? -20.840 -1.444 17.368 1.00 96.50 448 THR A O 1
ATOM 3693 N N . MET A 1 449 ? -20.231 -0.113 15.669 1.00 97.38 449 MET A N 1
ATOM 3694 C CA . MET A 1 449 ? -19.920 -1.218 14.754 1.00 97.38 449 MET A CA 1
ATOM 3695 C C . MET A 1 449 ? -18.736 -2.063 15.249 1.00 97.38 449 MET A C 1
ATOM 3697 O O . MET A 1 449 ? -18.720 -3.279 15.068 1.00 97.38 449 MET A O 1
ATOM 3701 N N . THR A 1 450 ? -17.758 -1.443 15.920 1.00 96.88 450 THR A N 1
ATOM 3702 C CA . THR A 1 450 ? -16.641 -2.170 16.555 1.00 96.88 450 THR A CA 1
ATOM 3703 C C . THR A 1 450 ? -17.123 -3.068 17.681 1.00 96.88 450 THR A C 1
ATOM 3705 O O . THR A 1 450 ? -16.776 -4.246 17.714 1.00 96.88 450 THR A O 1
ATOM 3708 N N . SER A 1 451 ? -17.978 -2.543 18.554 1.00 97.50 451 SER A N 1
ATOM 3709 C CA . SER A 1 451 ? -18.594 -3.315 19.630 1.00 97.50 451 SER A CA 1
ATOM 3710 C C . SER A 1 451 ? -19.438 -4.449 19.064 1.00 97.50 451 SER A C 1
ATOM 3712 O O . SER A 1 451 ? -19.333 -5.574 19.539 1.00 97.50 451 SER A O 1
ATOM 3714 N N . ALA A 1 452 ? -20.219 -4.189 18.012 1.00 97.94 452 ALA A N 1
ATOM 3715 C CA . ALA A 1 452 ? -21.031 -5.199 17.344 1.00 97.94 452 ALA A CA 1
ATOM 3716 C C . ALA A 1 452 ? -20.176 -6.327 16.739 1.00 97.94 452 ALA A C 1
ATOM 3718 O O . ALA A 1 452 ? -20.477 -7.501 16.941 1.00 97.94 452 ALA A O 1
ATOM 3719 N N . SER A 1 453 ? -19.085 -5.984 16.050 1.00 97.75 453 SER A N 1
ATOM 3720 C CA . SER A 1 453 ? -18.140 -6.955 15.486 1.00 97.75 453 SER A CA 1
ATOM 3721 C C . SER A 1 453 ? -17.502 -7.823 16.574 1.00 97.75 453 SER A C 1
ATOM 3723 O O . SER A 1 453 ? -17.601 -9.046 16.499 1.00 97.75 453 SER A O 1
ATOM 3725 N N . VAL A 1 454 ? -16.929 -7.215 17.620 1.00 97.75 454 VAL A N 1
ATOM 3726 C CA . VAL A 1 454 ? -16.284 -7.946 18.726 1.00 97.75 454 VAL A CA 1
ATOM 3727 C C . VAL A 1 454 ? -17.291 -8.817 19.481 1.00 97.75 454 VAL A C 1
ATOM 3729 O O . VAL A 1 454 ? -16.999 -9.977 19.762 1.00 97.75 454 VAL A O 1
ATOM 3732 N N . TYR A 1 455 ? -18.485 -8.291 19.766 1.00 97.62 455 TYR A N 1
ATOM 3733 C CA . TYR A 1 455 ? -19.566 -9.031 20.417 1.00 97.62 455 TYR A CA 1
ATOM 3734 C C . TYR A 1 455 ? -19.934 -10.299 19.640 1.00 97.62 455 TYR A C 1
ATOM 3736 O O . TYR A 1 455 ? -19.896 -11.384 20.214 1.00 97.62 455 TYR A O 1
ATOM 3744 N N . ASN A 1 456 ? -20.222 -10.181 18.338 1.00 96.88 456 ASN A N 1
ATOM 3745 C CA . ASN A 1 456 ? -20.586 -11.340 17.518 1.00 96.88 456 ASN A CA 1
ATOM 3746 C C . ASN A 1 456 ? -19.428 -12.343 17.415 1.00 96.88 456 ASN A C 1
ATOM 3748 O O . ASN A 1 456 ? -19.648 -13.539 17.526 1.00 96.88 456 ASN A O 1
ATOM 3752 N N . GLN A 1 457 ? -18.180 -11.874 17.318 1.00 95.69 457 GLN A N 1
ATOM 3753 C CA . GLN A 1 457 ? -17.022 -12.769 17.244 1.00 95.69 457 GLN A CA 1
ATOM 3754 C C . GLN A 1 457 ? -16.786 -13.560 18.541 1.00 95.69 457 GLN A C 1
ATOM 3756 O O . GLN A 1 457 ? -16.296 -14.684 18.490 1.00 95.69 457 GLN A O 1
ATOM 3761 N N . ILE A 1 458 ? -17.135 -12.995 19.703 1.00 96.19 458 ILE A N 1
ATOM 3762 C CA . ILE A 1 458 ? -17.125 -13.721 20.984 1.00 96.19 458 ILE A CA 1
ATOM 3763 C C . ILE A 1 458 ? -18.340 -14.653 21.088 1.00 96.19 458 ILE A C 1
ATOM 3765 O O . ILE A 1 458 ? -18.233 -15.753 21.631 1.00 96.19 458 ILE A O 1
ATOM 3769 N N . LEU A 1 459 ? -19.492 -14.229 20.567 1.00 94.25 459 LEU A N 1
ATOM 3770 C CA . LEU A 1 459 ? -20.716 -15.025 20.561 1.00 94.25 459 LEU A CA 1
ATOM 3771 C C . LEU A 1 459 ? -20.596 -16.278 19.680 1.00 94.25 459 LEU A C 1
ATOM 3773 O O . LEU A 1 459 ? -21.216 -17.287 20.002 1.00 94.25 459 LEU A O 1
ATOM 3777 N N . ASP A 1 460 ? -19.774 -16.244 18.633 1.00 93.44 460 ASP A N 1
ATOM 3778 C CA . ASP A 1 460 ? -19.524 -17.380 17.736 1.00 93.44 460 ASP A CA 1
ATOM 3779 C C . ASP A 1 460 ? -18.595 -18.448 18.346 1.00 93.44 460 ASP A C 1
ATOM 3781 O O . ASP A 1 460 ? -18.386 -19.507 17.753 1.00 93.44 460 ASP A O 1
ATOM 3785 N N . ILE A 1 461 ? -18.033 -18.207 19.538 1.00 94.56 461 ILE A N 1
ATOM 3786 C CA . ILE A 1 461 ? -17.159 -19.178 20.202 1.00 94.56 461 ILE A CA 1
ATOM 3787 C C . ILE A 1 461 ? -18.002 -20.359 20.720 1.00 94.56 461 ILE A C 1
ATOM 3789 O O . ILE A 1 461 ? -18.913 -20.146 21.543 1.00 94.56 461 ILE A O 1
ATOM 3793 N N . PRO A 1 462 ? -17.689 -21.600 20.294 1.00 91.38 462 PRO A N 1
ATOM 3794 C CA . PRO A 1 462 ? -18.386 -22.791 20.761 1.00 91.38 462 PRO A CA 1
ATOM 3795 C C . PRO A 1 462 ? -18.068 -23.054 22.237 1.00 91.38 462 PRO A C 1
ATOM 3797 O O . PRO A 1 462 ? -16.927 -22.880 22.671 1.00 91.38 462 PRO A O 1
ATOM 3800 N N . ASP A 1 463 ? -19.084 -23.466 22.998 1.00 90.69 463 ASP A N 1
ATOM 3801 C CA . ASP A 1 463 ? -18.962 -23.920 24.394 1.00 90.69 463 ASP A CA 1
ATOM 3802 C C . ASP A 1 463 ? -18.198 -22.946 25.317 1.00 90.69 463 ASP A C 1
ATOM 3804 O O . ASP A 1 463 ? -17.378 -23.331 26.154 1.00 90.69 463 ASP A O 1
ATOM 3808 N N . LEU A 1 464 ? -18.422 -21.640 25.132 1.00 95.31 464 LEU A N 1
ATOM 3809 C CA . LEU A 1 464 ? -17.805 -20.604 25.961 1.00 95.31 464 LEU A CA 1
ATOM 3810 C C . LEU A 1 464 ? -18.612 -20.364 27.247 1.00 95.31 464 LEU A C 1
ATOM 3812 O O . LEU A 1 464 ? -19.609 -19.638 27.224 1.00 95.31 464 LEU A O 1
ATOM 3816 N N . ASP A 1 465 ? -18.105 -20.910 28.355 1.00 95.69 465 ASP A N 1
ATOM 3817 C CA . ASP A 1 465 ? -18.643 -20.724 29.714 1.00 95.69 465 ASP A CA 1
ATOM 3818 C C . ASP A 1 465 ? -17.928 -19.627 30.514 1.00 95.69 465 ASP A C 1
ATOM 3820 O O . ASP A 1 465 ? -18.496 -19.029 31.433 1.00 95.69 465 ASP A O 1
ATOM 3824 N N . GLU A 1 466 ? -16.665 -19.346 30.183 1.00 97.50 466 GLU A N 1
ATOM 3825 C CA . GLU A 1 466 ? -15.867 -18.321 30.850 1.00 97.50 466 GLU A CA 1
ATOM 3826 C C . GLU A 1 466 ? -14.816 -17.688 29.935 1.00 97.50 466 GLU A C 1
ATOM 3828 O O . GLU A 1 466 ? -14.253 -18.351 29.060 1.00 97.50 466 GLU A O 1
ATOM 3833 N N . LEU A 1 467 ? -14.504 -16.410 30.168 1.00 97.50 467 LEU A N 1
ATOM 3834 C CA . LEU A 1 467 ? -13.446 -15.703 29.443 1.00 97.50 467 LEU A CA 1
ATOM 3835 C C . LEU A 1 467 ? -12.677 -14.720 30.331 1.00 97.50 467 LEU A C 1
ATOM 3837 O O . LEU A 1 467 ? -13.228 -14.119 31.259 1.00 97.50 467 LEU A O 1
ATOM 3841 N N . PHE A 1 468 ? -11.402 -14.514 30.000 1.00 98.31 468 PHE A N 1
ATOM 3842 C CA . PHE A 1 468 ? -10.560 -13.478 30.599 1.00 98.31 468 PHE A CA 1
ATOM 3843 C C . PHE A 1 468 ? -10.502 -12.243 29.698 1.00 98.31 468 PHE A C 1
ATOM 3845 O O . PHE A 1 468 ? -10.173 -12.372 28.527 1.00 98.31 468 PHE A O 1
ATOM 3852 N N . TYR A 1 469 ? -10.778 -11.043 30.207 1.00 98.12 469 TYR A N 1
ATOM 3853 C CA . TYR A 1 469 ? -10.883 -9.835 29.383 1.00 98.12 469 TYR A CA 1
ATOM 3854 C C . TYR A 1 469 ? -9.954 -8.716 29.866 1.00 98.12 469 TYR A C 1
ATOM 3856 O O . TYR A 1 469 ? -10.137 -8.121 30.930 1.00 98.12 469 TYR A O 1
ATOM 3864 N N . ILE A 1 470 ? -8.971 -8.373 29.039 1.00 97.56 470 ILE A N 1
ATOM 3865 C CA . ILE A 1 470 ? -8.103 -7.208 29.191 1.00 97.56 470 ILE A CA 1
ATOM 3866 C C . ILE A 1 470 ? -8.730 -6.004 28.481 1.00 97.56 470 ILE A C 1
ATOM 3868 O O . ILE A 1 470 ? -8.979 -6.046 27.282 1.00 97.56 470 ILE A O 1
ATOM 3872 N N . GLY A 1 471 ? -8.945 -4.898 29.199 1.00 93.75 471 GLY A N 1
ATOM 3873 C CA . GLY A 1 471 ? -9.489 -3.666 28.606 1.00 93.75 471 GLY A CA 1
ATOM 3874 C C . GLY A 1 471 ? -11.020 -3.577 28.557 1.00 93.75 471 GLY A C 1
ATOM 3875 O O . GLY A 1 471 ? -11.546 -2.651 27.947 1.00 93.75 471 GLY A O 1
ATOM 3876 N N . ALA A 1 472 ? -11.733 -4.469 29.252 1.00 94.75 472 ALA A N 1
ATOM 3877 C CA . ALA A 1 472 ? -13.199 -4.478 29.315 1.00 94.75 472 ALA A CA 1
ATOM 3878 C C . ALA A 1 472 ? -13.827 -3.203 29.914 1.00 94.75 472 ALA A C 1
ATOM 3880 O O . ALA A 1 472 ? -15.005 -2.949 29.722 1.00 94.75 472 ALA A O 1
ATOM 3881 N N . THR A 1 473 ? -13.061 -2.388 30.647 1.00 91.69 473 THR A N 1
ATOM 3882 C CA . THR A 1 473 ? -13.551 -1.130 31.240 1.00 91.69 473 THR A CA 1
ATOM 3883 C C . THR A 1 473 ? -13.517 0.058 30.271 1.00 91.69 473 THR A C 1
ATOM 3885 O O . THR A 1 473 ? -13.783 1.186 30.677 1.00 91.69 473 THR A O 1
ATOM 3888 N N . GLY A 1 474 ? -13.082 -0.149 29.024 1.00 89.94 474 GLY A N 1
ATOM 3889 C CA . GLY A 1 474 ? -13.200 0.846 27.957 1.00 89.94 474 GLY A CA 1
ATOM 3890 C C . GLY A 1 474 ? -14.586 0.811 27.310 1.00 89.94 474 GLY A C 1
ATOM 3891 O O . GLY A 1 474 ? -15.312 -0.159 27.475 1.00 89.94 474 GLY A O 1
ATOM 3892 N N . LYS A 1 475 ? -14.922 1.834 26.518 1.00 89.94 475 LYS A N 1
ATOM 3893 C CA . LYS A 1 475 ? -16.249 2.018 25.893 1.00 89.94 475 LYS A CA 1
ATOM 3894 C C . LYS A 1 475 ? -16.764 0.773 25.160 1.00 89.94 475 LYS A C 1
ATOM 3896 O O . LYS A 1 475 ? -17.838 0.269 25.459 1.00 89.94 475 LYS A O 1
ATOM 3901 N N . ILE A 1 476 ? -15.936 0.230 24.264 1.00 93.88 476 ILE A N 1
ATOM 3902 C CA . ILE A 1 476 ? -16.237 -1.001 23.516 1.00 93.88 476 ILE A CA 1
ATOM 3903 C C . ILE A 1 476 ? -16.405 -2.189 24.470 1.00 93.88 476 ILE A C 1
ATOM 3905 O O . ILE A 1 476 ? -17.351 -2.957 24.351 1.00 93.88 476 ILE A O 1
ATOM 3909 N N . GLY A 1 477 ? -15.495 -2.334 25.437 1.00 95.00 477 GLY A N 1
ATOM 3910 C CA . GLY A 1 477 ? -15.524 -3.440 26.390 1.00 95.00 477 GLY A CA 1
ATOM 3911 C C . GLY A 1 477 ? -16.765 -3.438 27.282 1.00 95.00 477 GLY A C 1
ATOM 3912 O O . GLY A 1 477 ? -17.300 -4.510 27.556 1.00 95.00 477 GLY A O 1
ATOM 3913 N N . VAL A 1 478 ? -17.244 -2.253 27.673 1.00 94.69 478 VAL A N 1
ATOM 3914 C CA . VAL A 1 478 ? -18.480 -2.067 28.444 1.00 94.69 478 VAL A CA 1
ATOM 3915 C C . VAL A 1 478 ? -19.683 -2.551 27.653 1.00 94.69 478 VAL A C 1
ATOM 3917 O O . VAL A 1 478 ? -20.344 -3.487 28.099 1.00 94.69 478 VAL A O 1
ATOM 3920 N N . ALA A 1 479 ? -19.883 -2.026 26.443 1.00 95.50 479 ALA A N 1
ATOM 3921 C CA . ALA A 1 479 ? -20.992 -2.435 25.584 1.00 95.50 479 ALA A CA 1
ATOM 3922 C C . ALA A 1 479 ? -20.961 -3.936 25.245 1.00 95.50 479 ALA A C 1
ATOM 3924 O O . ALA A 1 479 ? -21.989 -4.609 25.282 1.00 95.50 479 ALA A O 1
ATOM 3925 N N . VAL A 1 480 ? -19.774 -4.488 24.965 1.00 96.75 480 VAL A N 1
ATOM 3926 C CA . VAL A 1 480 ? -19.605 -5.923 24.693 1.00 96.75 480 VAL A CA 1
ATOM 3927 C C . VAL A 1 480 ? -19.946 -6.764 25.925 1.00 96.75 480 VAL A C 1
ATOM 3929 O O . VAL A 1 480 ? -20.699 -7.726 25.801 1.00 96.75 480 VAL A O 1
ATOM 3932 N N . CYS A 1 481 ? -19.426 -6.427 27.110 1.00 96.31 481 CYS A N 1
ATOM 3933 C CA . CYS A 1 481 ? -19.682 -7.209 28.324 1.00 96.31 481 CYS A CA 1
ATOM 3934 C C . CYS A 1 481 ? -21.155 -7.176 28.730 1.00 96.31 481 CYS A C 1
ATOM 3936 O O . CYS A 1 481 ? -21.700 -8.228 29.051 1.00 96.31 481 CYS A O 1
ATOM 3938 N N . GLU A 1 482 ? -21.799 -6.006 28.696 1.00 94.00 482 GLU A N 1
ATOM 3939 C CA . GLU A 1 482 ? -23.220 -5.859 29.038 1.00 94.00 482 GLU A CA 1
ATOM 3940 C C . GLU A 1 482 ? -24.101 -6.693 28.108 1.00 94.00 482 GLU A C 1
ATOM 3942 O O . GLU A 1 482 ? -24.924 -7.483 28.575 1.00 94.00 482 GLU A O 1
ATOM 3947 N N . LYS A 1 483 ? -23.851 -6.626 26.797 1.00 95.06 483 LYS A N 1
ATOM 3948 C CA . LYS A 1 483 ? -24.600 -7.420 25.822 1.00 95.06 483 LYS A CA 1
ATOM 3949 C C . LYS A 1 483 ? -24.308 -8.923 25.932 1.00 95.06 483 LYS A C 1
ATOM 3951 O O . LYS A 1 483 ? -25.207 -9.742 25.744 1.00 95.06 483 LYS A O 1
ATOM 3956 N N . LEU A 1 484 ? -23.073 -9.315 26.268 1.00 95.62 484 LEU A N 1
ATOM 3957 C CA . LEU A 1 484 ? -22.701 -10.721 26.481 1.00 95.62 484 LEU A CA 1
ATOM 3958 C C . LEU A 1 484 ? -23.414 -11.335 27.685 1.00 95.62 484 LEU A C 1
ATOM 3960 O O . LEU A 1 484 ? -23.945 -12.435 27.556 1.00 95.62 484 LEU A O 1
ATOM 3964 N N . VAL A 1 485 ? -23.448 -10.655 28.836 1.00 94.25 485 VAL A N 1
ATOM 3965 C CA . VAL A 1 485 ? -24.111 -11.206 30.034 1.00 94.25 485 VAL A CA 1
ATOM 3966 C C . VAL A 1 485 ? -25.632 -11.255 29.888 1.00 94.25 485 VAL A C 1
ATOM 3968 O O . VAL A 1 485 ? -26.260 -12.130 30.477 1.00 94.25 485 VAL A O 1
ATOM 3971 N N . GLN A 1 486 ? -26.220 -10.380 29.064 1.00 92.62 486 GLN A N 1
ATOM 3972 C CA . GLN A 1 486 ? -27.634 -10.464 28.681 1.00 92.62 486 GLN A CA 1
ATOM 3973 C C . GLN A 1 486 ? -27.908 -11.667 27.765 1.00 92.62 486 GLN A C 1
ATOM 3975 O O . GLN A 1 486 ? -28.859 -12.410 27.990 1.00 92.62 486 GLN A O 1
ATOM 3980 N N . ALA A 1 487 ? -27.071 -11.883 26.745 1.00 93.44 487 ALA A N 1
ATOM 3981 C CA . ALA A 1 487 ? -27.267 -12.948 25.759 1.00 93.44 487 ALA A CA 1
ATOM 3982 C C . ALA A 1 487 ? -26.868 -14.346 26.262 1.00 93.44 487 ALA A C 1
ATOM 3984 O O . ALA A 1 487 ? -27.437 -15.347 25.829 1.00 93.44 487 ALA A O 1
ATOM 3985 N N . ARG A 1 488 ? -25.892 -14.432 27.173 1.00 94.44 488 ARG A N 1
ATOM 3986 C CA . ARG A 1 488 ? -25.432 -15.672 27.811 1.00 94.44 488 ARG A CA 1
ATOM 3987 C C . ARG A 1 488 ? -25.451 -15.511 29.338 1.00 94.44 488 ARG A C 1
ATOM 3989 O O . ARG A 1 488 ? -24.403 -15.260 29.935 1.00 94.44 488 ARG A O 1
ATOM 3996 N N . PRO A 1 489 ? -26.607 -15.721 29.999 1.00 91.69 489 PRO A N 1
ATOM 3997 C CA . PRO A 1 489 ? -26.764 -15.482 31.438 1.00 91.69 489 PRO A CA 1
ATOM 3998 C C . PRO A 1 489 ? -25.842 -16.304 32.349 1.00 91.69 489 PRO A C 1
ATOM 4000 O O . PRO A 1 489 ? -25.667 -15.944 33.507 1.00 91.69 489 PRO A O 1
ATOM 4003 N N . ASN A 1 490 ? -25.241 -17.388 31.849 1.00 94.38 490 ASN A N 1
ATOM 4004 C CA . ASN A 1 490 ? -24.322 -18.246 32.608 1.00 94.38 490 ASN A CA 1
ATOM 4005 C C . ASN A 1 490 ? -22.833 -17.938 32.354 1.00 94.38 490 ASN A C 1
ATOM 4007 O O . ASN A 1 490 ? -21.975 -18.493 33.039 1.00 94.38 490 ASN A O 1
ATOM 4011 N N . LEU A 1 491 ? -22.514 -17.067 31.387 1.00 96.94 491 LEU A N 1
ATOM 4012 C CA . LEU A 1 491 ? -21.138 -16.748 31.006 1.00 96.94 491 LEU A CA 1
ATOM 4013 C C . LEU A 1 491 ? -20.431 -15.968 32.119 1.00 96.94 491 LEU A C 1
ATOM 4015 O O . LEU A 1 491 ? -20.882 -14.892 32.516 1.00 96.94 491 LEU A O 1
ATOM 4019 N N . LYS A 1 492 ? -19.280 -16.470 32.574 1.00 97.94 492 LYS A N 1
ATOM 4020 C CA . LYS A 1 492 ? -18.436 -15.807 33.578 1.00 97.94 492 LYS A CA 1
ATOM 4021 C C . LYS A 1 492 ? -17.332 -14.988 32.917 1.00 97.94 492 LYS A C 1
ATOM 4023 O O . LYS A 1 492 ? -16.523 -15.508 32.155 1.00 97.94 492 LYS A O 1
ATOM 4028 N N . ILE A 1 493 ? -17.247 -13.704 33.249 1.00 98.00 493 ILE A N 1
ATOM 4029 C CA . ILE A 1 493 ? -16.238 -12.799 32.692 1.00 98.00 493 ILE A CA 1
ATOM 4030 C C . ILE A 1 493 ? -15.282 -12.365 33.801 1.00 98.00 493 ILE A C 1
ATOM 4032 O O . ILE A 1 493 ? -15.681 -11.766 34.803 1.00 98.00 493 ILE A O 1
ATOM 4036 N N . ARG A 1 494 ? -13.991 -12.644 33.617 1.00 97.88 494 ARG A N 1
ATOM 4037 C CA . ARG A 1 494 ? -12.920 -12.188 34.506 1.00 97.88 494 ARG A CA 1
ATOM 4038 C C . ARG A 1 494 ? -12.179 -11.023 33.869 1.00 97.88 494 ARG A C 1
ATOM 4040 O O . ARG A 1 494 ? -11.440 -11.202 32.910 1.00 97.88 494 ARG A O 1
ATOM 4047 N N . ILE A 1 495 ? -12.330 -9.830 34.424 1.00 97.94 495 ILE A N 1
ATOM 4048 C CA . ILE A 1 495 ? -11.750 -8.605 33.875 1.00 97.94 495 ILE A CA 1
ATOM 4049 C C . ILE A 1 495 ? -10.393 -8.313 34.511 1.00 97.94 495 ILE A C 1
ATOM 4051 O O . ILE A 1 495 ? -10.280 -8.202 35.732 1.00 97.94 495 ILE A O 1
ATOM 4055 N N . PHE A 1 496 ? -9.374 -8.092 33.683 1.00 97.12 496 PHE A N 1
ATOM 4056 C CA . PHE A 1 496 ? -8.091 -7.558 34.126 1.00 97.12 496 PHE A CA 1
ATOM 4057 C C . PHE A 1 496 ? -8.169 -6.036 34.295 1.00 97.12 496 PHE A C 1
ATOM 4059 O O . PHE A 1 496 ? -8.035 -5.272 33.334 1.00 97.12 496 PHE A O 1
ATOM 4066 N N . SER A 1 497 ? -8.426 -5.587 35.522 1.00 94.44 497 SER A N 1
ATOM 4067 C CA . SER A 1 497 ? -8.511 -4.171 35.885 1.00 94.44 497 SER A CA 1
ATOM 4068 C C . SER A 1 497 ? -8.448 -3.989 37.401 1.00 94.44 497 SER A C 1
ATOM 4070 O O . SER A 1 497 ? -8.949 -4.813 38.163 1.00 94.44 497 SER A O 1
ATOM 4072 N N . LYS A 1 498 ? -7.886 -2.858 37.843 1.00 90.56 498 LYS A N 1
ATOM 4073 C CA . LYS A 1 498 ? -8.031 -2.381 39.231 1.00 90.56 498 LYS A CA 1
ATOM 4074 C C . LYS A 1 498 ? -9.338 -1.611 39.451 1.00 90.56 498 LYS A C 1
ATOM 4076 O O . LYS A 1 498 ? -9.822 -1.542 40.574 1.00 90.56 498 LYS A O 1
ATOM 4081 N N . ASN A 1 499 ? -9.904 -1.054 38.383 1.00 89.00 499 ASN A N 1
ATOM 4082 C CA . ASN A 1 499 ? -11.126 -0.260 38.421 1.00 89.00 499 ASN A CA 1
ATOM 4083 C C . ASN A 1 499 ? -12.334 -1.155 38.151 1.00 89.00 499 ASN A C 1
ATOM 4085 O O . ASN A 1 499 ? -12.318 -1.939 37.196 1.00 89.00 499 ASN A O 1
ATOM 4089 N N . ARG A 1 500 ? -13.385 -0.996 38.959 1.00 89.44 500 ARG A N 1
ATOM 4090 C CA . ARG A 1 500 ? -14.665 -1.678 38.766 1.00 89.44 500 ARG A CA 1
ATOM 4091 C C . ARG A 1 500 ? -15.590 -0.798 37.932 1.00 89.44 500 ARG A C 1
ATOM 4093 O O . ARG A 1 500 ? -15.830 0.346 38.295 1.00 89.44 500 ARG A O 1
ATOM 4100 N N . ALA A 1 501 ? -16.058 -1.339 36.814 1.00 89.00 501 ALA A N 1
ATOM 4101 C CA . ALA A 1 501 ? -16.964 -0.674 35.874 1.00 89.00 501 ALA A CA 1
ATOM 4102 C C . ALA A 1 501 ? -18.358 -1.324 35.820 1.00 89.00 501 ALA A C 1
ATOM 4104 O O . ALA A 1 501 ? -19.277 -0.729 35.282 1.00 89.00 501 ALA A O 1
ATOM 4105 N N . PHE A 1 502 ? -18.516 -2.525 36.382 1.00 92.12 502 PHE A N 1
ATOM 4106 C CA . PHE A 1 502 ? -19.742 -3.312 36.326 1.00 92.12 502 PHE A CA 1
ATOM 4107 C C . PHE A 1 502 ? -20.167 -3.712 37.735 1.00 92.12 502 PHE A C 1
ATOM 4109 O O . PHE A 1 502 ? -19.326 -3.984 38.598 1.00 92.12 502 PHE A O 1
ATOM 4116 N N . ASN A 1 503 ? -21.477 -3.817 37.927 1.00 89.62 503 ASN A N 1
ATOM 4117 C CA . ASN A 1 503 ? -22.084 -4.438 39.094 1.00 89.62 503 ASN A CA 1
ATOM 4118 C C . ASN A 1 503 ? -22.952 -5.616 38.628 1.00 89.62 503 ASN A C 1
ATOM 4120 O O . ASN A 1 503 ? -24.154 -5.465 38.434 1.00 89.62 503 ASN A O 1
ATOM 4124 N N . HIS A 1 504 ? -22.324 -6.767 38.363 1.00 93.25 504 HIS A N 1
ATOM 4125 C CA . HIS A 1 504 ? -22.997 -7.962 37.845 1.00 93.25 504 HIS A CA 1
ATOM 4126 C C . HIS A 1 504 ? -22.393 -9.235 38.467 1.00 93.25 504 HIS A C 1
ATOM 4128 O O . HIS A 1 504 ? -21.165 -9.341 38.510 1.00 93.25 504 HIS A O 1
ATOM 4134 N N . PRO A 1 505 ? -23.198 -10.222 38.913 1.00 94.19 505 PRO A N 1
ATOM 4135 C CA . PRO A 1 505 ? -22.705 -11.398 39.646 1.00 94.19 505 PRO A CA 1
ATOM 4136 C C . PRO A 1 505 ? -21.727 -12.268 38.844 1.00 94.19 505 PRO A C 1
ATOM 4138 O O . PRO A 1 505 ? -20.809 -12.854 39.412 1.00 94.19 505 PRO A O 1
ATOM 4141 N N . ASN A 1 506 ? -21.878 -12.312 37.518 1.00 95.81 506 ASN A N 1
ATOM 4142 C CA . ASN A 1 506 ? -21.000 -13.093 36.640 1.00 95.81 506 ASN A CA 1
ATOM 4143 C C . ASN A 1 506 ? -19.746 -12.341 36.172 1.00 95.81 506 ASN A C 1
ATOM 4145 O O . ASN A 1 506 ? -18.957 -12.888 35.402 1.00 95.81 506 ASN A O 1
ATOM 4149 N N . ILE A 1 507 ? -19.552 -11.095 36.614 1.00 96.94 507 ILE A N 1
ATOM 4150 C CA . ILE A 1 507 ? -18.373 -10.299 36.280 1.00 96.94 507 ILE A CA 1
ATOM 4151 C C . ILE A 1 507 ? -17.496 -10.177 37.523 1.00 96.94 507 ILE A C 1
ATOM 4153 O O . ILE A 1 507 ? -17.890 -9.617 38.543 1.00 96.94 507 ILE A O 1
ATOM 4157 N N . SER A 1 508 ? -16.268 -10.681 37.427 1.00 96.81 508 SER A N 1
ATOM 4158 C CA . SER A 1 508 ? -15.267 -10.582 38.491 1.00 96.81 508 SER A CA 1
ATOM 4159 C C . SER A 1 508 ? -13.999 -9.890 37.996 1.00 96.81 508 SER A C 1
ATOM 4161 O O . SER A 1 508 ? -13.785 -9.743 36.796 1.00 96.81 508 SER A O 1
ATOM 4163 N N . TYR A 1 509 ? -13.139 -9.459 38.919 1.00 97.25 509 TYR A N 1
ATOM 4164 C CA . TYR A 1 509 ? -11.952 -8.660 38.606 1.00 97.25 509 TYR A CA 1
ATOM 4165 C C . TYR A 1 509 ? -10.665 -9.337 39.067 1.00 97.25 509 TYR A C 1
ATOM 4167 O O . TYR A 1 509 ? -10.632 -9.972 40.121 1.00 97.25 509 TYR A O 1
ATOM 4175 N N . SER A 1 510 ? -9.595 -9.143 38.298 1.00 95.12 510 SER A N 1
ATOM 4176 C CA . SER A 1 510 ? -8.222 -9.465 38.678 1.00 95.12 510 SER A CA 1
ATOM 4177 C C . SER A 1 510 ? -7.287 -8.295 38.416 1.00 95.12 510 SER A C 1
ATOM 4179 O O . SER A 1 510 ? -7.421 -7.582 37.423 1.00 95.12 510 SER A O 1
ATOM 4181 N N . SER A 1 511 ? -6.291 -8.147 39.283 1.00 94.62 511 SER A N 1
ATOM 4182 C CA . SER A 1 511 ? -5.138 -7.269 39.079 1.00 94.62 511 SER A CA 1
ATOM 4183 C C . SER A 1 511 ? -3.867 -8.036 38.695 1.00 94.62 511 SER A C 1
ATOM 4185 O O . SER A 1 511 ? -2.845 -7.399 38.433 1.00 94.62 511 SER A O 1
ATOM 4187 N N . ASP A 1 512 ? -3.920 -9.373 38.630 1.00 94.19 512 ASP A N 1
ATOM 4188 C CA . ASP A 1 512 ? -2.799 -10.226 38.234 1.00 94.19 512 ASP A CA 1
ATOM 4189 C C . ASP A 1 512 ? -3.027 -10.793 36.831 1.00 94.19 512 ASP A C 1
ATOM 4191 O O . ASP A 1 512 ? -3.963 -11.556 36.586 1.00 94.19 512 ASP A O 1
ATOM 4195 N N . LEU A 1 513 ? -2.143 -10.433 35.898 1.00 95.50 513 LEU A N 1
ATOM 4196 C CA . LEU A 1 513 ? -2.233 -10.910 34.522 1.00 95.50 513 LEU A CA 1
ATOM 4197 C C . LEU A 1 513 ? -1.977 -12.418 34.427 1.00 95.50 513 LEU A C 1
ATOM 4199 O O . LEU A 1 513 ? -2.438 -13.027 33.471 1.00 95.50 513 LEU A O 1
ATOM 4203 N N . LYS A 1 514 ? -1.323 -13.046 35.418 1.00 94.44 514 LYS A N 1
ATOM 4204 C CA . LYS A 1 514 ? -1.152 -14.509 35.462 1.00 94.44 514 LYS A CA 1
ATOM 4205 C C . LYS A 1 514 ? -2.477 -15.262 35.391 1.00 94.44 514 LYS A C 1
ATOM 4207 O O . LYS A 1 514 ? -2.497 -16.389 34.901 1.00 94.44 514 LYS A O 1
ATOM 4212 N N . ASP A 1 515 ? -3.578 -14.645 35.826 1.00 95.38 515 ASP A N 1
ATOM 4213 C CA . ASP A 1 515 ? -4.909 -15.240 35.717 1.00 95.38 515 ASP A CA 1
ATOM 4214 C C . ASP A 1 515 ? -5.290 -15.563 34.268 1.00 95.38 515 ASP A C 1
ATOM 4216 O O . ASP A 1 515 ? -6.066 -16.492 34.083 1.00 95.38 515 ASP A O 1
ATOM 4220 N N . ILE A 1 516 ? -4.711 -14.896 33.255 1.00 96.12 516 ILE A N 1
ATOM 4221 C CA . ILE A 1 516 ? -4.956 -15.205 31.836 1.00 96.12 516 ILE A CA 1
ATOM 4222 C C . ILE A 1 516 ? -4.767 -16.697 31.540 1.00 96.12 516 ILE A C 1
ATOM 4224 O O . ILE A 1 516 ? -5.602 -17.293 30.866 1.00 96.12 516 ILE A O 1
ATOM 4228 N N . THR A 1 517 ? -3.744 -17.316 32.144 1.00 95.50 517 THR A N 1
ATOM 4229 C CA . THR A 1 517 ? -3.361 -18.725 31.943 1.00 95.50 517 THR A CA 1
ATOM 4230 C C . THR A 1 517 ? -4.418 -19.720 32.423 1.00 95.50 517 THR A C 1
ATOM 4232 O O . THR A 1 517 ? -4.387 -20.885 32.032 1.00 95.50 517 THR A O 1
ATOM 4235 N N . LYS A 1 518 ? -5.373 -19.279 33.252 1.00 96.00 518 LYS A N 1
ATOM 4236 C CA . LYS A 1 518 ? -6.435 -20.116 33.832 1.00 96.00 518 LYS A CA 1
ATOM 4237 C C . LYS A 1 518 ? -7.660 -20.250 32.923 1.00 96.00 518 LYS A C 1
ATOM 4239 O O . LYS A 1 518 ? -8.477 -21.142 33.144 1.00 96.00 518 LYS A O 1
ATOM 4244 N N . TYR A 1 519 ? -7.781 -19.402 31.902 1.00 96.88 519 TYR A N 1
ATOM 4245 C CA . TYR A 1 519 ? -8.934 -19.352 31.000 1.00 96.88 519 TYR A CA 1
ATOM 4246 C C . TYR A 1 519 ? -8.553 -19.891 29.625 1.00 96.88 519 TYR A C 1
ATOM 4248 O O . TYR A 1 519 ? -7.481 -19.575 29.110 1.00 96.88 519 TYR A O 1
ATOM 4256 N N . LYS A 1 520 ? -9.447 -20.682 29.012 1.00 96.25 520 LYS A N 1
ATOM 4257 C CA . LYS A 1 520 ? -9.251 -21.217 27.649 1.00 96.25 520 LYS A CA 1
ATOM 4258 C C . LYS A 1 520 ? -9.184 -20.094 26.610 1.00 96.25 520 LYS A C 1
ATOM 4260 O O . LYS A 1 520 ? -8.355 -20.149 25.699 1.00 96.25 520 LYS A O 1
ATOM 4265 N N . VAL A 1 521 ? -10.037 -19.082 26.781 1.00 97.69 521 VAL A N 1
ATOM 4266 C CA . VAL A 1 521 ? -10.161 -17.919 25.900 1.00 97.69 521 VAL A CA 1
ATOM 4267 C C . VAL A 1 521 ? -9.851 -16.642 26.674 1.00 97.69 521 VAL A C 1
ATOM 4269 O O . VAL A 1 521 ? -10.406 -16.395 27.748 1.00 97.69 521 VAL A O 1
ATOM 4272 N N . ALA A 1 522 ? -8.987 -15.814 26.096 1.00 97.75 522 ALA A N 1
ATOM 4273 C CA . ALA A 1 522 ? -8.735 -14.455 26.541 1.00 97.75 522 ALA A CA 1
ATOM 4274 C C . ALA A 1 522 ? -9.098 -13.454 25.438 1.00 97.75 522 ALA A C 1
ATOM 4276 O O . ALA A 1 522 ? -8.862 -13.712 24.262 1.00 97.75 522 ALA A O 1
ATOM 4277 N N . VAL A 1 523 ? -9.640 -12.302 25.824 1.00 98.06 523 VAL A N 1
ATOM 4278 C CA . VAL A 1 523 ? -9.963 -11.179 24.941 1.00 98.06 523 VAL A CA 1
ATOM 4279 C C . VAL A 1 523 ? -9.088 -9.986 25.315 1.00 98.06 523 VAL A C 1
ATOM 4281 O O . VAL A 1 523 ? -8.979 -9.620 26.489 1.00 98.06 523 VAL A O 1
ATOM 4284 N N . VAL A 1 524 ? -8.463 -9.366 24.318 1.00 97.75 524 VAL A N 1
ATOM 4285 C CA . VAL A 1 524 ? -7.542 -8.239 24.469 1.00 97.75 524 VAL A CA 1
ATOM 4286 C C . VAL A 1 524 ? -8.100 -7.028 23.735 1.00 97.75 524 VAL A C 1
ATOM 4288 O O . VAL A 1 524 ? -8.121 -6.961 22.513 1.00 97.75 524 VAL A O 1
ATOM 4291 N N . GLY A 1 525 ? -8.558 -6.053 24.517 1.00 95.56 525 GLY A N 1
ATOM 4292 C CA . GLY A 1 525 ? -9.037 -4.751 24.056 1.00 95.56 525 GLY A CA 1
ATOM 4293 C C . GLY A 1 525 ? -8.136 -3.583 24.438 1.00 95.56 525 GLY A C 1
ATOM 4294 O O . GLY A 1 525 ? -8.495 -2.424 24.237 1.00 95.56 525 GLY A O 1
ATOM 4295 N N . LYS A 1 526 ? -6.983 -3.864 25.053 1.00 92.56 526 LYS A N 1
ATOM 4296 C CA . LYS A 1 526 ? -6.007 -2.858 25.472 1.00 92.56 526 LYS A CA 1
ATOM 4297 C C . LYS A 1 526 ? -4.593 -3.404 25.331 1.00 92.56 526 LYS A C 1
ATOM 4299 O O . LYS A 1 526 ? -4.279 -4.453 25.886 1.00 92.56 526 LYS A O 1
ATOM 4304 N N . ILE A 1 527 ? -3.734 -2.636 24.664 1.00 89.75 527 ILE A N 1
ATOM 4305 C CA . ILE A 1 527 ? -2.315 -2.962 24.504 1.00 89.75 527 ILE A CA 1
ATOM 4306 C C . ILE A 1 527 ? -1.623 -2.897 25.871 1.00 89.75 527 ILE A C 1
ATOM 4308 O O . ILE A 1 527 ? -1.740 -1.905 26.600 1.00 89.75 527 ILE A O 1
ATOM 4312 N N . LEU A 1 528 ? -0.885 -3.956 26.208 1.00 91.81 528 LEU A N 1
ATOM 4313 C CA . LEU A 1 528 ? -0.034 -4.039 27.393 1.00 91.81 528 LEU A CA 1
ATOM 4314 C C . LEU A 1 528 ? 1.431 -4.244 26.975 1.00 91.81 528 LEU A C 1
ATOM 4316 O O . LEU A 1 528 ? 1.686 -4.926 25.984 1.00 91.81 528 LEU A O 1
ATOM 4320 N N . PRO A 1 529 ? 2.408 -3.705 27.728 1.00 90.06 529 PRO A N 1
ATOM 4321 C CA . PRO A 1 529 ? 3.821 -3.983 27.475 1.00 90.06 529 PRO A CA 1
ATOM 4322 C C . PRO A 1 529 ? 4.168 -5.477 27.583 1.00 90.06 529 PRO A C 1
ATOM 4324 O O . PRO A 1 529 ? 3.738 -6.145 28.524 1.00 90.06 529 PRO A O 1
ATOM 4327 N N . GLU A 1 530 ? 5.044 -5.964 26.699 1.00 89.12 530 GLU A N 1
ATOM 4328 C CA . GLU A 1 530 ? 5.434 -7.384 26.593 1.00 89.12 530 GLU A CA 1
ATOM 4329 C C . GLU A 1 530 ? 5.905 -7.998 27.922 1.00 89.12 530 GLU A C 1
ATOM 4331 O O . GLU A 1 530 ? 5.594 -9.142 28.240 1.00 89.12 530 GLU A O 1
ATOM 4336 N N . ARG A 1 531 ? 6.589 -7.212 28.766 1.00 92.62 531 ARG A N 1
ATOM 4337 C CA . ARG A 1 531 ? 7.045 -7.639 30.103 1.00 92.62 531 ARG A CA 1
ATOM 4338 C C . ARG A 1 531 ? 5.928 -8.202 30.989 1.00 92.62 531 ARG A C 1
ATOM 4340 O O . ARG A 1 531 ? 6.196 -9.062 31.824 1.00 92.62 531 ARG A O 1
ATOM 4347 N N . PHE A 1 532 ? 4.692 -7.720 30.830 1.00 93.75 532 PHE A N 1
ATOM 4348 C CA . PHE A 1 532 ? 3.553 -8.236 31.586 1.00 93.75 532 PHE A CA 1
ATOM 4349 C C . PHE A 1 532 ? 3.180 -9.641 31.115 1.00 93.75 532 PHE A C 1
ATOM 4351 O O . PHE A 1 532 ? 2.989 -10.517 31.956 1.00 93.75 532 PHE A O 1
ATOM 4358 N N . TYR A 1 533 ? 3.147 -9.873 29.801 1.00 95.00 533 TYR A N 1
ATOM 4359 C CA . TYR A 1 533 ? 2.898 -11.197 29.233 1.00 95.00 533 TYR A CA 1
ATOM 4360 C C . TYR A 1 533 ? 4.035 -12.169 29.553 1.00 95.00 533 TYR A C 1
ATOM 4362 O O . TYR A 1 533 ? 3.757 -13.276 30.002 1.00 95.00 533 TYR A O 1
ATOM 4370 N N . ASN A 1 534 ? 5.299 -11.738 29.461 1.00 93.81 534 ASN A N 1
ATOM 4371 C CA . ASN A 1 534 ? 6.443 -12.551 29.887 1.00 93.81 534 ASN A CA 1
ATOM 4372 C C . ASN A 1 534 ? 6.267 -13.040 31.328 1.00 93.81 534 ASN A C 1
ATOM 4374 O O . ASN A 1 534 ? 6.369 -14.231 31.584 1.00 93.81 534 ASN A O 1
ATOM 4378 N N . LYS A 1 535 ? 5.916 -12.151 32.266 1.00 93.25 535 LYS A N 1
ATOM 4379 C CA . LYS A 1 535 ? 5.663 -12.531 33.666 1.00 93.25 535 LYS A CA 1
ATOM 4380 C C . LYS A 1 535 ? 4.437 -13.440 33.838 1.00 93.25 535 LYS A C 1
ATOM 4382 O O . LYS A 1 535 ? 4.407 -14.245 34.770 1.00 93.25 535 LYS A O 1
ATOM 4387 N N . ALA A 1 536 ? 3.414 -13.279 32.999 1.00 93.31 536 ALA A N 1
ATOM 4388 C CA . ALA A 1 536 ? 2.203 -14.094 33.042 1.00 93.31 536 ALA A CA 1
ATOM 4389 C C . ALA A 1 536 ? 2.457 -15.533 32.559 1.00 93.31 536 ALA A C 1
ATOM 4391 O O . ALA A 1 536 ? 1.936 -16.467 33.162 1.00 93.31 536 ALA A O 1
ATOM 4392 N N . PHE A 1 537 ? 3.295 -15.700 31.530 1.00 92.94 537 PHE A N 1
ATOM 4393 C CA . PHE A 1 537 ? 3.585 -16.982 30.878 1.00 92.94 537 PHE A CA 1
ATOM 4394 C C . PHE A 1 537 ? 4.917 -17.635 31.301 1.00 92.94 537 PHE A C 1
ATOM 4396 O O . PHE A 1 537 ? 5.184 -18.762 30.906 1.00 92.94 537 PHE A O 1
ATOM 4403 N N . SER A 1 538 ? 5.752 -16.993 32.131 1.00 86.06 538 SER A N 1
ATOM 4404 C CA . SER A 1 538 ? 7.064 -17.525 32.562 1.00 86.06 538 SER A CA 1
ATOM 4405 C C . SER A 1 538 ? 7.008 -18.648 33.613 1.00 86.06 538 SER A C 1
ATOM 4407 O O . SER A 1 538 ? 8.031 -18.974 34.212 1.00 86.06 538 SER A O 1
ATOM 4409 N N . GLY A 1 539 ? 5.826 -19.179 33.936 1.00 75.69 539 GLY A N 1
ATOM 4410 C CA . GLY A 1 539 ? 5.635 -20.167 35.001 1.00 75.69 539 GLY A CA 1
ATOM 4411 C C . GLY A 1 539 ? 5.607 -21.610 34.495 1.00 75.69 539 GLY A C 1
ATOM 4412 O O . GLY A 1 539 ? 5.239 -21.873 33.358 1.00 75.69 539 GLY A O 1
ATOM 4413 N N . SER A 1 540 ? 5.920 -22.567 35.373 1.00 70.81 540 SER A N 1
ATOM 4414 C CA . SER A 1 540 ? 5.751 -24.005 35.105 1.00 70.81 540 SER A CA 1
ATOM 4415 C C . SER A 1 540 ? 4.300 -24.488 35.240 1.00 70.81 540 SER A C 1
ATOM 4417 O O . SER A 1 540 ? 4.005 -25.633 34.885 1.00 70.81 540 SER A O 1
ATOM 4419 N N . ALA A 1 541 ? 3.403 -23.630 35.739 1.00 76.38 541 ALA A N 1
ATOM 4420 C CA . ALA A 1 541 ? 1.993 -23.942 35.933 1.00 76.38 541 ALA A CA 1
ATOM 4421 C C . ALA A 1 541 ? 1.318 -24.363 34.609 1.00 76.38 541 ALA A C 1
ATOM 4423 O O . ALA A 1 541 ? 1.693 -23.866 33.542 1.00 76.38 541 ALA A O 1
ATOM 4424 N N . PRO A 1 542 ? 0.328 -25.271 34.650 1.00 82.25 542 PRO A N 1
ATOM 4425 C CA . PRO A 1 542 ? -0.450 -25.622 33.468 1.00 82.25 542 PRO A CA 1
ATOM 4426 C C . PRO A 1 542 ? -1.128 -24.383 32.871 1.00 82.25 542 PRO A C 1
ATOM 4428 O O . PRO A 1 542 ? -1.842 -23.665 33.572 1.00 82.25 542 PRO A O 1
ATOM 4431 N N . CYS A 1 543 ? -0.910 -24.140 31.579 1.00 92.62 543 CYS A N 1
ATOM 4432 C CA . CYS A 1 543 ? -1.557 -23.057 30.850 1.00 92.62 543 CYS A CA 1
ATOM 4433 C C . CYS A 1 543 ? -2.774 -23.615 30.109 1.00 92.62 543 CYS A C 1
ATOM 4435 O O . CYS A 1 543 ? -2.641 -24.430 29.193 1.00 92.62 543 CYS A O 1
ATOM 4437 N N . ARG A 1 544 ? -3.974 -23.178 30.496 1.00 95.38 544 ARG A N 1
ATOM 4438 C CA . ARG A 1 544 ? -5.228 -23.542 29.825 1.00 95.38 544 ARG A CA 1
ATOM 4439 C C . ARG A 1 544 ? -5.515 -22.667 28.605 1.00 95.38 544 ARG A C 1
ATOM 4441 O O . ARG A 1 544 ? -6.297 -23.076 27.751 1.00 95.38 544 ARG A O 1
ATOM 4448 N N . THR A 1 545 ? -4.898 -21.491 28.497 1.00 96.38 545 THR A N 1
ATOM 4449 C CA . THR A 1 545 ? -5.107 -20.584 27.362 1.00 96.38 545 THR A CA 1
ATOM 4450 C C . THR A 1 545 ? -4.765 -21.268 26.047 1.00 96.38 545 THR A C 1
ATOM 4452 O O . THR A 1 545 ? -3.690 -21.843 25.895 1.00 96.38 545 THR A O 1
ATOM 4455 N N . ARG A 1 546 ? -5.697 -21.210 25.097 1.00 95.81 546 ARG A N 1
ATOM 4456 C CA . ARG A 1 546 ? -5.511 -21.677 23.715 1.00 95.81 546 ARG A CA 1
ATOM 4457 C C . ARG A 1 546 ? -5.776 -20.574 22.705 1.00 95.81 546 ARG A C 1
ATOM 4459 O O . ARG A 1 546 ? -5.131 -20.559 21.664 1.00 95.81 546 ARG A O 1
ATOM 4466 N N . TYR A 1 547 ? -6.649 -19.624 23.041 1.00 96.75 547 TYR A N 1
ATOM 4467 C CA . TYR A 1 547 ? -7.047 -18.542 22.145 1.00 96.75 547 TYR A CA 1
ATOM 4468 C C . TYR A 1 547 ? -6.934 -17.192 22.846 1.00 96.75 547 TYR A C 1
ATOM 4470 O O . TYR A 1 547 ? -7.542 -16.972 23.894 1.00 96.75 547 TYR A O 1
ATOM 4478 N N . ILE A 1 548 ? -6.172 -16.282 22.248 1.00 97.25 548 ILE A N 1
ATOM 4479 C CA . ILE A 1 548 ? -6.105 -14.871 22.623 1.00 97.25 548 ILE A CA 1
ATOM 4480 C C . ILE A 1 548 ? -6.698 -14.079 21.461 1.00 97.25 548 ILE A C 1
ATOM 4482 O O . ILE A 1 548 ? -6.065 -13.949 20.417 1.00 97.25 548 ILE A O 1
ATOM 4486 N N . LEU A 1 549 ? -7.917 -13.581 21.635 1.00 97.00 549 LEU A N 1
ATOM 4487 C CA . LEU A 1 549 ? -8.629 -12.771 20.655 1.00 97.00 549 LEU A CA 1
ATOM 4488 C C . LEU A 1 549 ? -8.319 -11.294 20.904 1.00 97.00 549 LEU A C 1
ATOM 4490 O O . LEU A 1 549 ? -8.713 -10.740 21.926 1.00 97.00 549 LEU A O 1
ATOM 4494 N N . ASP A 1 550 ? -7.617 -10.649 19.985 1.00 95.75 550 ASP A N 1
ATOM 4495 C CA . ASP A 1 550 ? -7.116 -9.286 20.133 1.00 95.75 550 ASP A CA 1
ATOM 4496 C C . ASP A 1 550 ? -7.726 -8.345 19.089 1.00 95.75 550 ASP A C 1
ATOM 4498 O O . ASP A 1 550 ? -7.538 -8.556 17.892 1.00 95.75 550 ASP A O 1
ATOM 4502 N N . TYR A 1 551 ? -8.463 -7.325 19.540 1.00 95.06 551 TYR A N 1
ATOM 4503 C CA . TYR A 1 551 ? -9.042 -6.281 18.678 1.00 95.06 551 TYR A CA 1
ATOM 4504 C C . TYR A 1 551 ? -8.341 -4.925 18.835 1.00 95.06 551 TYR A C 1
ATOM 4506 O O . TYR A 1 551 ? -8.898 -3.874 18.504 1.00 95.06 551 TYR A O 1
ATOM 4514 N N . THR A 1 552 ? -7.130 -4.909 19.391 1.00 91.19 552 THR A N 1
ATOM 4515 C CA . THR A 1 552 ? -6.357 -3.674 19.522 1.00 91.19 552 THR A CA 1
ATOM 4516 C C . THR A 1 552 ? -5.859 -3.175 18.168 1.00 91.19 552 THR A C 1
ATOM 4518 O O . THR A 1 552 ? -5.556 -3.948 17.264 1.00 91.19 552 THR A O 1
ATOM 4521 N N . VAL A 1 553 ? -5.770 -1.848 18.031 1.00 85.19 553 VAL A N 1
ATOM 4522 C CA . VAL A 1 553 ? -5.266 -1.193 16.820 1.00 85.19 553 VAL A CA 1
ATOM 4523 C C . VAL A 1 553 ? -4.072 -0.304 17.191 1.00 85.19 553 VAL A C 1
ATOM 4525 O O . VAL A 1 553 ? -4.260 0.675 17.925 1.00 85.19 553 VAL A O 1
ATOM 4528 N N . PRO A 1 554 ? -2.856 -0.597 16.691 1.00 80.88 554 PRO A N 1
ATOM 4529 C CA . PRO A 1 554 ? -2.510 -1.715 15.802 1.00 80.88 554 PRO A CA 1
ATOM 4530 C C . PRO A 1 554 ? -2.495 -3.072 16.527 1.00 80.88 554 PRO A C 1
ATOM 4532 O O . PRO A 1 554 ? -2.228 -3.128 17.727 1.00 80.88 554 PRO A O 1
ATOM 4535 N N . PHE A 1 555 ? -2.699 -4.158 15.776 1.00 85.12 555 PHE A N 1
ATOM 4536 C CA . PHE A 1 555 ? -2.481 -5.521 16.261 1.00 85.12 555 PHE A CA 1
ATOM 4537 C C . PHE A 1 555 ? -0.980 -5.763 16.469 1.00 85.12 555 PHE A C 1
ATOM 4539 O O . PHE A 1 555 ? -0.181 -5.652 15.536 1.00 85.12 555 PHE A O 1
ATOM 4546 N N . ILE A 1 556 ? -0.585 -6.079 17.702 1.00 83.19 556 ILE A N 1
ATOM 4547 C CA . ILE A 1 556 ? 0.815 -6.280 18.087 1.00 83.19 556 ILE A CA 1
ATOM 4548 C C . ILE A 1 556 ? 1.001 -7.722 18.565 1.00 83.19 556 ILE A C 1
ATOM 4550 O O . ILE A 1 556 ? 0.450 -8.060 19.610 1.00 83.19 556 ILE A O 1
ATOM 4554 N N . PRO A 1 557 ? 1.819 -8.549 17.884 1.00 86.44 557 PRO A N 1
ATOM 4555 C CA . PRO A 1 557 ? 2.074 -9.925 18.302 1.00 86.44 557 PRO A CA 1
ATOM 4556 C C . PRO A 1 557 ? 2.587 -10.037 19.745 1.00 86.44 557 PRO A C 1
ATOM 4558 O O . PRO A 1 557 ? 3.542 -9.352 20.124 1.00 86.44 557 PRO A O 1
ATOM 4561 N N . ILE A 1 558 ? 1.987 -10.938 20.528 1.00 91.44 558 ILE A N 1
ATOM 4562 C CA . ILE A 1 558 ? 2.414 -11.242 21.902 1.00 91.44 558 ILE A CA 1
ATOM 4563 C C . ILE A 1 558 ? 3.471 -12.350 21.845 1.00 91.44 558 ILE A C 1
ATOM 4565 O O . ILE A 1 558 ? 3.156 -13.534 21.693 1.00 91.44 558 ILE A O 1
ATOM 4569 N N . THR A 1 559 ? 4.743 -11.973 21.974 1.00 90.69 559 THR A N 1
ATOM 4570 C CA . THR A 1 559 ? 5.879 -12.899 21.805 1.00 90.69 559 THR A CA 1
ATOM 4571 C C . THR A 1 559 ? 5.883 -13.994 22.875 1.00 90.69 559 THR A C 1
ATOM 4573 O O . THR A 1 559 ? 6.181 -15.149 22.575 1.00 90.69 559 THR A O 1
ATOM 4576 N N . ALA A 1 560 ? 5.505 -13.659 24.109 1.00 91.81 560 ALA A N 1
ATOM 4577 C CA . ALA A 1 560 ? 5.398 -14.594 25.223 1.00 91.81 560 ALA A CA 1
ATOM 4578 C C . ALA A 1 560 ? 4.406 -15.735 24.946 1.00 91.81 560 ALA A C 1
ATOM 4580 O O . ALA A 1 560 ? 4.664 -16.869 25.335 1.00 91.81 560 ALA A O 1
ATOM 4581 N N . ALA A 1 561 ? 3.297 -15.446 24.257 1.00 91.69 561 ALA A N 1
ATOM 4582 C CA . ALA A 1 561 ? 2.306 -16.450 23.878 1.00 91.69 561 ALA A CA 1
ATOM 4583 C C . ALA A 1 561 ? 2.803 -17.311 22.707 1.00 91.69 561 ALA A C 1
ATOM 4585 O O . ALA A 1 561 ? 2.658 -18.527 22.739 1.00 91.69 561 ALA A O 1
ATOM 4586 N N . GLN A 1 562 ? 3.448 -16.696 21.708 1.00 90.69 562 GLN A N 1
ATOM 4587 C CA . GLN A 1 562 ? 4.003 -17.403 20.545 1.00 90.69 562 GLN A CA 1
ATOM 4588 C C . GLN A 1 562 ? 5.139 -18.369 20.904 1.00 90.69 562 GLN A C 1
ATOM 4590 O O . GLN A 1 562 ? 5.271 -19.418 20.285 1.00 90.69 562 GLN A O 1
ATOM 4595 N N . LYS A 1 563 ? 5.974 -18.010 21.888 1.00 90.44 563 LYS A N 1
ATOM 4596 C CA . LYS A 1 563 ? 7.111 -18.825 22.351 1.00 90.44 563 LYS A CA 1
ATOM 4597 C C . LYS A 1 563 ? 6.750 -19.797 23.477 1.00 90.44 563 LYS A C 1
ATOM 4599 O O . LYS A 1 563 ? 7.638 -20.446 24.028 1.00 90.44 563 LYS A O 1
ATOM 4604 N N . HIS A 1 564 ? 5.483 -19.855 23.874 1.00 91.56 564 HIS A N 1
ATOM 4605 C CA . HIS A 1 564 ? 5.052 -20.723 24.957 1.00 91.56 564 HIS A CA 1
ATOM 4606 C C . HIS A 1 564 ? 5.133 -22.206 24.549 1.00 91.56 564 HIS A C 1
ATOM 4608 O O . HIS A 1 564 ? 4.978 -22.544 23.378 1.00 91.56 564 HIS A O 1
ATOM 4614 N N . ARG A 1 565 ? 5.377 -23.099 25.521 1.00 90.56 565 ARG A N 1
ATOM 4615 C CA . ARG A 1 565 ? 5.510 -24.551 25.275 1.00 90.56 565 ARG A CA 1
ATOM 4616 C C . ARG A 1 565 ? 4.224 -25.191 24.740 1.00 90.56 565 ARG A C 1
ATOM 4618 O O . ARG A 1 565 ? 4.279 -26.071 23.892 1.00 90.56 565 ARG A O 1
ATOM 4625 N N . ASP A 1 566 ? 3.084 -24.745 25.262 1.00 90.44 566 ASP A N 1
ATOM 4626 C CA . ASP A 1 566 ? 1.756 -25.166 24.818 1.00 90.44 566 ASP A CA 1
ATOM 4627 C C . ASP A 1 566 ? 1.314 -24.255 23.665 1.00 90.44 566 ASP A C 1
ATOM 4629 O O . ASP A 1 566 ? 1.542 -23.045 23.761 1.00 90.44 566 ASP A O 1
ATOM 4633 N N . PRO A 1 567 ? 0.652 -24.783 22.619 1.00 91.81 567 PRO A N 1
ATOM 4634 C CA . PRO A 1 567 ? 0.220 -23.981 21.482 1.00 91.81 567 PRO A CA 1
ATOM 4635 C C . PRO A 1 567 ? -0.854 -22.968 21.900 1.00 91.81 567 PRO A C 1
ATOM 4637 O O . PRO A 1 567 ? -1.929 -23.337 22.378 1.00 91.81 567 PRO A O 1
ATOM 4640 N N . ILE A 1 568 ? -0.568 -21.682 21.685 1.00 94.88 568 ILE A N 1
ATOM 4641 C CA . ILE A 1 568 ? -1.497 -20.571 21.917 1.00 94.88 568 ILE A CA 1
ATOM 4642 C C . ILE A 1 568 ? -1.689 -19.816 20.602 1.00 94.88 568 ILE A C 1
ATOM 4644 O O . ILE A 1 568 ? -0.740 -19.269 20.042 1.00 94.88 568 ILE A O 1
ATOM 4648 N N . GLN A 1 569 ? -2.928 -19.748 20.121 1.00 94.94 569 GLN A N 1
ATOM 4649 C CA . GLN A 1 569 ? -3.291 -18.927 18.972 1.00 94.94 569 GLN A CA 1
ATOM 4650 C C . GLN A 1 569 ? -3.600 -17.499 19.417 1.00 94.94 569 GLN A C 1
ATOM 4652 O O . GLN A 1 569 ? -4.574 -17.244 20.124 1.00 94.94 569 GLN A O 1
ATOM 4657 N N . HIS A 1 570 ? -2.779 -16.554 18.965 1.00 94.44 570 HIS A N 1
ATOM 4658 C CA . HIS A 1 570 ? -3.048 -15.123 19.079 1.00 94.44 570 HIS A CA 1
ATOM 4659 C C . HIS A 1 570 ? -3.687 -14.633 17.779 1.00 94.44 570 HIS A C 1
ATOM 4661 O O . HIS A 1 570 ? -3.067 -14.671 16.717 1.00 94.44 570 HIS A O 1
ATOM 4667 N N . ILE A 1 571 ? -4.955 -14.241 17.857 1.00 93.62 571 ILE A N 1
ATOM 4668 C CA . ILE A 1 571 ? -5.832 -14.032 16.707 1.00 93.62 571 ILE A CA 1
ATOM 4669 C C . ILE A 1 571 ? -6.286 -12.576 16.686 1.00 93.62 571 ILE A C 1
ATOM 4671 O O . ILE A 1 571 ? -6.884 -12.091 17.643 1.00 93.62 571 ILE A O 1
ATOM 4675 N N . HIS A 1 572 ? -6.049 -11.905 15.562 1.00 93.50 572 HIS A N 1
ATOM 4676 C CA . HIS A 1 572 ? -6.587 -10.575 15.294 1.00 93.50 572 HIS A CA 1
ATOM 4677 C C . HIS A 1 572 ? -8.100 -10.667 15.023 1.00 93.50 572 HIS A C 1
ATOM 4679 O O . HIS A 1 572 ? -8.520 -11.278 14.034 1.00 93.50 572 HIS A O 1
ATOM 4685 N N . ILE A 1 573 ? -8.898 -10.077 15.913 1.00 95.06 573 ILE A N 1
ATOM 4686 C CA . ILE A 1 573 ? -10.362 -9.968 15.847 1.00 95.06 573 ILE A CA 1
ATOM 4687 C C . ILE A 1 573 ? -10.791 -8.499 15.748 1.00 95.06 573 ILE A C 1
ATOM 4689 O O . ILE A 1 573 ? -9.952 -7.608 15.790 1.00 95.06 573 ILE A O 1
ATOM 4693 N N . GLY A 1 574 ? -12.089 -8.217 15.596 1.00 94.06 574 GLY A N 1
ATOM 4694 C CA . GLY A 1 574 ? -12.535 -6.837 15.363 1.00 94.06 574 GLY A CA 1
ATOM 4695 C C . GLY A 1 574 ? -12.035 -6.304 14.017 1.00 94.06 574 GLY A C 1
ATOM 4696 O O . GLY A 1 574 ? -11.630 -5.150 13.902 1.00 94.06 574 GLY A O 1
ATOM 4697 N N . LEU A 1 575 ? -12.044 -7.174 13.008 1.00 94.25 575 LEU A N 1
ATOM 4698 C CA . LEU A 1 575 ? -11.656 -6.902 11.632 1.00 94.25 575 LEU A CA 1
ATOM 4699 C C . LEU A 1 575 ? -12.706 -7.541 10.721 1.00 94.25 575 LEU A C 1
ATOM 4701 O O . LEU A 1 575 ? -12.936 -8.753 10.788 1.00 94.25 575 LEU A O 1
ATOM 4705 N N . LEU A 1 576 ? -13.349 -6.723 9.889 1.00 95.56 576 LEU A N 1
ATOM 4706 C CA . LEU A 1 576 ? -14.338 -7.203 8.931 1.00 95.56 576 LEU A CA 1
ATOM 4707 C C . LEU A 1 576 ? -13.635 -7.663 7.666 1.00 95.56 576 LEU A C 1
ATOM 4709 O O . LEU A 1 576 ? -12.677 -7.035 7.219 1.00 95.56 576 LEU A O 1
ATOM 4713 N N . ARG A 1 577 ? -14.154 -8.732 7.081 1.00 94.75 577 ARG A N 1
ATOM 4714 C CA . ARG A 1 577 ? -13.758 -9.290 5.795 1.00 94.75 577 ARG A CA 1
ATOM 4715 C C . ARG A 1 577 ? -14.887 -9.072 4.798 1.00 94.75 577 ARG A C 1
ATOM 4717 O O . ARG A 1 577 ? -16.064 -9.133 5.151 1.00 94.75 577 ARG A O 1
ATOM 4724 N N . THR A 1 578 ? -14.512 -8.878 3.541 1.00 92.56 578 THR A N 1
ATOM 4725 C CA . THR A 1 578 ? -15.436 -8.850 2.412 1.00 92.56 578 THR A CA 1
ATOM 4726 C C . THR A 1 578 ? -14.919 -9.685 1.246 1.00 92.56 578 THR A C 1
ATOM 4728 O O . THR A 1 578 ? -13.735 -10.020 1.170 1.00 92.56 578 THR A O 1
ATOM 4731 N N . ASN A 1 579 ? -15.809 -10.044 0.324 1.00 86.81 579 ASN A N 1
ATOM 4732 C CA . ASN A 1 579 ? -15.424 -10.769 -0.882 1.00 86.81 579 ASN A CA 1
ATOM 4733 C C . ASN A 1 579 ? -14.659 -9.846 -1.850 1.00 86.81 579 ASN A C 1
ATOM 4735 O O . ASN A 1 579 ? -15.028 -8.680 -1.980 1.00 86.81 579 ASN A O 1
ATOM 4739 N N . PRO A 1 580 ? -13.669 -10.353 -2.617 1.00 81.44 580 PRO A N 1
ATOM 4740 C CA . PRO A 1 580 ? -12.914 -9.541 -3.582 1.00 81.44 580 PRO A CA 1
ATOM 4741 C C . PRO A 1 580 ? -13.774 -8.829 -4.638 1.00 81.44 580 PRO A C 1
ATOM 4743 O O . PRO A 1 580 ? -13.352 -7.826 -5.203 1.00 81.44 580 PRO A O 1
ATOM 4746 N N . ASN A 1 581 ? -14.974 -9.354 -4.904 1.00 82.75 581 ASN A N 1
ATOM 4747 C CA . ASN A 1 581 ? -15.925 -8.815 -5.878 1.00 82.75 581 ASN A CA 1
ATOM 4748 C C . ASN A 1 581 ? -17.056 -8.002 -5.227 1.00 82.75 581 ASN A C 1
ATOM 4750 O O . ASN A 1 581 ? -18.038 -7.688 -5.898 1.00 82.75 581 ASN A O 1
ATOM 4754 N N . ASN A 1 582 ? -16.969 -7.705 -3.928 1.00 88.06 582 ASN A N 1
ATOM 4755 C CA . ASN A 1 582 ? -17.974 -6.889 -3.263 1.00 88.06 582 ASN A CA 1
ATOM 4756 C C . ASN A 1 582 ? -17.960 -5.472 -3.857 1.00 88.06 582 ASN A C 1
ATOM 4758 O O . ASN A 1 582 ? -16.926 -4.809 -3.895 1.00 88.06 582 ASN A O 1
ATOM 4762 N N . THR A 1 583 ? -19.113 -5.010 -4.339 1.00 87.81 583 THR A N 1
ATOM 4763 C CA . THR A 1 583 ? -19.248 -3.704 -4.993 1.00 87.81 583 THR A CA 1
ATOM 4764 C C . THR A 1 583 ? -19.347 -2.543 -4.008 1.00 87.81 583 THR A C 1
ATOM 4766 O O . THR A 1 583 ? -19.199 -1.397 -4.426 1.00 87.81 583 THR A O 1
ATOM 4769 N N . PHE A 1 584 ? -19.561 -2.813 -2.716 1.00 93.75 584 PHE A N 1
ATOM 4770 C CA . PHE A 1 584 ? -19.760 -1.788 -1.696 1.00 93.75 584 PHE A CA 1
ATOM 4771 C C . PHE A 1 584 ? -18.511 -0.933 -1.462 1.00 93.75 584 PHE A C 1
ATOM 4773 O O . PHE A 1 584 ? -18.655 0.260 -1.224 1.00 93.75 584 PHE A O 1
ATOM 4780 N N . LEU A 1 585 ? -17.297 -1.491 -1.544 1.00 92.69 585 LEU A N 1
ATOM 4781 C CA . LEU A 1 585 ? -16.052 -0.715 -1.467 1.00 92.69 585 LEU A CA 1
ATOM 4782 C C . LEU A 1 585 ? -15.180 -0.992 -2.687 1.00 92.69 585 LEU A C 1
ATOM 4784 O O . LEU A 1 585 ? -14.790 -2.131 -2.935 1.00 92.69 585 LEU A O 1
ATOM 4788 N N . LYS A 1 586 ? -14.820 0.063 -3.419 1.00 90.19 586 LYS A N 1
ATOM 4789 C CA . LYS A 1 586 ? -13.901 -0.011 -4.561 1.00 90.19 586 LYS A CA 1
ATOM 4790 C C . LYS A 1 586 ? -12.722 0.922 -4.338 1.00 90.19 586 LYS A C 1
ATOM 4792 O O . LYS A 1 586 ? -12.896 2.077 -3.959 1.00 90.19 586 LYS A O 1
ATOM 4797 N N . GLY A 1 587 ? -11.522 0.411 -4.586 1.00 87.56 587 GLY A N 1
ATOM 4798 C CA . GLY A 1 587 ? -10.271 1.143 -4.415 1.00 87.56 587 GLY A CA 1
ATOM 4799 C C . GLY A 1 587 ? -9.470 0.724 -3.177 1.00 87.56 587 GLY A C 1
ATOM 4800 O O . GLY A 1 587 ? -9.734 -0.324 -2.580 1.00 87.56 587 GLY A O 1
ATOM 4801 N N . PRO A 1 588 ? -8.453 1.512 -2.809 1.00 85.62 588 PRO A N 1
ATOM 4802 C CA . PRO A 1 588 ? -7.511 1.219 -1.726 1.00 85.62 588 PRO A CA 1
ATOM 4803 C C . PRO A 1 588 ? -8.070 1.604 -0.340 1.00 85.62 588 PRO A C 1
ATOM 4805 O O . PRO A 1 588 ? -7.449 2.344 0.413 1.00 85.62 588 PRO A O 1
ATOM 4808 N N . PHE A 1 589 ? -9.268 1.133 0.010 1.00 87.31 589 PHE A N 1
ATOM 4809 C CA . PHE A 1 589 ? -9.883 1.392 1.326 1.00 87.31 589 PHE A CA 1
ATOM 4810 C C . PHE A 1 589 ? -9.205 0.633 2.485 1.00 87.31 589 PHE A C 1
ATOM 4812 O O . PHE A 1 589 ? -9.486 0.898 3.653 1.00 87.31 589 PHE A O 1
ATOM 4819 N N . ASP A 1 590 ? -8.349 -0.330 2.149 1.00 83.00 590 ASP A N 1
ATOM 4820 C CA . ASP A 1 590 ? -7.742 -1.330 3.023 1.00 83.00 590 ASP A CA 1
ATOM 4821 C C . ASP A 1 590 ? -6.206 -1.266 3.061 1.00 83.00 590 ASP A C 1
ATOM 4823 O O . ASP A 1 590 ? -5.561 -2.189 3.552 1.00 83.00 590 ASP A O 1
ATOM 4827 N N . VAL A 1 591 ? -5.611 -0.190 2.543 1.00 82.06 591 VAL A N 1
ATOM 4828 C CA . VAL A 1 591 ? -4.153 0.008 2.543 1.00 82.06 591 VAL A CA 1
ATOM 4829 C C . VAL A 1 591 ? -3.687 0.740 3.800 1.00 82.06 591 VAL A C 1
ATOM 4831 O O . VAL A 1 591 ? -4.425 1.551 4.358 1.00 82.06 591 VAL A O 1
ATOM 4834 N N . CYS A 1 592 ? -2.446 0.480 4.224 1.00 76.06 592 CYS A N 1
ATOM 4835 C CA . CYS A 1 592 ? -1.775 1.147 5.357 1.00 76.06 592 CYS A CA 1
ATOM 4836 C C . CYS A 1 592 ? -2.415 0.893 6.725 1.00 76.06 592 CYS A C 1
ATOM 4838 O O . CYS A 1 592 ? -2.134 1.593 7.687 1.00 76.06 592 CYS A O 1
ATOM 4840 N N . MET A 1 593 ? -3.280 -0.109 6.844 1.00 78.31 593 MET A N 1
ATOM 4841 C CA . MET A 1 593 ? -4.061 -0.352 8.060 1.00 78.31 593 MET A CA 1
ATOM 4842 C C . MET A 1 593 ? -3.615 -1.624 8.804 1.00 78.31 593 MET A C 1
ATOM 4844 O O . MET A 1 593 ? -4.277 -2.072 9.739 1.00 78.31 593 MET A O 1
ATOM 4848 N N . SER A 1 594 ? -2.448 -2.180 8.450 1.00 81.56 594 SER A N 1
ATOM 4849 C CA . SER A 1 594 ? -1.883 -3.398 9.062 1.00 81.56 594 SER A CA 1
ATOM 4850 C C . SER A 1 594 ? -2.839 -4.599 9.006 1.00 81.56 594 SER A C 1
ATOM 4852 O O . SER A 1 594 ? -3.043 -5.294 10.001 1.00 81.56 594 SER A O 1
ATOM 4854 N N . HIS A 1 595 ? -3.465 -4.811 7.850 1.00 86.12 595 HIS A N 1
ATOM 4855 C CA . HIS A 1 595 ? -4.315 -5.964 7.581 1.00 86.12 595 HIS A CA 1
ATOM 4856 C C . HIS A 1 595 ? -4.279 -6.345 6.097 1.00 86.12 595 HIS A C 1
ATOM 4858 O O . HIS A 1 595 ? -3.784 -5.595 5.256 1.00 86.12 595 HIS A O 1
ATOM 4864 N N . ASP A 1 596 ? -4.832 -7.516 5.788 1.00 88.31 596 ASP A N 1
ATOM 4865 C CA . ASP A 1 596 ? -4.858 -8.071 4.438 1.00 88.31 596 ASP A CA 1
ATOM 4866 C C . ASP A 1 596 ? -5.848 -7.347 3.514 1.00 88.31 596 ASP A C 1
ATOM 4868 O O . ASP A 1 596 ? -6.731 -6.597 3.950 1.00 88.31 596 ASP A O 1
ATOM 4872 N N . GLN A 1 597 ? -5.738 -7.638 2.218 1.00 89.19 597 GLN A N 1
ATOM 4873 C CA . GLN A 1 597 ? -6.683 -7.182 1.209 1.00 89.19 597 GLN A CA 1
ATOM 4874 C C . GLN A 1 597 ? -8.111 -7.645 1.538 1.00 89.19 597 GLN A C 1
ATOM 4876 O O . GLN A 1 597 ? -8.333 -8.754 2.029 1.00 89.19 597 GLN A O 1
ATOM 4881 N N . ASN A 1 598 ? -9.092 -6.806 1.208 1.00 90.06 598 ASN A N 1
ATOM 4882 C CA . ASN A 1 598 ? -10.521 -7.006 1.456 1.00 90.06 598 ASN A CA 1
ATOM 4883 C C . ASN A 1 598 ? -10.878 -7.098 2.944 1.00 90.06 598 ASN A C 1
ATOM 4885 O O . ASN A 1 598 ? -11.905 -7.678 3.302 1.00 90.06 598 ASN A O 1
ATOM 4889 N N . HIS A 1 599 ? -10.044 -6.516 3.803 1.00 92.38 599 HIS A N 1
ATOM 4890 C CA . HIS A 1 599 ? -10.369 -6.310 5.203 1.00 92.38 599 HIS A CA 1
ATOM 4891 C C . HIS A 1 599 ? -10.555 -4.827 5.504 1.00 92.38 599 HIS A C 1
ATOM 4893 O O . HIS A 1 599 ? -10.045 -3.963 4.797 1.00 92.38 599 HIS A O 1
ATOM 4899 N N . ILE A 1 600 ? -11.317 -4.523 6.547 1.00 93.69 600 ILE A N 1
ATOM 4900 C CA . ILE A 1 600 ? -11.504 -3.158 7.030 1.00 93.69 600 ILE A CA 1
ATOM 4901 C C . ILE A 1 600 ? -11.811 -3.182 8.524 1.00 93.69 600 ILE A C 1
ATOM 4903 O O . ILE A 1 600 ? -12.553 -4.041 9.012 1.00 93.69 600 ILE A O 1
ATOM 4907 N N . TYR A 1 601 ? -11.268 -2.222 9.272 1.00 94.56 601 TYR A N 1
ATOM 4908 C CA . TYR A 1 601 ? -11.643 -2.074 10.673 1.00 94.56 601 TYR A CA 1
ATOM 4909 C C . TYR A 1 601 ? -13.124 -1.678 10.811 1.00 94.56 601 TYR A C 1
ATOM 4911 O O . TYR A 1 601 ? -13.573 -0.741 10.139 1.00 94.56 601 TYR A O 1
ATOM 4919 N N . PRO A 1 602 ? -13.874 -2.301 11.738 1.00 95.88 602 PRO A N 1
ATOM 4920 C CA . PRO A 1 602 ? -15.276 -1.994 11.991 1.00 95.88 602 PRO A CA 1
ATOM 4921 C C . PRO A 1 602 ? -15.533 -0.519 12.302 1.00 95.88 602 PRO A C 1
ATOM 4923 O O . PRO A 1 602 ? -16.570 0.003 11.913 1.00 95.88 602 PRO A O 1
ATOM 4926 N N . CYS A 1 603 ? -14.601 0.178 12.963 1.00 95.00 603 CYS A N 1
ATOM 4927 C CA . CYS A 1 603 ? -14.770 1.601 13.257 1.00 95.00 603 CYS A CA 1
ATOM 4928 C C . CYS A 1 603 ? -14.784 2.471 11.999 1.00 95.00 603 CYS A C 1
ATOM 4930 O O . CYS A 1 603 ? -15.593 3.392 11.888 1.00 95.00 603 CYS A O 1
ATOM 4932 N N . HIS A 1 604 ? -13.928 2.154 11.028 1.00 95.75 604 HIS A N 1
ATOM 4933 C CA . HIS A 1 604 ? -13.933 2.827 9.740 1.00 95.75 604 HIS A CA 1
ATOM 4934 C C . HIS A 1 604 ? -15.208 2.464 8.974 1.00 95.75 604 HIS A C 1
ATOM 4936 O O . HIS A 1 604 ? -15.947 3.351 8.551 1.00 95.75 604 HIS A O 1
ATOM 4942 N N . PHE A 1 605 ? -15.525 1.170 8.886 1.00 96.81 605 PHE A N 1
ATOM 4943 C CA . PHE A 1 605 ? -16.696 0.689 8.160 1.00 96.81 605 PHE A CA 1
ATOM 4944 C C . PHE A 1 605 ? -18.028 1.209 8.723 1.00 96.81 605 PHE A C 1
ATOM 4946 O O . PHE A 1 605 ? -18.892 1.623 7.956 1.00 96.81 605 PHE A O 1
ATOM 4953 N N . GLY A 1 606 ? -18.184 1.272 10.048 1.00 97.00 606 GLY A N 1
ATOM 4954 C CA . GLY A 1 606 ? -19.375 1.823 10.701 1.00 97.00 606 GLY A CA 1
ATOM 4955 C C . GLY A 1 606 ? -19.642 3.273 10.295 1.00 97.00 606 GLY A C 1
ATOM 4956 O O . GLY A 1 606 ? -20.774 3.625 9.968 1.00 97.00 606 GLY A O 1
ATOM 4957 N N . CYS A 1 607 ? -18.588 4.090 10.193 1.00 97.69 607 CYS A N 1
ATOM 4958 C CA . CYS A 1 607 ? -18.707 5.459 9.696 1.00 97.69 607 CYS A CA 1
ATOM 4959 C C . CYS A 1 607 ? -19.132 5.505 8.216 1.00 97.69 607 CYS A C 1
ATOM 4961 O O . CYS A 1 607 ? -19.969 6.326 7.845 1.00 97.69 607 CYS A O 1
ATOM 4963 N N . LEU A 1 608 ? -18.612 4.602 7.377 1.00 97.44 608 LEU A N 1
ATOM 4964 C CA . LEU A 1 608 ? -19.027 4.491 5.972 1.00 97.44 608 LEU A CA 1
ATOM 4965 C C . LEU A 1 608 ? -20.500 4.082 5.848 1.00 97.44 608 LEU A C 1
ATOM 4967 O O . LEU A 1 608 ? -21.234 4.652 5.044 1.00 97.44 608 LEU A O 1
ATOM 4971 N N . MET A 1 609 ? -20.969 3.151 6.682 1.00 96.69 609 MET A N 1
ATOM 4972 C CA . MET A 1 609 ? -22.383 2.773 6.705 1.00 96.69 609 MET A CA 1
ATOM 4973 C C . MET A 1 609 ? -23.284 3.917 7.168 1.00 96.69 609 MET A C 1
ATOM 4975 O O . MET A 1 609 ? -24.379 4.075 6.631 1.00 96.69 609 MET A O 1
ATOM 4979 N N . ASN A 1 610 ? -22.841 4.715 8.143 1.00 97.12 610 ASN A N 1
ATOM 4980 C CA . ASN A 1 610 ? -23.559 5.917 8.561 1.00 97.12 610 ASN A CA 1
ATOM 4981 C C . ASN A 1 610 ? -23.639 6.947 7.419 1.00 97.12 610 ASN A C 1
ATOM 4983 O O . ASN A 1 610 ? -24.694 7.556 7.242 1.00 97.12 610 ASN A O 1
ATOM 4987 N N . ALA A 1 611 ? -22.578 7.096 6.613 1.00 97.25 611 ALA A N 1
ATOM 4988 C CA . ALA A 1 611 ? -22.572 7.973 5.439 1.00 97.25 611 ALA A CA 1
ATOM 4989 C C . ALA A 1 611 ? -23.583 7.509 4.379 1.00 97.25 611 ALA A C 1
ATOM 4991 O O . ALA A 1 611 ? -24.417 8.298 3.940 1.00 97.25 611 ALA A O 1
ATOM 4992 N N . VAL A 1 612 ? -23.574 6.216 4.033 1.00 97.00 612 VAL A N 1
ATOM 4993 C CA . VAL A 1 612 ? -24.544 5.622 3.092 1.00 97.00 612 VAL A CA 1
ATOM 4994 C C . VAL A 1 612 ? -25.976 5.757 3.611 1.00 97.00 612 VAL A C 1
ATOM 4996 O O . VAL A 1 612 ? -26.884 6.100 2.861 1.00 97.00 612 VAL A O 1
ATOM 4999 N N . ALA A 1 613 ? -26.184 5.550 4.912 1.00 95.56 613 ALA A N 1
ATOM 5000 C CA . ALA A 1 613 ? -27.487 5.711 5.550 1.00 95.56 613 ALA A CA 1
ATOM 5001 C C . ALA A 1 613 ? -27.897 7.178 5.764 1.00 95.56 613 ALA A C 1
ATOM 5003 O O . ALA A 1 613 ? -28.983 7.414 6.293 1.00 95.56 613 ALA A O 1
ATOM 5004 N N . LYS A 1 614 ? -27.040 8.145 5.400 1.00 95.62 614 LYS A N 1
ATOM 5005 C CA . LYS A 1 614 ? -27.237 9.585 5.624 1.00 95.62 614 LYS A CA 1
ATOM 5006 C C . LYS A 1 614 ? -27.657 9.872 7.068 1.00 95.62 614 LYS A C 1
ATOM 5008 O O . LYS A 1 614 ? -28.615 10.596 7.318 1.00 95.62 614 LYS A O 1
ATOM 5013 N N . ARG A 1 615 ? -26.974 9.246 8.036 1.00 95.62 615 ARG A N 1
ATOM 5014 C CA . ARG A 1 615 ? -27.305 9.379 9.460 1.00 95.62 615 ARG A CA 1
ATOM 5015 C C . ARG A 1 615 ? -27.204 10.846 9.870 1.00 95.62 615 ARG A C 1
ATOM 5017 O O . ARG A 1 615 ? -26.144 11.453 9.797 1.00 95.62 615 ARG A O 1
ATOM 5024 N N . GLU A 1 616 ? -28.299 11.413 10.359 1.00 95.56 616 GLU A N 1
ATOM 5025 C CA . GLU A 1 616 ? -28.348 12.824 10.755 1.00 95.56 616 GLU A CA 1
ATOM 5026 C C . GLU A 1 616 ? -28.110 13.038 12.260 1.00 95.56 616 GLU A C 1
ATOM 5028 O O . GLU A 1 616 ? -28.368 14.121 12.776 1.00 95.56 616 GLU A O 1
ATOM 5033 N N . THR A 1 617 ? -27.558 12.047 12.960 1.00 95.19 617 THR A N 1
ATOM 5034 C CA . THR A 1 617 ? -27.123 12.146 14.361 1.00 95.19 617 THR A CA 1
ATOM 5035 C C . THR A 1 617 ? -25.625 11.880 14.490 1.00 95.19 617 THR A C 1
ATOM 5037 O O . THR A 1 617 ? -25.038 11.167 13.672 1.00 95.19 617 THR A O 1
ATOM 5040 N N . ASN A 1 618 ? -24.993 12.465 15.509 1.00 96.56 618 ASN A N 1
ATOM 5041 C CA . ASN A 1 618 ? -23.620 12.118 15.876 1.00 96.56 618 ASN A CA 1
ATOM 5042 C C . ASN A 1 618 ? -23.578 10.731 16.540 1.00 96.56 618 ASN A C 1
ATOM 5044 O O . ASN A 1 618 ? -24.560 10.270 17.117 1.00 96.56 618 ASN A O 1
ATOM 5048 N N . GLU A 1 619 ? -22.416 10.092 16.470 1.00 95.38 619 GLU A N 1
ATOM 5049 C CA . GLU A 1 619 ? -22.092 8.812 17.109 1.00 95.38 619 GLU A CA 1
ATOM 5050 C C . GLU A 1 619 ? -20.770 9.044 17.839 1.00 95.38 619 GLU A C 1
ATOM 5052 O O . GLU A 1 619 ? -19.686 8.810 17.306 1.00 95.38 619 GLU A O 1
ATOM 5057 N N . THR A 1 620 ? -20.870 9.636 19.024 1.00 93.69 620 THR A N 1
ATOM 5058 C CA . THR A 1 620 ? -19.743 10.057 19.861 1.00 93.69 620 THR A CA 1
ATOM 5059 C C . THR A 1 620 ? -20.088 9.808 21.319 1.00 93.69 620 THR A C 1
ATOM 5061 O O . THR A 1 620 ? -21.264 9.804 21.672 1.00 93.69 620 THR A O 1
ATOM 5064 N N . GLY A 1 621 ? -19.085 9.703 22.185 1.00 89.19 621 GLY A N 1
ATOM 5065 C CA . GLY A 1 621 ? -19.325 9.404 23.596 1.00 89.19 621 GLY A CA 1
ATOM 5066 C C . GLY A 1 621 ? -19.406 7.900 23.837 1.00 89.19 621 GLY A C 1
ATOM 5067 O O . GLY A 1 621 ? -18.495 7.187 23.416 1.00 89.19 621 GLY A O 1
ATOM 5068 N N . GLU A 1 622 ? -20.406 7.444 24.586 1.00 89.19 622 GLU A N 1
ATOM 5069 C CA . GLU A 1 622 ? -20.616 6.025 24.909 1.00 89.19 622 GLU A CA 1
ATOM 5070 C C . GLU A 1 622 ? -21.370 5.292 23.782 1.00 89.19 622 GLU A C 1
ATOM 5072 O O . GLU A 1 622 ? -21.992 5.918 22.924 1.00 89.19 622 GLU A O 1
ATOM 5077 N N . VAL A 1 623 ? -21.267 3.961 23.754 1.00 91.31 623 VAL A N 1
ATOM 5078 C CA . VAL A 1 623 ? -21.837 3.123 22.685 1.00 91.31 623 VAL A CA 1
ATOM 5079 C C . VAL A 1 623 ? -23.323 2.855 22.930 1.00 91.31 623 VAL A C 1
ATOM 5081 O O . VAL A 1 623 ? -23.709 2.456 24.027 1.00 91.31 623 VAL A O 1
ATOM 5084 N N . ASP A 1 624 ? -24.137 3.005 21.884 1.00 88.94 624 ASP A N 1
ATOM 5085 C CA . ASP A 1 624 ? -25.553 2.625 21.886 1.00 88.94 624 ASP A CA 1
ATOM 5086 C C . ASP A 1 624 ? -25.711 1.123 21.577 1.00 88.94 624 ASP A C 1
ATOM 5088 O O . ASP A 1 624 ? -25.435 0.659 20.467 1.00 88.94 624 ASP A O 1
ATOM 5092 N N . GLN A 1 625 ? -26.151 0.350 22.572 1.00 86.94 625 GLN A N 1
ATOM 5093 C CA . GLN A 1 625 ? -26.293 -1.107 22.472 1.00 86.94 625 GLN A CA 1
ATOM 5094 C C . GLN A 1 625 ? -27.441 -1.559 21.568 1.00 86.94 625 GLN A C 1
ATOM 5096 O O . GLN A 1 625 ? -27.357 -2.648 20.983 1.00 86.94 625 GLN A O 1
ATOM 5101 N N . ASP A 1 626 ? -28.483 -0.739 21.422 1.00 86.06 626 ASP A N 1
ATOM 5102 C CA . ASP A 1 626 ? -29.623 -1.038 20.552 1.00 86.06 626 ASP A CA 1
ATOM 5103 C C . ASP A 1 626 ? -29.250 -0.840 19.079 1.00 86.06 626 ASP A C 1
ATOM 5105 O O . ASP A 1 626 ? -29.808 -1.476 18.176 1.00 86.06 626 ASP A O 1
ATOM 5109 N N . ASP A 1 627 ? -28.280 0.036 18.817 1.00 92.69 627 ASP A N 1
ATOM 5110 C CA . ASP A 1 627 ? -27.765 0.293 17.477 1.00 92.69 627 ASP A CA 1
ATOM 5111 C C . ASP A 1 627 ? -26.722 -0.753 17.040 1.00 92.69 627 ASP A C 1
ATOM 5113 O O . ASP A 1 627 ? -26.546 -0.981 15.842 1.00 92.69 627 ASP A O 1
ATOM 5117 N N . MET A 1 628 ? -26.101 -1.484 17.980 1.00 96.06 628 MET A N 1
ATOM 5118 C CA . MET A 1 628 ? -25.161 -2.575 17.667 1.00 96.06 628 MET A CA 1
ATOM 5119 C C . MET A 1 628 ? -25.786 -3.645 16.761 1.00 96.06 628 MET A C 1
ATOM 5121 O O . MET A 1 628 ? -25.184 -4.023 15.755 1.00 96.06 628 MET A O 1
ATOM 5125 N N . ASP A 1 629 ? -27.000 -4.113 17.069 1.00 94.31 629 ASP A N 1
ATOM 5126 C CA . ASP A 1 629 ? -27.658 -5.169 16.282 1.00 94.31 629 ASP A CA 1
ATOM 5127 C C . ASP A 1 629 ? -28.087 -4.665 14.901 1.00 94.31 629 ASP A C 1
ATOM 5129 O O . ASP A 1 629 ? -28.018 -5.395 13.909 1.00 94.31 629 ASP A O 1
ATOM 5133 N N . LYS A 1 630 ? -28.512 -3.398 14.821 1.00 94.50 630 LYS A N 1
ATOM 5134 C CA . LYS A 1 630 ? -28.886 -2.743 13.560 1.00 94.50 630 LYS A CA 1
ATOM 5135 C C . LYS A 1 630 ? -27.668 -2.584 12.655 1.00 94.50 630 LYS A C 1
ATOM 5137 O O . LYS A 1 630 ? -27.736 -2.926 11.473 1.00 94.50 630 LYS A O 1
ATOM 5142 N N . MET A 1 631 ? -26.557 -2.108 13.216 1.00 95.31 631 MET A N 1
ATOM 5143 C CA . MET A 1 631 ? -25.273 -1.991 12.531 1.00 95.31 631 MET A CA 1
ATOM 5144 C C . MET A 1 631 ? -24.794 -3.362 12.042 1.00 95.31 631 MET A C 1
ATOM 5146 O O . MET A 1 631 ? -24.496 -3.515 10.860 1.00 95.31 631 MET A O 1
ATOM 5150 N N . TRP A 1 632 ? -24.808 -4.384 12.901 1.00 97.19 632 TRP A N 1
ATOM 5151 C CA . TRP A 1 632 ? -24.375 -5.729 12.522 1.00 97.19 632 TRP A CA 1
ATOM 5152 C C . TRP A 1 632 ? -25.191 -6.308 11.362 1.00 97.19 632 TRP A C 1
ATOM 5154 O O . TRP A 1 632 ? -24.626 -6.705 10.343 1.00 97.19 632 TRP A O 1
ATOM 5164 N N . LYS A 1 633 ? -26.528 -6.279 11.463 1.00 96.19 633 LYS A N 1
ATOM 5165 C CA . LYS A 1 633 ? -27.425 -6.762 10.398 1.00 96.19 633 LYS A CA 1
ATOM 5166 C C . LYS A 1 633 ? -27.175 -6.043 9.073 1.00 96.19 633 LYS A C 1
ATOM 5168 O O . LYS A 1 633 ? -27.169 -6.676 8.019 1.00 96.19 633 LYS A O 1
ATOM 5173 N N . ARG A 1 634 ? -26.938 -4.728 9.118 1.00 95.44 634 ARG A N 1
ATOM 5174 C CA . ARG A 1 634 ? -26.634 -3.933 7.924 1.00 95.44 634 ARG A CA 1
ATOM 5175 C C . ARG A 1 634 ? -25.279 -4.308 7.319 1.00 95.44 634 ARG A C 1
ATOM 5177 O O . ARG A 1 634 ? -25.205 -4.487 6.106 1.00 95.44 634 ARG A O 1
ATOM 5184 N N . ALA A 1 635 ? -24.245 -4.492 8.136 1.00 96.50 635 ALA A N 1
ATOM 5185 C CA . ALA A 1 635 ? -22.930 -4.923 7.663 1.00 96.50 635 ALA A CA 1
ATOM 5186 C C . ALA A 1 635 ? -23.004 -6.264 6.917 1.00 96.50 635 ALA A C 1
ATOM 5188 O O . ALA A 1 635 ? -22.523 -6.365 5.787 1.00 96.50 635 ALA A O 1
ATOM 5189 N N . VAL A 1 636 ? -23.704 -7.245 7.497 1.00 96.19 636 VAL A N 1
ATOM 5190 C CA . VAL A 1 636 ? -23.942 -8.553 6.866 1.00 96.19 636 VAL A CA 1
ATOM 5191 C C . VAL A 1 636 ? -24.724 -8.406 5.559 1.00 96.19 636 VAL A C 1
ATOM 5193 O O . VAL A 1 636 ? -24.362 -9.025 4.561 1.00 96.19 636 VAL A O 1
ATOM 5196 N N . SER A 1 637 ? -25.742 -7.536 5.509 1.00 95.31 637 SER A N 1
ATOM 5197 C CA . SER A 1 637 ? -26.504 -7.281 4.273 1.00 95.31 637 SER A CA 1
ATOM 5198 C C . SER A 1 637 ? -25.661 -6.677 3.143 1.00 95.31 637 SER A C 1
ATOM 5200 O O . SER A 1 637 ? -25.950 -6.905 1.972 1.00 95.31 637 SER A O 1
ATOM 5202 N N . TYR A 1 638 ? -24.585 -5.961 3.484 1.00 95.38 638 TYR A N 1
ATOM 5203 C CA . TYR A 1 638 ? -23.604 -5.458 2.524 1.00 95.38 638 TYR A CA 1
ATOM 5204 C C . TYR A 1 638 ? -22.502 -6.472 2.199 1.00 95.38 638 TYR A C 1
ATOM 5206 O O . TYR A 1 638 ? -21.561 -6.124 1.493 1.00 95.38 638 TYR A O 1
ATOM 5214 N N . GLY A 1 639 ? -22.586 -7.714 2.688 1.00 95.56 639 GLY A N 1
ATOM 5215 C CA . GLY A 1 639 ? -21.610 -8.771 2.416 1.00 95.56 639 GLY A CA 1
ATOM 5216 C C . GLY A 1 639 ? -20.309 -8.638 3.210 1.00 95.56 639 GLY A C 1
ATOM 5217 O O . GLY A 1 639 ? -19.257 -9.041 2.710 1.00 95.56 639 GLY A O 1
ATOM 5218 N N . PHE A 1 640 ? -20.370 -8.045 4.406 1.00 96.56 640 PHE A N 1
ATOM 5219 C CA . PHE A 1 640 ? -19.259 -7.993 5.355 1.00 96.56 640 PHE A CA 1
ATOM 5220 C C . PHE A 1 640 ? -19.523 -8.935 6.522 1.00 96.56 640 PHE A C 1
ATOM 5222 O O . PHE A 1 640 ? -20.613 -8.962 7.087 1.00 96.56 640 PHE A O 1
ATOM 5229 N N . GLU A 1 641 ? -18.495 -9.670 6.914 1.00 96.00 641 GLU A N 1
ATOM 5230 C CA . GLU A 1 641 ? -18.546 -10.621 8.020 1.00 96.00 641 GLU A CA 1
ATOM 5231 C C . GLU A 1 641 ? -17.287 -10.498 8.876 1.00 96.00 641 GLU A C 1
ATOM 5233 O O . GLU A 1 641 ? -16.277 -9.929 8.452 1.00 96.00 641 GLU A O 1
ATOM 5238 N N . ASN A 1 642 ? -17.329 -11.022 10.098 1.00 95.62 642 ASN A N 1
ATOM 5239 C CA . ASN A 1 642 ? -16.115 -11.146 10.895 1.00 95.62 642 ASN A CA 1
ATOM 5240 C C . ASN A 1 642 ? -15.156 -12.149 10.247 1.00 95.62 642 ASN A C 1
ATOM 5242 O O . ASN A 1 642 ? -15.562 -13.091 9.564 1.00 95.62 642 ASN A O 1
ATOM 5246 N N . LYS A 1 643 ? -13.860 -11.983 10.513 1.00 87.81 643 LYS A N 1
ATOM 5247 C CA . LYS A 1 643 ? -12.865 -13.000 10.171 1.00 87.81 643 LYS A CA 1
ATOM 5248 C C . LYS A 1 643 ? -13.243 -14.348 10.804 1.00 87.81 643 LYS A C 1
ATOM 5250 O O . LYS A 1 643 ? -13.419 -14.429 12.019 1.00 87.81 643 LYS A O 1
ATOM 5255 N N . LEU A 1 644 ? -13.322 -15.393 9.979 1.00 86.75 644 LEU A N 1
ATOM 5256 C CA . LEU A 1 644 ? -13.583 -16.762 10.426 1.00 86.75 644 LEU A CA 1
ATOM 5257 C C . LEU A 1 644 ? -12.418 -17.282 11.278 1.00 86.75 644 LEU A C 1
ATOM 5259 O O . LEU A 1 644 ? -11.251 -17.101 10.919 1.00 86.75 644 LEU A O 1
ATOM 5263 N N . ILE A 1 645 ? -12.743 -17.942 12.389 1.00 90.50 645 ILE A N 1
ATOM 5264 C CA . ILE A 1 645 ? -11.776 -18.492 13.343 1.00 90.50 645 ILE A CA 1
ATOM 5265 C C . ILE A 1 645 ? -12.006 -19.999 13.470 1.00 90.50 645 ILE A C 1
ATOM 5267 O O . ILE A 1 645 ? -13.139 -20.447 13.618 1.00 90.50 645 ILE A O 1
ATOM 5271 N N . SER A 1 646 ? -10.923 -20.779 13.423 1.00 88.44 646 SER A N 1
ATOM 5272 C CA . SER A 1 646 ? -10.955 -22.225 13.665 1.00 88.44 646 SER A CA 1
ATOM 5273 C C . SER A 1 646 ? -10.604 -22.526 15.121 1.00 88.44 646 SER A C 1
ATOM 5275 O O . SER A 1 646 ? -9.463 -22.319 15.533 1.00 88.44 646 SER A O 1
ATOM 5277 N N . TYR A 1 647 ? -11.559 -23.056 15.887 1.00 87.38 647 TYR A N 1
ATOM 5278 C CA . TYR A 1 647 ? -11.382 -23.424 17.298 1.00 87.38 647 TYR A CA 1
ATOM 5279 C C . TYR A 1 647 ? -11.041 -24.917 17.473 1.00 87.38 647 TYR A C 1
ATOM 5281 O O . TYR A 1 647 ? -11.757 -25.651 18.147 1.00 87.38 647 TYR A O 1
ATOM 5289 N N . SER A 1 648 ? -9.962 -25.379 16.830 1.00 82.62 648 SER A N 1
ATOM 5290 C CA . SER A 1 648 ? -9.571 -26.802 16.778 1.00 82.62 648 SER A CA 1
ATOM 5291 C C . SER A 1 648 ? -8.525 -27.254 17.817 1.00 82.62 648 SER A C 1
ATOM 5293 O O . SER A 1 648 ? -8.194 -28.435 17.857 1.00 82.62 648 SER A O 1
ATOM 5295 N N . LEU A 1 649 ? -7.972 -26.329 18.609 1.00 77.50 649 LEU A N 1
ATOM 5296 C CA . LEU A 1 649 ? -7.041 -26.561 19.731 1.00 77.50 649 LEU A CA 1
ATOM 5297 C C . LEU A 1 649 ? -7.721 -26.768 21.088 1.00 77.50 649 LEU A C 1
ATOM 5299 O O . LEU A 1 649 ? -8.759 -26.101 21.349 1.00 77.50 649 LEU A O 1
#

pLDDT: mean 89.75, std 13.93, range [25.59, 98.62]

Mean predicted aligned error: 7.59 Å